Protein AF-0000000085033862 (afdb_homodimer)

Solvent-accessible surface area (backbone atoms only — not comparable to full-atom values): 26608 Å² total; per-residue (Å²): 127,84,42,26,35,31,56,37,31,45,47,48,63,42,45,48,64,59,52,49,49,44,33,48,53,51,48,10,55,75,29,38,87,76,33,98,37,21,19,34,40,38,35,60,26,59,48,43,31,69,65,45,41,30,55,60,65,37,66,71,63,58,65,93,50,69,20,40,32,37,28,69,71,66,75,34,93,55,53,70,70,16,48,46,74,36,74,48,84,52,95,92,44,63,30,41,38,33,33,34,30,14,65,38,81,57,81,69,52,48,69,58,50,50,50,45,53,49,50,42,54,75,71,54,53,33,67,30,36,40,45,41,62,60,48,57,52,97,78,46,55,59,46,68,69,35,44,31,25,30,45,38,23,36,69,36,70,57,38,44,53,51,29,48,69,44,51,72,63,34,42,45,48,76,48,75,26,32,33,24,58,33,51,82,94,62,47,55,30,62,79,70,72,37,44,44,54,58,54,44,18,71,64,68,72,40,66,44,48,67,23,43,60,44,72,64,54,52,51,29,49,46,53,42,40,59,41,65,80,71,53,56,61,91,79,28,66,30,47,42,34,46,54,54,48,37,54,52,48,55,57,63,67,75,100,129,82,42,27,35,31,55,38,31,45,48,46,62,41,46,46,63,59,52,49,50,46,33,46,54,51,49,10,54,74,29,38,85,77,33,97,36,20,20,34,39,38,35,62,24,58,48,43,32,69,64,46,42,31,56,62,65,36,66,70,62,57,65,93,49,69,19,40,32,37,30,68,70,66,75,36,93,52,55,70,68,16,49,46,75,37,74,49,84,49,97,91,45,64,30,42,40,34,33,33,29,14,65,38,81,58,80,70,51,47,71,59,50,51,50,45,52,48,49,42,52,75,72,54,52,37,67,30,36,40,45,40,62,62,49,55,53,96,79,46,55,58,46,69,69,35,44,30,24,30,46,38,24,37,71,37,71,57,37,44,54,51,28,48,71,46,51,75,64,35,43,46,48,76,49,75,25,33,33,24,59,32,52,82,94,62,47,53,30,62,79,70,74,38,44,44,55,55,54,43,19,70,64,69,73,40,65,43,47,66,24,42,58,42,73,66,54,53,53,29,48,46,53,42,41,60,42,65,79,70,54,54,63,90,78,28,66,30,47,42,34,46,53,55,48,36,53,51,48,56,58,62,66,73,100

Secondary structure (DSSP, 8-state):
---EEEEE-SSTTSSHHHHHHHHHHHHHHHTTTT-SS-EEEEE--TTT-HHHHHHHS-GGGGTT---HHHHHTTS-S-GGGGEEEEEEEETTEEEEEEEEE-SS-----HHHHHHHHHHIIIII--SEEEEE-SSP-TT-TTTTT-SEEEEEE-S-HHHHHHHHHHHHHH-SEE---EEEEE-TT--EETTTTEEHHHHHHHHHSSPPEEEE--HHHHHHHHTT--HHHHS-TTT-HHHHHHHHHHHHHHHHHH-/---EEEEE-SSTTSSHHHHHHHHHHHHHHHTTTT-SS-EEEEE--TTT-HHHHHHHS-GGGGTT---HHHHHTTS-S-GGGGEEEEEEEETTEEEEEEEEE-SS-----HHHHHHHHHHIIIII--SEEEEE-SS--TT-TTTTT-SEEEEEE-S-HHHHHHHHHHHHHH-SEE---EEEEE-TT--EETTTTEEHHHHHHHHHSSPPEEEE--HHHHHHHHTT--HHHHS-TTT-HHHHHHHHHHHHHHHHHH-

Sequence (510 aa):
MKRILFLSGTKGGTGKTTVALNTAVLLAYLWRDAAAYPVVFLDLTPNVGTAALVLMGDPLATWGRPSLSDFFAGRLGDPLRGFYMRRWNTEKGAFQVVFAYLGQDTPVARRQLEQVLNAVETRLRPRALFIDTPPLSANTPVAGLVDYVVPVVTPDVSAIETTKSYLGVVGGRRLKPILNMYIPEYPVSTVHSAPWDAVVEKALGERPHLVPFDKLLQAARQALEVEVLKLRLSESPAVKAIIEYARYLAGAIETMKRILFLSGTKGGTGKTTVALNTAVLLAYLWRDAAAYPVVFLDLTPNVGTAALVLMGDPLATWGRPSLSDFFAGRLGDPLRGFYMRRWNTEKGAFQVVFAYLGQDTPVARRQLEQVLNAVETRLRPRALFIDTPPLSANTPVAGLVDYVVPVVTPDVSAIETTKSYLGVVGGRRLKPILNMYIPEYPVSTVHSAPWDAVVEKALGERPHLVPFDKLLQAARQALEVEVLKLRLSESPAVKAIIEYARYLAGAIET

Radius of gyration: 22.7 Å; Cα contacts (8 Å, |Δi|>4): 1051; chains: 2; bounding box: 46×70×59 Å

Structure (mmCIF, N/CA/C/O backbone):
data_AF-0000000085033862-model_v1
#
loop_
_entity.id
_entity.type
_entity.pdbx_description
1 polymer 'CobQ/CobB/MinD/ParA nucleotide binding domain-containing protein'
#
loop_
_atom_site.group_PDB
_atom_site.id
_atom_site.type_symbol
_atom_site.label_atom_id
_atom_site.label_alt_id
_atom_site.label_comp_id
_atom_site.label_asym_id
_atom_site.label_entity_id
_atom_site.label_seq_id
_atom_site.pdbx_PDB_ins_code
_atom_site.Cartn_x
_atom_site.Cartn_y
_atom_site.Cartn_z
_atom_site.occupancy
_atom_site.B_iso_or_equiv
_atom_site.auth_seq_id
_atom_site.auth_comp_id
_atom_site.auth_asym_id
_atom_site.auth_atom_id
_atom_site.pdbx_PDB_model_num
ATOM 1 N N . MET A 1 1 ? -8.703 -24.734 -21.281 1 47.75 1 MET A N 1
ATOM 2 C CA . MET A 1 1 ? -9.469 -24.266 -20.125 1 47.75 1 MET A CA 1
ATOM 3 C C . MET A 1 1 ? -8.719 -23.156 -19.391 1 47.75 1 MET A C 1
ATOM 5 O O . MET A 1 1 ? -7.543 -23.312 -19.062 1 47.75 1 MET A O 1
ATOM 9 N N . LYS A 1 2 ? -9.078 -21.688 -19.594 1 65 2 LYS A N 1
ATOM 10 C CA . LYS A 1 2 ? -8.383 -20.484 -19.156 1 65 2 LYS A CA 1
ATOM 11 C C . LYS A 1 2 ? -8.711 -20.172 -17.688 1 65 2 LYS A C 1
ATOM 13 O O . LYS A 1 2 ? -9.883 -20.094 -17.312 1 65 2 LYS A O 1
ATOM 18 N N . ARG A 1 3 ? -7.902 -20.484 -16.625 1 90.81 3 ARG A N 1
ATOM 19 C CA . ARG A 1 3 ? -8.047 -20.156 -15.219 1 90.81 3 ARG A CA 1
ATOM 20 C C . ARG A 1 3 ? -7.141 -19 -14.828 1 90.81 3 ARG A C 1
ATOM 22 O O . ARG A 1 3 ? -6.227 -19.156 -14.016 1 90.81 3 ARG A O 1
ATOM 29 N N . ILE A 1 4 ? -7.488 -17.953 -15.492 1 95.81 4 ILE A N 1
ATOM 30 C CA . ILE A 1 4 ? -6.754 -16.719 -15.195 1 95.81 4 ILE A CA 1
ATOM 31 C C . ILE A 1 4 ? -7.344 -16.062 -13.953 1 95.81 4 ILE A C 1
ATOM 33 O O . ILE A 1 4 ? -8.5 -15.625 -13.969 1 95.81 4 ILE A O 1
ATOM 37 N N . LEU A 1 5 ? -6.512 -16.031 -12.93 1 96.44 5 LEU A N 1
ATOM 38 C CA . LEU A 1 5 ? -6.898 -15.477 -11.641 1 96.44 5 LEU A CA 1
ATOM 39 C C . LEU A 1 5 ? -6.289 -14.094 -11.445 1 96.44 5 LEU A C 1
ATOM 41 O O . LEU A 1 5 ? -5.102 -13.891 -11.711 1 96.44 5 LEU A O 1
ATOM 45 N N . PHE A 1 6 ? -7.074 -13.203 -10.984 1 93.31 6 PHE A N 1
ATOM 46 C CA . PHE A 1 6 ? -6.645 -11.844 -10.695 1 93.31 6 PHE A CA 1
ATOM 47 C C . PHE A 1 6 ? -7.062 -11.422 -9.297 1 93.31 6 PHE A C 1
ATOM 49 O O . PHE A 1 6 ? -8.258 -11.336 -8.992 1 93.31 6 PHE A O 1
ATOM 56 N N . LEU A 1 7 ? -6.078 -11.281 -8.398 1 91.69 7 LEU A N 1
ATOM 57 C CA . LEU A 1 7 ? -6.363 -10.703 -7.09 1 91.69 7 LEU A CA 1
ATOM 58 C C . LEU A 1 7 ? -6.383 -9.18 -7.16 1 91.69 7 LEU A C 1
ATOM 60 O O . LEU A 1 7 ? -5.348 -8.555 -7.406 1 91.69 7 LEU A O 1
ATOM 64 N N . SER A 1 8 ? -7.539 -8.641 -6.875 1 86.94 8 SER A N 1
ATOM 65 C CA . SER A 1 8 ? -7.824 -7.254 -7.242 1 86.94 8 SER A CA 1
ATOM 66 C C . SER A 1 8 ? -7.988 -6.379 -6.008 1 86.94 8 SER A C 1
ATOM 68 O O . SER A 1 8 ? -8.492 -6.832 -4.977 1 86.94 8 SER A O 1
ATOM 70 N N . GLY A 1 9 ? -7.566 -5.18 -6.121 1 87.5 9 GLY A N 1
ATOM 71 C CA . GLY A 1 9 ? -7.727 -4.121 -5.137 1 87.5 9 GLY A CA 1
ATOM 72 C C . GLY A 1 9 ? -7.281 -2.764 -5.645 1 87.5 9 GLY A C 1
ATOM 73 O O . GLY A 1 9 ? -6.434 -2.674 -6.535 1 87.5 9 GLY A O 1
ATOM 74 N N . THR A 1 10 ? -7.84 -1.745 -5.105 1 79.81 10 THR A N 1
ATOM 75 C CA . THR A 1 10 ? -7.605 -0.409 -5.641 1 79.81 10 THR A CA 1
ATOM 76 C C . THR A 1 10 ? -6.551 0.327 -4.816 1 79.81 10 THR A C 1
ATOM 78 O O . THR A 1 10 ? -6.051 1.375 -5.23 1 79.81 10 THR A O 1
ATOM 81 N N . LYS A 1 11 ? -6.238 -0.195 -3.701 1 79.94 11 LYS A N 1
ATOM 82 C CA . LYS A 1 11 ? -5.266 0.46 -2.834 1 79.94 11 LYS A CA 1
ATOM 83 C C . LYS A 1 11 ? -3.975 -0.349 -2.748 1 79.94 11 LYS A C 1
ATOM 85 O O . LYS A 1 11 ? -4.004 -1.58 -2.795 1 79.94 11 LYS A O 1
ATOM 90 N N . GLY A 1 12 ? -2.852 0.395 -2.662 1 79.25 12 GLY A N 1
ATOM 91 C CA . GLY A 1 12 ? -1.569 -0.247 -2.416 1 79.25 12 GLY A CA 1
ATOM 92 C C . GLY A 1 12 ? -1.384 -0.678 -0.974 1 79.25 12 GLY A C 1
ATOM 93 O O . GLY A 1 12 ? -1.966 -0.084 -0.063 1 79.25 12 GLY A O 1
ATOM 94 N N . GLY A 1 13 ? -0.652 -1.738 -0.802 1 80.44 13 GLY A N 1
ATOM 95 C CA . GLY A 1 13 ? -0.3 -2.135 0.552 1 80.44 13 GLY A CA 1
ATOM 96 C C . GLY A 1 13 ? -1.354 -3.006 1.211 1 80.44 13 GLY A C 1
ATOM 97 O O . GLY A 1 13 ? -1.249 -3.324 2.398 1 80.44 13 GLY A O 1
ATOM 98 N N . THR A 1 14 ? -2.328 -3.438 0.448 1 86.94 14 THR A N 1
ATOM 99 C CA . THR A 1 14 ? -3.408 -4.242 1.004 1 86.94 14 THR A CA 1
ATOM 100 C C . THR A 1 14 ? -2.996 -5.711 1.098 1 86.94 14 THR A C 1
ATOM 102 O O . THR A 1 14 ? -3.719 -6.527 1.67 1 86.94 14 THR A O 1
ATOM 105 N N . GLY A 1 15 ? -1.887 -6.086 0.49 1 90.19 15 GLY A N 1
ATOM 106 C CA . GLY A 1 15 ? -1.391 -7.449 0.585 1 90.19 15 GLY A CA 1
ATOM 107 C C . GLY A 1 15 ? -1.764 -8.305 -0.611 1 90.19 15 GLY A C 1
ATOM 108 O O . GLY A 1 15 ? -1.643 -9.531 -0.566 1 90.19 15 GLY A O 1
ATOM 109 N N . LYS A 1 16 ? -2.219 -7.742 -1.666 1 93.19 16 LYS A N 1
ATOM 110 C CA . LYS A 1 16 ? -2.598 -8.461 -2.879 1 93.19 16 LYS A CA 1
ATOM 111 C C . LYS A 1 16 ? -1.463 -9.359 -3.361 1 93.19 16 LYS A C 1
ATOM 113 O O . LYS A 1 16 ? -1.671 -10.547 -3.623 1 93.19 16 LYS A O 1
ATOM 118 N N . THR A 1 17 ? -0.244 -8.758 -3.443 1 93.38 17 THR A N 1
ATOM 119 C CA . THR A 1 17 ? 0.92 -9.492 -3.928 1 93.38 17 THR A CA 1
ATOM 120 C C . THR A 1 17 ? 1.237 -10.672 -3.012 1 93.38 17 THR A C 1
ATOM 122 O O . THR A 1 17 ? 1.486 -11.781 -3.486 1 93.38 17 THR A O 1
ATOM 125 N N . THR A 1 18 ? 1.181 -10.43 -1.715 1 93.62 18 THR A N 1
ATOM 126 C CA . THR A 1 18 ? 1.499 -11.461 -0.737 1 93.62 18 THR A CA 1
ATOM 127 C C . THR A 1 18 ? 0.515 -12.625 -0.84 1 93.62 18 THR A C 1
ATOM 129 O O . THR A 1 18 ? 0.923 -13.789 -0.903 1 93.62 18 THR A O 1
ATOM 132 N N . VAL A 1 19 ? -0.753 -12.305 -0.868 1 96.69 19 VAL A N 1
ATOM 133 C CA . VAL A 1 19 ? -1.775 -13.344 -0.919 1 96.69 19 VAL A CA 1
ATOM 134 C C . VAL A 1 19 ? -1.7 -14.078 -2.256 1 96.69 19 VAL A C 1
ATOM 136 O O . VAL A 1 19 ? -1.788 -15.305 -2.303 1 96.69 19 VAL A O 1
ATOM 139 N N . ALA A 1 20 ? -1.538 -13.352 -3.299 1 97.25 20 ALA A N 1
ATOM 140 C CA . ALA A 1 20 ? -1.461 -13.945 -4.629 1 97.25 20 ALA A CA 1
ATOM 141 C C . ALA A 1 20 ? -0.281 -14.906 -4.73 1 97.25 20 ALA A C 1
ATOM 143 O O . ALA A 1 20 ? -0.431 -16.031 -5.207 1 97.25 20 ALA A O 1
ATOM 144 N N . LEU A 1 21 ? 0.862 -14.484 -4.301 1 97.44 21 LEU A N 1
ATOM 145 C CA . LEU A 1 21 ? 2.078 -15.281 -4.402 1 97.44 21 LEU A CA 1
ATOM 146 C C . LEU A 1 21 ? 1.975 -16.547 -3.557 1 97.44 21 LEU A C 1
ATOM 148 O O . LEU A 1 21 ? 2.297 -17.641 -4.023 1 97.44 21 LEU A O 1
ATOM 152 N N . ASN A 1 22 ? 1.544 -16.406 -2.34 1 98 22 ASN A N 1
ATOM 153 C CA . ASN A 1 22 ? 1.466 -17.562 -1.441 1 98 22 ASN A CA 1
ATOM 154 C C . ASN A 1 22 ? 0.427 -18.562 -1.915 1 98 22 ASN A C 1
ATOM 156 O O . ASN A 1 22 ? 0.656 -19.781 -1.845 1 98 22 ASN A O 1
ATOM 160 N N . THR A 1 23 ? -0.692 -18.062 -2.387 1 97.94 23 THR A N 1
ATOM 161 C CA . THR A 1 23 ? -1.714 -18.953 -2.924 1 97.94 23 THR A CA 1
ATOM 162 C C . THR A 1 23 ? -1.211 -19.672 -4.18 1 97.94 23 THR A C 1
ATOM 164 O O . THR A 1 23 ? -1.437 -20.859 -4.355 1 97.94 23 THR A O 1
ATOM 167 N N . ALA A 1 24 ? -0.522 -18.969 -5.039 1 97.94 24 ALA A N 1
ATOM 168 C CA . ALA A 1 24 ? 0.044 -19.547 -6.254 1 97.94 24 ALA A CA 1
ATOM 169 C C . ALA A 1 24 ? 1.024 -20.656 -5.922 1 97.94 24 ALA A C 1
ATOM 171 O O . ALA A 1 24 ? 0.982 -21.734 -6.531 1 97.94 24 ALA A O 1
ATOM 172 N N . VAL A 1 25 ? 1.862 -20.453 -4.977 1 97.88 25 VAL A N 1
ATOM 173 C CA . VAL A 1 25 ? 2.865 -21.422 -4.574 1 97.88 25 VAL A CA 1
ATOM 174 C C . VAL A 1 25 ? 2.18 -22.656 -3.992 1 97.88 25 VAL A C 1
ATOM 176 O O . VAL A 1 25 ? 2.559 -23.797 -4.301 1 97.88 25 VAL A O 1
ATOM 179 N N . LEU A 1 26 ? 1.183 -22.438 -3.189 1 97.38 26 LEU A N 1
ATOM 180 C CA . LEU A 1 26 ? 0.449 -23.547 -2.58 1 97.38 26 LEU A CA 1
ATOM 181 C C . LEU A 1 26 ? -0.264 -24.375 -3.641 1 97.38 26 LEU A C 1
ATOM 183 O O . LEU A 1 26 ? -0.248 -25.609 -3.582 1 97.38 26 LEU A O 1
ATOM 187 N N . LEU A 1 27 ? -0.863 -23.719 -4.574 1 97.19 27 LEU A N 1
ATOM 188 C CA . LEU A 1 27 ? -1.566 -24.438 -5.633 1 97.19 27 LEU A CA 1
ATOM 189 C C . LEU A 1 27 ? -0.585 -25.188 -6.527 1 97.19 27 LEU A C 1
ATOM 191 O O . LEU A 1 27 ? -0.883 -26.297 -6.992 1 97.19 27 LEU A O 1
ATOM 195 N N . ALA A 1 28 ? 0.585 -24.547 -6.773 1 97.5 28 ALA A N 1
ATOM 196 C CA . ALA A 1 28 ? 1.625 -25.234 -7.531 1 97.5 28 ALA A CA 1
ATOM 197 C C . ALA A 1 28 ? 2.027 -26.531 -6.852 1 97.5 28 ALA A C 1
ATOM 199 O O . ALA A 1 28 ? 2.234 -27.562 -7.52 1 97.5 28 ALA A O 1
ATOM 200 N N . TYR A 1 29 ? 2.104 -26.5 -5.574 1 96.38 29 TYR A N 1
ATOM 201 C CA . TYR A 1 29 ? 2.426 -27.688 -4.809 1 96.38 29 TYR A CA 1
ATOM 202 C C . TYR A 1 29 ? 1.306 -28.719 -4.902 1 96.38 29 TYR A C 1
ATOM 204 O O . TYR A 1 29 ? 1.559 -29.906 -5.148 1 96.38 29 TYR A O 1
ATOM 212 N N . LEU A 1 30 ? 0.113 -28.266 -4.77 1 94.25 30 LEU A N 1
ATOM 213 C CA . LEU A 1 30 ? -1.054 -29.141 -4.773 1 94.25 30 LEU A CA 1
ATOM 214 C C . LEU A 1 30 ? -1.217 -29.828 -6.125 1 94.25 30 LEU A C 1
ATOM 216 O O . LEU A 1 30 ? -1.646 -30.969 -6.199 1 94.25 30 LEU A O 1
ATOM 220 N N . TRP A 1 31 ? -0.822 -29.078 -7.121 1 95.19 31 TRP A N 1
ATOM 221 C CA . TRP A 1 31 ? -1.079 -29.578 -8.469 1 95.19 31 TRP A CA 1
ATOM 222 C C . TRP A 1 31 ? 0.211 -30.047 -9.133 1 95.19 31 TRP A C 1
ATOM 224 O O . TRP A 1 31 ? 0.283 -30.156 -10.359 1 95.19 31 TRP A O 1
ATOM 234 N N . ARG A 1 32 ? 1.217 -30.359 -8.375 1 94.5 32 ARG A N 1
ATOM 235 C CA . ARG A 1 32 ? 2.559 -30.625 -8.875 1 94.5 32 ARG A CA 1
ATOM 236 C C . ARG A 1 32 ? 2.557 -31.844 -9.805 1 94.5 32 ARG A C 1
ATOM 238 O O . ARG A 1 32 ? 3.355 -31.906 -10.742 1 94.5 32 ARG A O 1
ATOM 245 N N . ASP A 1 33 ? 1.59 -32.719 -9.641 1 93.88 33 ASP A N 1
ATOM 246 C CA . ASP A 1 33 ? 1.55 -33.938 -10.43 1 93.88 33 ASP A CA 1
ATOM 247 C C . ASP A 1 33 ? 0.519 -33.844 -11.555 1 93.88 33 ASP A C 1
ATOM 249 O O . ASP A 1 33 ? 0.396 -34.75 -12.383 1 93.88 33 ASP A O 1
ATOM 253 N N . ALA A 1 34 ? -0.177 -32.719 -11.547 1 92.38 34 ALA A N 1
ATOM 254 C CA . ALA A 1 34 ? -1.302 -32.594 -12.477 1 92.38 34 ALA A CA 1
ATOM 255 C C . ALA A 1 34 ? -0.867 -31.969 -13.789 1 92.38 34 ALA A C 1
ATOM 257 O O . ALA A 1 34 ? -1.554 -32.094 -14.805 1 92.38 34 ALA A O 1
ATOM 258 N N . ALA A 1 35 ? 0.227 -31.281 -13.836 1 92.38 35 ALA A N 1
ATOM 259 C CA . ALA A 1 35 ? 0.751 -30.609 -15.023 1 92.38 35 ALA A CA 1
ATOM 260 C C . ALA A 1 35 ? 2.24 -30.312 -14.867 1 92.38 35 ALA A C 1
ATOM 262 O O . ALA A 1 35 ? 2.742 -30.172 -13.75 1 92.38 35 ALA A O 1
ATOM 263 N N . ALA A 1 36 ? 2.928 -30.188 -15.945 1 93.62 36 ALA A N 1
ATOM 264 C CA . ALA A 1 36 ? 4.352 -29.859 -15.922 1 93.62 36 ALA A CA 1
ATOM 265 C C . ALA A 1 36 ? 4.582 -28.469 -15.336 1 93.62 36 ALA A C 1
ATOM 267 O O . ALA A 1 36 ? 5.547 -28.234 -14.602 1 93.62 36 ALA A O 1
ATOM 268 N N . TYR A 1 37 ? 3.709 -27.578 -15.664 1 96.06 37 TYR A N 1
ATOM 269 C CA . TYR A 1 37 ? 3.73 -26.203 -15.18 1 96.06 37 TYR A CA 1
ATOM 270 C C . TYR A 1 37 ? 2.367 -25.781 -14.633 1 96.06 37 TYR A C 1
ATOM 272 O O . TYR A 1 37 ? 1.653 -25 -15.258 1 96.06 37 TYR A O 1
ATOM 280 N N . PRO A 1 38 ? 2.084 -26.266 -13.5 1 96.44 38 PRO A N 1
ATOM 281 C CA . PRO A 1 38 ? 0.704 -26.156 -13.023 1 96.44 38 PRO A CA 1
ATOM 282 C C . PRO A 1 38 ? 0.29 -24.703 -12.781 1 96.44 38 PRO A C 1
ATOM 284 O O . PRO A 1 38 ? -0.892 -24.359 -12.891 1 96.44 38 PRO A O 1
ATOM 287 N N . VAL A 1 39 ? 1.237 -23.859 -12.352 1 97.88 39 VAL A N 1
ATOM 288 C CA . VAL A 1 39 ? 0.883 -22.484 -12.039 1 97.88 39 VAL A CA 1
ATOM 289 C C . VAL A 1 39 ? 1.872 -21.531 -12.703 1 97.88 39 VAL A C 1
ATOM 291 O O . VAL A 1 39 ? 3.084 -21.75 -12.656 1 97.88 39 VAL A O 1
ATOM 294 N N . VAL A 1 40 ? 1.345 -20.547 -13.422 1 98.19 40 VAL A N 1
ATOM 295 C CA . VAL A 1 40 ? 2.121 -19.438 -13.961 1 98.19 40 VAL A CA 1
ATOM 296 C C . VAL A 1 40 ? 1.755 -18.141 -13.227 1 98.19 40 VAL A C 1
ATOM 298 O O . VAL A 1 40 ? 0.583 -17.906 -12.922 1 98.19 40 VAL A O 1
ATOM 301 N N . PHE A 1 41 ? 2.781 -17.375 -12.836 1 98.25 41 PHE A N 1
ATOM 302 C CA . PHE A 1 41 ? 2.588 -16.141 -12.094 1 98.25 41 PHE A CA 1
ATOM 303 C C . PHE A 1 41 ? 3.137 -14.945 -12.883 1 98.25 41 PHE A C 1
ATOM 305 O O . PHE A 1 41 ? 4.348 -14.844 -13.094 1 98.25 41 PHE A O 1
ATOM 312 N N . LEU A 1 42 ? 2.254 -14.023 -13.273 1 97.44 42 LEU A N 1
ATOM 313 C CA . LEU A 1 42 ? 2.664 -12.805 -13.961 1 97.44 42 LEU A CA 1
ATOM 314 C C . LEU A 1 42 ? 2.684 -11.617 -13.008 1 97.44 42 LEU A C 1
ATOM 316 O O . LEU A 1 42 ? 1.628 -11.133 -12.586 1 97.44 42 LEU A O 1
ATOM 320 N N . ASP A 1 43 ? 3.846 -11.172 -12.695 1 94.94 43 ASP A N 1
ATOM 321 C CA . ASP A 1 43 ? 4.02 -9.953 -11.914 1 94.94 43 ASP A CA 1
ATOM 322 C C . ASP A 1 43 ? 4.18 -8.734 -12.82 1 94.94 43 ASP A C 1
ATOM 324 O O . ASP A 1 43 ? 5.262 -8.492 -13.359 1 94.94 43 ASP A O 1
ATOM 328 N N . LEU A 1 44 ? 3.145 -7.902 -12.852 1 93.38 44 LEU A N 1
ATOM 329 C CA . LEU A 1 44 ? 3.162 -6.762 -13.758 1 93.38 44 LEU A CA 1
ATOM 330 C C . LEU A 1 44 ? 3.447 -5.469 -13 1 93.38 44 LEU A C 1
ATOM 332 O O . LEU A 1 44 ? 3.064 -4.387 -13.453 1 93.38 44 LEU A O 1
ATOM 336 N N . T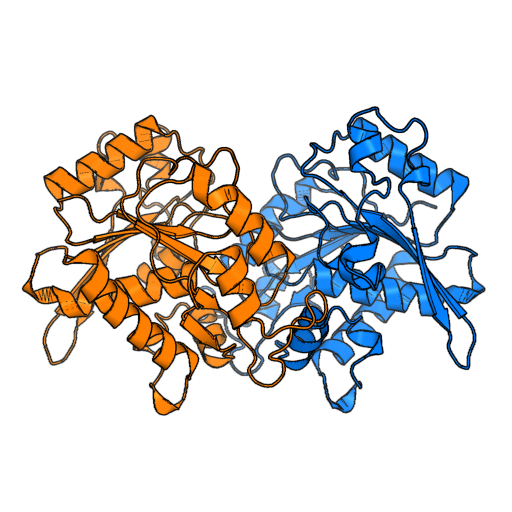HR A 1 45 ? 4.02 -5.574 -11.82 1 87 45 THR A N 1
ATOM 337 C CA . THR A 1 45 ? 4.516 -4.398 -11.109 1 87 45 THR A CA 1
ATOM 338 C C . THR A 1 45 ? 5.766 -3.844 -11.781 1 87 45 THR A C 1
ATOM 340 O O . THR A 1 45 ? 6.68 -4.598 -12.125 1 87 45 THR A O 1
ATOM 343 N N . PRO A 1 46 ? 5.809 -2.529 -11.898 1 82.56 46 PRO A N 1
ATOM 344 C CA . PRO A 1 46 ? 6.973 -1.94 -12.57 1 82.56 46 PRO A CA 1
ATOM 345 C C . PRO A 1 46 ? 8.258 -2.111 -11.766 1 82.56 46 PRO A C 1
ATOM 347 O O . PRO A 1 46 ? 8.242 -2.053 -10.531 1 82.56 46 PRO A O 1
ATOM 350 N N . ASN A 1 47 ? 9.422 -2.201 -12.5 1 80.38 47 ASN A N 1
ATOM 351 C CA . ASN A 1 47 ? 10.773 -2.201 -11.945 1 80.38 47 ASN A CA 1
ATOM 352 C C . ASN A 1 47 ? 10.984 -3.369 -10.984 1 80.38 47 ASN A C 1
ATOM 354 O O . ASN A 1 47 ? 11.469 -3.18 -9.867 1 80.38 47 ASN A O 1
ATOM 358 N N . VAL A 1 48 ? 10.562 -4.504 -11.344 1 83.69 48 VAL A N 1
ATOM 359 C CA . VAL A 1 48 ? 10.734 -5.75 -10.602 1 83.69 48 VAL A CA 1
ATOM 360 C C . VAL A 1 48 ? 9.945 -5.695 -9.297 1 83.69 48 VAL A C 1
ATOM 362 O O . VAL A 1 48 ? 10.445 -5.199 -8.281 1 83.69 48 VAL A O 1
ATOM 365 N N . GLY A 1 49 ? 8.883 -6.312 -9.281 1 85.06 49 GLY A N 1
ATOM 366 C CA . GLY A 1 49 ? 8.023 -6.355 -8.109 1 85.06 49 GLY A CA 1
ATOM 367 C C . GLY A 1 49 ? 8.508 -7.332 -7.051 1 85.06 49 GLY A C 1
ATOM 368 O O . GLY A 1 49 ? 9.422 -8.125 -7.301 1 85.06 49 GLY A O 1
ATOM 369 N N . THR A 1 50 ? 7.957 -7.266 -5.926 1 84.69 50 THR A N 1
ATOM 370 C CA . THR A 1 50 ? 8.352 -8.07 -4.777 1 84.69 50 THR A CA 1
ATOM 371 C C . THR A 1 50 ? 8.156 -9.555 -5.066 1 84.69 50 THR A C 1
ATOM 373 O O . THR A 1 50 ? 8.969 -10.391 -4.652 1 84.69 50 THR A O 1
ATOM 376 N N . ALA A 1 51 ? 7.09 -9.883 -5.758 1 91.94 51 ALA A N 1
ATOM 377 C CA . ALA A 1 51 ? 6.84 -11.289 -6.055 1 91.94 51 ALA A CA 1
ATOM 378 C C . ALA A 1 51 ? 7.965 -11.875 -6.91 1 91.94 51 ALA A C 1
ATOM 380 O O . ALA A 1 51 ? 8.406 -13 -6.672 1 91.94 51 ALA A O 1
ATOM 381 N N . ALA A 1 52 ? 8.383 -11.094 -7.879 1 90.94 52 ALA A N 1
ATOM 382 C CA . ALA A 1 52 ? 9.477 -11.539 -8.734 1 90.94 52 ALA A CA 1
ATOM 383 C C . ALA A 1 52 ? 10.766 -11.719 -7.926 1 90.94 52 ALA A C 1
ATOM 385 O O . ALA A 1 52 ? 11.492 -12.695 -8.117 1 90.94 52 ALA A O 1
ATOM 386 N N . LEU A 1 53 ? 11.055 -10.836 -7.07 1 87.25 53 LEU A N 1
ATOM 387 C CA . LEU A 1 53 ? 12.25 -10.922 -6.238 1 87.25 53 LEU A CA 1
ATOM 388 C C . LEU A 1 53 ? 12.211 -12.156 -5.352 1 87.25 53 LEU A C 1
ATOM 390 O O . LEU A 1 53 ? 13.227 -12.836 -5.184 1 87.25 53 LEU A O 1
ATOM 394 N N . VAL A 1 54 ? 11.055 -12.414 -4.797 1 90 54 VAL A N 1
ATOM 395 C CA . VAL A 1 54 ? 10.883 -13.57 -3.924 1 90 54 VAL A CA 1
ATOM 396 C C . VAL A 1 54 ? 11.078 -14.852 -4.723 1 90 54 VAL A C 1
ATOM 398 O O . VAL A 1 54 ? 11.773 -15.773 -4.273 1 90 54 VAL A O 1
ATOM 401 N N . LEU A 1 55 ? 10.508 -14.867 -5.887 1 93.44 55 LEU A N 1
ATOM 402 C CA . LEU A 1 55 ? 10.562 -16.078 -6.699 1 93.44 55 LEU A CA 1
ATOM 403 C C . LEU A 1 55 ? 11.961 -16.281 -7.281 1 93.44 55 LEU A C 1
ATOM 405 O O . LEU A 1 55 ? 12.414 -17.406 -7.445 1 93.44 55 LEU A O 1
ATOM 409 N N . MET A 1 56 ? 12.562 -15.203 -7.598 1 88.5 56 MET A N 1
ATOM 410 C CA . MET A 1 56 ? 13.922 -15.297 -8.133 1 88.5 56 MET A CA 1
ATOM 411 C C . MET A 1 56 ? 14.891 -15.773 -7.059 1 88.5 56 MET A C 1
ATOM 413 O O . MET A 1 56 ? 15.859 -16.484 -7.363 1 88.5 56 MET A O 1
ATOM 417 N N . GLY A 1 57 ? 14.609 -15.484 -5.852 1 76.31 57 GLY A N 1
ATOM 418 C CA . GLY A 1 57 ? 15.438 -15.906 -4.734 1 76.31 57 GLY A CA 1
ATOM 419 C C . GLY A 1 57 ? 16.703 -15.102 -4.586 1 76.31 57 GLY A C 1
ATOM 420 O O . GLY A 1 57 ? 17.359 -15.141 -3.541 1 76.31 57 GLY A O 1
ATOM 421 N N . ASP A 1 58 ? 17.188 -14.523 -5.699 1 68.31 58 ASP A N 1
ATOM 422 C CA . ASP A 1 58 ? 18.391 -13.719 -5.691 1 68.31 58 ASP A CA 1
ATOM 423 C C . ASP A 1 58 ? 18.156 -12.359 -6.348 1 68.31 58 ASP A C 1
ATOM 425 O O . ASP A 1 58 ? 17.859 -12.289 -7.543 1 68.31 58 ASP A O 1
ATOM 429 N N . PRO A 1 59 ? 18.25 -11.344 -5.574 1 61.72 59 PRO A N 1
ATOM 430 C CA . PRO A 1 59 ? 17.984 -10.008 -6.121 1 61.72 59 PRO A CA 1
ATOM 431 C C . PRO A 1 59 ? 18.859 -9.672 -7.324 1 61.72 59 PRO A C 1
ATOM 433 O O . PRO A 1 59 ? 18.438 -8.922 -8.203 1 61.72 59 PRO A O 1
ATOM 436 N N . LEU A 1 60 ? 19.953 -10.227 -7.277 1 63.88 60 LEU A N 1
ATOM 437 C CA . LEU A 1 60 ? 20.891 -9.945 -8.367 1 63.88 60 LEU A CA 1
ATOM 438 C C . LEU A 1 60 ? 20.547 -10.766 -9.602 1 63.88 60 LEU A C 1
ATOM 440 O O . LEU A 1 60 ? 21.016 -10.469 -10.703 1 63.88 60 LEU A O 1
ATOM 444 N N . ALA A 1 61 ? 19.562 -11.586 -9.352 1 67.25 61 ALA A N 1
ATOM 445 C CA . ALA A 1 61 ? 19.281 -12.531 -10.438 1 67.25 61 ALA A CA 1
ATOM 446 C C . ALA A 1 61 ? 18.5 -11.852 -11.562 1 67.25 61 ALA A C 1
ATOM 448 O O . ALA A 1 61 ? 18.453 -12.367 -12.688 1 67.25 61 ALA A O 1
ATOM 449 N N . THR A 1 62 ? 18.047 -10.688 -11.273 1 69.31 62 THR A N 1
ATOM 450 C CA . THR A 1 62 ? 17.25 -10.039 -12.312 1 69.31 62 THR A CA 1
ATOM 451 C C . THR A 1 62 ? 18.125 -9.172 -13.203 1 69.31 62 THR A C 1
ATOM 453 O O . THR A 1 62 ? 17.703 -8.766 -14.289 1 69.31 62 THR A O 1
ATOM 456 N N . TRP A 1 63 ? 19.297 -8.984 -12.797 1 70.75 63 TRP A N 1
ATOM 457 C CA . TRP A 1 63 ? 20.156 -8.055 -13.523 1 70.75 63 TRP A CA 1
ATOM 458 C C . TRP A 1 63 ? 20.547 -8.633 -14.883 1 70.75 63 TRP A C 1
ATOM 460 O O . TRP A 1 63 ? 21.078 -9.75 -14.961 1 70.75 63 TRP A O 1
ATOM 470 N N . GLY A 1 64 ? 20.203 -7.91 -15.898 1 77.62 64 GLY A N 1
ATOM 471 C CA . GLY A 1 64 ? 20.625 -8.266 -17.25 1 77.62 64 GLY A CA 1
ATOM 472 C C . GLY A 1 64 ? 19.781 -9.367 -17.859 1 77.62 64 GLY A C 1
ATOM 473 O O . GLY A 1 64 ? 20.094 -9.852 -18.953 1 77.62 64 GLY A O 1
ATOM 474 N N . ARG A 1 65 ? 18.797 -9.797 -17.219 1 87.62 65 ARG A N 1
ATOM 475 C CA . ARG A 1 65 ? 17.938 -10.867 -17.734 1 87.62 65 ARG A CA 1
ATOM 476 C C . ARG A 1 65 ? 16.734 -10.297 -18.469 1 87.62 65 ARG A C 1
ATOM 478 O O . ARG A 1 65 ? 16.203 -9.25 -18.094 1 87.62 65 ARG A O 1
ATOM 485 N N . PRO A 1 66 ? 16.359 -10.992 -19.531 1 94 66 PRO A N 1
ATOM 486 C CA . PRO A 1 66 ? 15.156 -10.547 -20.234 1 94 66 PRO A CA 1
ATOM 487 C C . PRO A 1 66 ? 13.914 -10.57 -19.344 1 94 66 PRO A C 1
ATOM 489 O O . PRO A 1 66 ? 13.836 -11.375 -18.406 1 94 66 PRO A O 1
ATOM 492 N N . SER A 1 67 ? 13.055 -9.68 -19.562 1 95.75 67 SER A N 1
ATOM 493 C CA . SER A 1 67 ? 11.781 -9.609 -18.844 1 95.75 67 SER A CA 1
ATOM 494 C C . SER A 1 67 ? 10.633 -9.297 -19.797 1 95.75 67 SER A C 1
ATOM 496 O O . SER A 1 67 ? 10.844 -9.109 -21 1 95.75 67 SER A O 1
ATOM 498 N N . LEU A 1 68 ? 9.484 -9.258 -19.328 1 96.31 68 LEU A N 1
ATOM 499 C CA . LEU A 1 68 ? 8.328 -8.922 -20.156 1 96.31 68 LEU A CA 1
ATOM 500 C C . LEU A 1 68 ? 8.422 -7.492 -20.672 1 96.31 68 LEU A C 1
ATOM 502 O O . LEU A 1 68 ? 7.824 -7.16 -21.703 1 96.31 68 LEU A O 1
ATOM 506 N N . SER A 1 69 ? 9.172 -6.672 -19.938 1 95 69 SER A N 1
ATOM 507 C CA . SER A 1 69 ? 9.391 -5.316 -20.422 1 95 69 SER A CA 1
ATOM 508 C C . SER A 1 69 ? 10.062 -5.324 -21.797 1 95 69 SER A C 1
ATOM 510 O O . SER A 1 69 ? 9.773 -4.465 -22.641 1 95 69 SER A O 1
ATOM 512 N N . ASP A 1 70 ? 10.898 -6.242 -21.953 1 96.06 70 ASP A N 1
ATOM 513 C CA . ASP A 1 70 ? 11.586 -6.359 -23.234 1 96.06 70 ASP A CA 1
ATOM 514 C C . ASP A 1 70 ? 10.625 -6.766 -24.344 1 96.06 70 ASP A C 1
ATOM 516 O O . ASP A 1 70 ? 10.734 -6.297 -25.469 1 96.06 70 ASP A O 1
ATOM 520 N N . PHE A 1 71 ? 9.711 -7.602 -24.062 1 97.06 71 PHE A N 1
ATOM 521 C CA . PHE A 1 71 ? 8.688 -7.996 -25.031 1 97.06 71 PHE A CA 1
ATOM 522 C C . PHE A 1 71 ? 7.766 -6.828 -25.344 1 97.06 71 PHE A C 1
ATOM 524 O O . PHE A 1 71 ? 7.5 -6.539 -26.516 1 97.06 71 PHE A O 1
ATOM 531 N N . PHE A 1 72 ? 7.312 -6.164 -24.266 1 96.06 72 PHE A N 1
ATOM 532 C CA . PHE A 1 72 ? 6.387 -5.055 -24.453 1 96.06 72 PHE A CA 1
ATOM 533 C C . PHE A 1 72 ? 7.051 -3.912 -25.219 1 96.06 72 PHE A C 1
ATOM 535 O O . PHE A 1 72 ? 6.387 -3.168 -25.938 1 96.06 72 PHE A O 1
ATOM 542 N N . ALA A 1 73 ? 8.328 -3.807 -25.125 1 94.56 73 ALA A N 1
ATOM 543 C CA . ALA A 1 73 ? 9.086 -2.752 -25.797 1 94.56 73 ALA A CA 1
ATOM 544 C C . ALA A 1 73 ? 9.469 -3.176 -27.219 1 94.56 73 ALA A C 1
ATOM 546 O O . ALA A 1 73 ? 10.062 -2.396 -27.969 1 94.56 73 ALA A O 1
ATOM 547 N N . GLY A 1 74 ? 9.273 -4.34 -27.578 1 94.19 74 GLY A N 1
ATOM 548 C CA . GLY A 1 74 ? 9.547 -4.82 -28.922 1 94.19 74 GLY A CA 1
ATOM 549 C C . GLY A 1 74 ? 10.953 -5.375 -29.078 1 94.19 74 GLY A C 1
ATOM 550 O O . GLY A 1 74 ? 11.391 -5.648 -30.203 1 94.19 74 GLY A O 1
ATOM 551 N N . ARG A 1 75 ? 11.586 -5.633 -27.969 1 94.88 75 ARG A N 1
ATOM 552 C CA . ARG A 1 75 ? 12.969 -6.098 -28.016 1 94.88 75 ARG A CA 1
ATOM 553 C C . ARG A 1 75 ? 13.031 -7.621 -27.969 1 94.88 75 ARG A C 1
ATOM 555 O O . ARG A 1 75 ? 14.094 -8.211 -28.172 1 94.88 75 ARG A O 1
ATOM 562 N N . LEU A 1 76 ? 11.922 -8.289 -27.594 1 94.31 76 LEU A N 1
ATOM 563 C CA . LEU A 1 76 ? 11.797 -9.742 -27.594 1 94.31 76 LEU A CA 1
ATOM 564 C C . LEU A 1 76 ? 10.656 -10.195 -28.5 1 94.31 76 LEU A C 1
ATOM 566 O O . LEU A 1 76 ? 9.531 -9.688 -28.391 1 94.31 76 LEU A O 1
ATOM 570 N N . GLY A 1 77 ? 10.891 -11.07 -29.406 1 93.94 77 GLY A N 1
ATOM 571 C CA . GLY A 1 77 ? 9.859 -11.602 -30.281 1 93.94 77 GLY A CA 1
ATOM 572 C C . GLY A 1 77 ? 8.938 -12.586 -29.594 1 93.94 77 GLY A C 1
ATOM 573 O O . GLY A 1 77 ? 7.742 -12.641 -29.891 1 93.94 77 GLY A O 1
ATOM 574 N N . ASP A 1 78 ? 9.516 -13.383 -28.75 1 97.12 78 ASP A N 1
ATOM 575 C CA . ASP A 1 78 ? 8.789 -14.398 -28 1 97.12 78 ASP A CA 1
ATOM 576 C C . ASP A 1 78 ? 8.688 -14.023 -26.516 1 97.12 78 ASP A C 1
ATOM 578 O O . ASP A 1 78 ? 9.688 -13.984 -25.812 1 97.12 78 ASP A O 1
ATOM 582 N N . PRO A 1 79 ? 7.406 -13.828 -26.016 1 97.56 79 PRO A N 1
ATOM 583 C CA . PRO A 1 79 ? 7.277 -13.391 -24.625 1 97.56 79 PRO A CA 1
ATOM 584 C C . PRO A 1 79 ? 7.789 -14.438 -23.625 1 97.56 79 PRO A C 1
ATOM 586 O O . PRO A 1 79 ? 8.219 -14.086 -22.531 1 97.56 79 PRO A O 1
ATOM 589 N N . LEU A 1 80 ? 7.758 -15.695 -24 1 97.69 80 LEU A N 1
ATOM 590 C CA . LEU A 1 80 ? 8.133 -16.75 -23.062 1 97.69 80 LEU A CA 1
ATOM 591 C C . LEU A 1 80 ? 9.625 -16.688 -22.734 1 97.69 80 LEU A C 1
ATOM 593 O O . LEU A 1 80 ? 10.078 -17.281 -21.766 1 97.69 80 LEU A O 1
ATOM 597 N N . ARG A 1 81 ? 10.406 -15.922 -23.547 1 96.81 81 ARG A N 1
ATOM 598 C CA . ARG A 1 81 ? 11.828 -15.727 -23.266 1 96.81 81 ARG A CA 1
ATOM 599 C C . ARG A 1 81 ? 12.023 -14.867 -22.031 1 96.81 81 ARG A C 1
ATOM 601 O O . ARG A 1 81 ? 13.133 -14.789 -21.484 1 96.81 81 ARG A O 1
ATOM 608 N N . GLY A 1 82 ? 10.977 -14.211 -21.609 1 96.56 82 GLY A N 1
ATOM 609 C CA . GLY A 1 82 ? 11.023 -13.414 -20.391 1 96.56 82 GLY A CA 1
ATOM 610 C C . GLY A 1 82 ? 10.461 -14.133 -19.188 1 96.56 82 GLY A C 1
ATOM 611 O O . GLY A 1 82 ? 10.156 -13.5 -18.172 1 96.56 82 GLY A O 1
ATOM 612 N N . PHE A 1 83 ? 10.234 -15.445 -19.328 1 97.25 83 PHE A N 1
ATOM 613 C CA . PHE A 1 83 ? 9.688 -16.234 -18.234 1 97.25 83 PHE A CA 1
ATOM 614 C C . PHE A 1 83 ? 10.789 -17.031 -17.531 1 97.25 83 PHE A C 1
ATOM 616 O O . PHE A 1 83 ? 11.797 -17.391 -18.156 1 97.25 83 PHE A O 1
ATOM 623 N N . TYR A 1 84 ? 10.562 -17.281 -16.281 1 96.44 84 TYR A N 1
ATOM 624 C CA . TYR A 1 84 ? 11.492 -18.016 -15.422 1 96.44 84 TYR A CA 1
ATOM 625 C C . TYR A 1 84 ? 10.766 -19.062 -14.594 1 96.44 84 TYR A C 1
ATOM 627 O O . TYR A 1 84 ? 9.531 -19.156 -14.641 1 96.44 84 TYR A O 1
ATOM 635 N N . MET A 1 85 ? 11.578 -19.922 -13.969 1 96.06 85 MET A N 1
ATOM 636 C CA . MET A 1 85 ? 11 -21 -13.164 1 96.06 85 MET A CA 1
ATOM 637 C C . MET A 1 85 ? 11.68 -21.094 -11.805 1 96.06 85 MET A C 1
ATOM 639 O O . MET A 1 85 ? 12.906 -21 -11.719 1 96.06 85 MET A O 1
ATOM 643 N N . ARG A 1 86 ? 10.891 -21.078 -10.773 1 96.06 86 ARG A N 1
ATOM 644 C CA . ARG A 1 86 ? 11.375 -21.391 -9.43 1 96.06 86 ARG A CA 1
ATOM 645 C C . ARG A 1 86 ? 10.945 -22.781 -9 1 96.06 86 ARG A C 1
ATOM 647 O O . ARG A 1 86 ? 9.75 -23.109 -9.016 1 96.06 86 ARG A O 1
ATOM 654 N N . ARG A 1 87 ? 11.922 -23.547 -8.633 1 95.38 87 ARG A N 1
ATOM 655 C CA . ARG A 1 87 ? 11.664 -24.938 -8.242 1 95.38 87 ARG A CA 1
ATOM 656 C C . ARG A 1 87 ? 12.016 -25.172 -6.781 1 95.38 87 ARG A C 1
ATOM 658 O O . ARG A 1 87 ? 13.016 -24.641 -6.285 1 95.38 87 ARG A O 1
ATOM 665 N N . TRP A 1 88 ? 11.164 -25.828 -6.074 1 94.62 88 TRP A N 1
ATOM 666 C CA . TRP A 1 88 ? 11.406 -26.266 -4.703 1 94.62 88 TRP A CA 1
ATOM 667 C C . TRP A 1 88 ? 11.406 -27.797 -4.609 1 94.62 88 TRP A C 1
ATOM 669 O O . TRP A 1 88 ? 10.625 -28.469 -5.281 1 94.62 88 TRP A O 1
ATOM 679 N N . ASN A 1 89 ? 12.352 -28.281 -3.781 1 93.56 89 ASN A N 1
ATOM 680 C CA . ASN A 1 89 ? 12.406 -29.719 -3.516 1 93.56 89 ASN A CA 1
ATOM 681 C C . ASN A 1 89 ? 11.852 -30.062 -2.137 1 93.56 89 ASN A C 1
ATOM 683 O O . ASN A 1 89 ? 12.18 -29.391 -1.149 1 93.56 89 ASN A O 1
ATOM 687 N N . THR A 1 90 ? 10.875 -31.031 -2.178 1 89.06 90 THR A N 1
ATOM 688 C CA . THR A 1 90 ? 10.305 -31.5 -0.919 1 89.06 90 THR A CA 1
ATOM 689 C C . THR A 1 90 ? 10.43 -33 -0.801 1 89.06 90 THR A C 1
ATOM 691 O O . THR A 1 90 ? 10.852 -33.688 -1.747 1 89.06 90 THR A O 1
ATOM 694 N N . GLU A 1 91 ? 10.164 -33.5 0.369 1 88.12 91 GLU A N 1
ATOM 695 C CA . GLU A 1 91 ? 10.172 -34.938 0.575 1 88.12 91 GLU A CA 1
ATOM 696 C C . GLU A 1 91 ? 9.148 -35.625 -0.326 1 88.12 91 GLU A C 1
ATOM 698 O O . GLU A 1 91 ? 9.336 -36.781 -0.711 1 88.12 91 GLU A O 1
ATOM 703 N N . LYS A 1 92 ? 8.102 -35 -0.655 1 89.12 92 LYS A N 1
ATOM 704 C CA . LYS A 1 92 ? 7.016 -35.562 -1.442 1 89.12 92 LYS A CA 1
ATOM 705 C C . LYS A 1 92 ? 7.223 -35.312 -2.932 1 89.12 92 LYS A C 1
ATOM 707 O O . LYS A 1 92 ? 6.352 -35.625 -3.748 1 89.12 92 LYS A O 1
ATOM 712 N N . GLY A 1 93 ? 8.398 -34.719 -3.242 1 90.5 93 GLY A N 1
ATOM 713 C CA . GLY A 1 93 ? 8.68 -34.406 -4.637 1 90.5 93 GLY A CA 1
ATOM 714 C C . GLY A 1 93 ? 8.938 -32.938 -4.883 1 90.5 93 GLY A C 1
ATOM 715 O O . GLY A 1 93 ? 8.789 -32.125 -3.98 1 90.5 93 GLY A O 1
ATOM 716 N N . ALA A 1 94 ? 9.297 -32.656 -6.121 1 95.31 94 ALA A N 1
ATOM 717 C CA . ALA A 1 94 ? 9.609 -31.297 -6.492 1 95.31 94 ALA A CA 1
ATOM 718 C C . ALA A 1 94 ? 8.391 -30.578 -7.082 1 95.31 94 ALA A C 1
ATOM 720 O O . ALA A 1 94 ? 7.477 -31.234 -7.586 1 95.31 94 ALA A O 1
ATOM 721 N N . PHE A 1 95 ? 8.273 -29.344 -6.883 1 96.75 95 PHE A N 1
ATOM 722 C CA . PHE A 1 95 ? 7.254 -28.531 -7.527 1 96.75 95 PHE A CA 1
ATOM 723 C C . PHE A 1 95 ? 7.832 -27.188 -7.953 1 96.75 95 PHE A C 1
ATOM 725 O O . PHE A 1 95 ? 8.977 -26.859 -7.617 1 96.75 95 PHE A O 1
ATOM 732 N N . GLN A 1 96 ? 7.062 -26.484 -8.891 1 97.06 96 GLN A N 1
ATOM 733 C CA . GLN A 1 96 ? 7.641 -25.281 -9.477 1 97.06 96 GLN A CA 1
ATOM 734 C C . GLN A 1 96 ? 6.551 -24.266 -9.836 1 97.06 96 GLN A C 1
ATOM 736 O O . GLN A 1 96 ? 5.383 -24.641 -9.984 1 97.06 96 GLN A O 1
ATOM 741 N N . VAL A 1 97 ? 6.914 -23.078 -9.867 1 97.94 97 VAL A N 1
ATOM 742 C CA . VAL A 1 97 ? 6.117 -21.969 -10.391 1 97.94 97 VAL A CA 1
ATOM 743 C C . VAL A 1 97 ? 6.859 -21.297 -11.539 1 97.94 97 VAL A C 1
ATOM 745 O O . VAL A 1 97 ? 8.039 -20.984 -11.422 1 97.94 97 VAL A O 1
ATOM 748 N N . VAL A 1 98 ? 6.191 -21.234 -12.656 1 98.06 98 VAL A N 1
ATOM 749 C CA . VAL A 1 98 ? 6.715 -20.422 -13.75 1 98.06 98 VAL A CA 1
ATOM 750 C C . VAL A 1 98 ? 6.254 -18.969 -13.586 1 98.06 98 VAL A C 1
ATOM 752 O O . VAL A 1 98 ? 5.102 -18.719 -13.227 1 98.06 98 VAL A O 1
ATOM 755 N N . PHE A 1 99 ? 7.195 -18.031 -13.789 1 97.62 99 PHE A N 1
ATOM 756 C CA . PHE A 1 99 ? 6.793 -16.656 -13.531 1 97.62 99 PHE A CA 1
ATOM 757 C C . PHE A 1 99 ? 7.484 -15.703 -14.5 1 97.62 99 PHE A C 1
ATOM 759 O O . PHE A 1 99 ? 8.477 -16.062 -15.141 1 97.62 99 PHE A O 1
ATOM 766 N N . ALA A 1 100 ? 6.922 -14.547 -14.672 1 97.31 100 ALA A N 1
ATOM 767 C CA . ALA A 1 100 ? 7.48 -13.438 -15.43 1 97.31 100 ALA A CA 1
ATOM 768 C C . ALA A 1 100 ? 7.223 -12.109 -14.727 1 97.31 100 ALA A C 1
ATOM 770 O O . ALA A 1 100 ? 6.406 -12.031 -13.805 1 97.31 100 ALA A O 1
ATOM 771 N N . TYR A 1 101 ? 7.992 -11.125 -15.07 1 94.5 101 TYR A N 1
ATOM 772 C CA . TYR A 1 101 ? 7.941 -9.844 -14.375 1 94.5 101 TYR A CA 1
ATOM 773 C C . TYR A 1 101 ? 8.336 -8.703 -15.312 1 94.5 101 TYR A C 1
ATOM 775 O O . TYR A 1 101 ? 8.773 -8.945 -16.438 1 94.5 101 TYR A O 1
ATOM 783 N N . LEU A 1 102 ? 8.07 -7.492 -14.883 1 91.88 102 LEU A N 1
ATOM 784 C CA . LEU A 1 102 ? 8.555 -6.305 -15.57 1 91.88 102 LEU A CA 1
ATOM 785 C C . LEU A 1 102 ? 9.867 -5.824 -14.961 1 91.88 102 LEU A C 1
ATOM 787 O O . LEU A 1 102 ? 9.914 -5.43 -13.797 1 91.88 102 LEU A O 1
ATOM 791 N N . GLY A 1 103 ? 10.875 -5.852 -15.781 1 88.56 103 GLY A N 1
ATOM 792 C CA . GLY A 1 103 ? 12.172 -5.391 -15.305 1 88.56 103 GLY A CA 1
ATOM 793 C C . GLY A 1 103 ? 12.281 -3.881 -15.25 1 88.56 103 GLY A C 1
ATOM 794 O O . GLY A 1 103 ? 13.148 -3.344 -14.547 1 88.56 103 GLY A O 1
ATOM 795 N N . GLN A 1 104 ? 11.422 -3.219 -15.992 1 85.5 104 GLN A N 1
ATOM 796 C CA . GLN A 1 104 ? 11.352 -1.764 -16.078 1 85.5 104 GLN A CA 1
ATOM 797 C C . GLN A 1 104 ? 9.898 -1.281 -16.078 1 85.5 104 GLN A C 1
ATOM 799 O O . GLN A 1 104 ? 8.977 -2.074 -16.281 1 85.5 104 GLN A O 1
ATOM 804 N N . ASP A 1 105 ? 9.773 -0.013 -15.734 1 81.88 105 ASP A N 1
ATOM 805 C CA . ASP A 1 105 ? 8.453 0.593 -15.867 1 81.88 105 ASP A CA 1
ATOM 806 C C . ASP A 1 105 ? 8.07 0.765 -17.328 1 81.88 105 ASP A C 1
ATOM 808 O O . ASP A 1 105 ? 8.508 1.714 -17.984 1 81.88 105 ASP A O 1
ATOM 812 N N . THR A 1 106 ? 7.355 -0.19 -17.859 1 86.69 106 THR A N 1
ATOM 813 C CA . THR A 1 106 ? 6.91 -0.206 -19.25 1 86.69 106 THR A CA 1
ATOM 814 C C . THR A 1 106 ? 5.391 -0.292 -19.328 1 86.69 106 THR A C 1
ATOM 816 O O . THR A 1 106 ? 4.766 -1.073 -18.609 1 86.69 106 THR A O 1
ATOM 819 N N . PRO A 1 107 ? 4.824 0.553 -20.203 1 86.81 107 PRO A N 1
ATOM 820 C CA . PRO A 1 107 ? 3.379 0.42 -20.375 1 86.81 107 PRO A CA 1
ATOM 821 C C . PRO A 1 107 ? 2.969 -0.967 -20.875 1 86.81 107 PRO A C 1
ATOM 823 O O . PRO A 1 107 ? 3.65 -1.554 -21.719 1 86.81 107 PRO A O 1
ATOM 826 N N . VAL A 1 108 ? 1.963 -1.48 -20.281 1 90.69 108 VAL A N 1
ATOM 827 C CA . VAL A 1 108 ? 1.418 -2.777 -20.656 1 90.69 108 VAL A CA 1
ATOM 828 C C . VAL A 1 108 ? 0.178 -2.58 -21.531 1 90.69 108 VAL A C 1
ATOM 830 O O . VAL A 1 108 ? -0.917 -2.34 -21.016 1 90.69 108 VAL A O 1
ATOM 833 N N . ALA A 1 109 ? 0.358 -2.746 -22.812 1 89.06 109 ALA A N 1
ATOM 834 C CA . ALA A 1 109 ? -0.786 -2.656 -23.719 1 89.06 109 ALA A CA 1
ATOM 835 C C . ALA A 1 109 ? -1.632 -3.924 -23.672 1 89.06 109 ALA A C 1
ATOM 837 O O . ALA A 1 109 ? -1.098 -5.031 -23.562 1 89.06 109 ALA A O 1
ATOM 838 N N . ARG A 1 110 ? -2.898 -3.754 -23.812 1 91.62 110 ARG A N 1
ATOM 839 C CA . ARG A 1 110 ? -3.834 -4.871 -23.719 1 91.62 110 ARG A CA 1
ATOM 840 C C . ARG A 1 110 ? -3.51 -5.938 -24.766 1 91.62 110 ARG A C 1
ATOM 842 O O . ARG A 1 110 ? -3.504 -7.129 -24.453 1 91.62 110 ARG A O 1
ATOM 849 N N . ARG A 1 111 ? -3.23 -5.488 -25.969 1 93.31 111 ARG A N 1
ATOM 850 C CA . ARG A 1 111 ? -2.965 -6.414 -27.062 1 93.31 111 ARG A CA 1
ATOM 851 C C . ARG A 1 111 ? -1.739 -7.273 -26.766 1 93.31 111 ARG A C 1
ATOM 853 O O . ARG A 1 111 ? -1.739 -8.477 -27.047 1 93.31 111 ARG A O 1
ATOM 860 N N . GLN A 1 112 ? -0.783 -6.633 -26.266 1 95.38 112 GLN A N 1
ATOM 861 C CA . GLN A 1 112 ? 0.441 -7.363 -25.953 1 95.38 112 GLN A CA 1
ATOM 862 C C . GLN A 1 112 ? 0.227 -8.328 -24.797 1 95.38 112 GLN A C 1
ATOM 864 O O . GLN A 1 112 ? 0.781 -9.422 -24.781 1 95.38 112 GLN A O 1
ATOM 869 N N . LEU A 1 113 ? -0.543 -7.938 -23.844 1 96.31 113 LEU A N 1
ATOM 870 C CA . LEU A 1 113 ? -0.87 -8.82 -22.734 1 96.31 113 LEU A CA 1
ATOM 871 C C . LEU A 1 113 ? -1.636 -10.047 -23.219 1 96.31 113 LEU A C 1
ATOM 873 O O . LEU A 1 113 ? -1.377 -11.164 -22.766 1 96.31 113 LEU A O 1
ATOM 877 N N . GLU A 1 114 ? -2.51 -9.828 -24.172 1 96.31 114 GLU A N 1
ATOM 878 C CA . GLU A 1 114 ? -3.24 -10.938 -24.766 1 96.31 114 GLU A CA 1
ATOM 879 C C . GLU A 1 114 ? -2.293 -11.922 -25.438 1 96.31 114 GLU A C 1
ATOM 881 O O . GLU A 1 114 ? -2.5 -13.133 -25.391 1 96.31 114 GLU A O 1
ATOM 886 N N . GLN A 1 115 ? -1.311 -11.344 -26.062 1 96.94 115 GLN A N 1
ATOM 887 C CA . GLN A 1 115 ? -0.314 -12.195 -26.703 1 96.94 115 GLN A CA 1
ATOM 888 C C . GLN A 1 115 ? 0.435 -13.031 -25.672 1 96.94 115 GLN A C 1
ATOM 890 O O . GLN A 1 115 ? 0.699 -14.219 -25.906 1 96.94 115 GLN A O 1
ATOM 895 N N . VAL A 1 116 ? 0.793 -12.453 -24.578 1 97.81 116 VAL A N 1
ATOM 896 C CA . VAL A 1 116 ? 1.477 -13.156 -23.484 1 97.81 116 VAL A CA 1
ATOM 897 C C . VAL A 1 116 ? 0.591 -14.281 -22.969 1 97.81 116 VAL A C 1
ATOM 899 O O . VAL A 1 116 ? 1.044 -15.422 -22.828 1 97.81 116 VAL A O 1
ATOM 902 N N . LEU A 1 117 ? -0.698 -13.969 -22.75 1 97.31 117 LEU A N 1
ATOM 903 C CA . LEU A 1 117 ? -1.638 -14.938 -22.188 1 97.31 117 LEU A CA 1
ATOM 904 C C . LEU A 1 117 ? -1.855 -16.094 -23.156 1 97.31 117 LEU A C 1
ATOM 906 O O . LEU A 1 117 ? -1.948 -17.25 -22.75 1 97.31 117 LEU A O 1
ATOM 910 N N . ASN A 1 118 ? -1.91 -15.758 -24.406 1 96.62 118 ASN A N 1
ATOM 911 C CA . ASN A 1 118 ? -2.062 -16.797 -25.422 1 96.62 118 ASN A CA 1
ATOM 912 C C . ASN A 1 118 ? -0.85 -17.719 -25.469 1 96.62 118 ASN A C 1
ATOM 914 O O . ASN A 1 118 ? -0.997 -18.938 -25.594 1 96.62 118 ASN A O 1
ATOM 918 N N . ALA A 1 119 ? 0.296 -17.109 -25.406 1 97.38 119 ALA A N 1
ATOM 919 C CA . ALA A 1 119 ? 1.521 -17.906 -25.406 1 97.38 119 ALA A CA 1
ATOM 920 C C . ALA A 1 119 ? 1.561 -18.844 -24.203 1 97.38 119 ALA A C 1
ATOM 922 O O . ALA A 1 119 ? 1.948 -20.016 -24.328 1 97.38 119 ALA A O 1
ATOM 923 N N . VAL A 1 120 ? 1.175 -18.391 -23.047 1 97.56 120 VAL A N 1
ATOM 924 C CA . VAL A 1 120 ? 1.149 -19.188 -21.828 1 97.56 120 VAL A CA 1
ATOM 925 C C . VAL A 1 120 ? 0.15 -20.344 -21.984 1 97.56 120 VAL A C 1
ATOM 927 O O . VAL A 1 120 ? 0.46 -21.484 -21.672 1 97.56 120 VAL A O 1
ATOM 930 N N . GLU A 1 121 ? -1.008 -20.016 -22.484 1 95.62 121 GLU A N 1
ATOM 931 C CA . GLU A 1 121 ? -2.074 -21 -22.625 1 95.62 121 GLU A CA 1
ATOM 932 C C . GLU A 1 121 ? -1.68 -22.109 -23.609 1 95.62 121 GLU A C 1
ATOM 934 O O . GLU A 1 121 ? -1.92 -23.281 -23.359 1 95.62 121 GLU A O 1
ATOM 939 N N . THR A 1 122 ? -1.084 -21.719 -24.703 1 95.88 122 THR A N 1
ATOM 940 C CA . THR A 1 122 ? -0.855 -22.672 -25.781 1 95.88 122 THR A CA 1
ATOM 941 C C . THR A 1 122 ? 0.428 -23.453 -25.547 1 95.88 122 THR A C 1
ATOM 943 O O . THR A 1 122 ? 0.531 -24.625 -25.953 1 95.88 122 THR A O 1
ATOM 946 N N . ARG A 1 123 ? 1.342 -22.844 -24.844 1 96.75 123 ARG A N 1
ATOM 947 C CA . ARG A 1 123 ? 2.652 -23.484 -24.797 1 96.75 123 ARG A CA 1
ATOM 948 C C . ARG A 1 123 ? 2.936 -24.062 -23.422 1 96.75 123 ARG A C 1
ATOM 950 O O . ARG A 1 123 ? 3.594 -25.094 -23.281 1 96.75 123 ARG A O 1
ATOM 957 N N . LEU A 1 124 ? 2.494 -23.438 -22.375 1 96.12 124 LEU A N 1
ATOM 958 C CA . LEU A 1 124 ? 2.764 -23.906 -21.016 1 96.12 124 LEU A CA 1
ATOM 959 C C . LEU A 1 124 ? 1.575 -24.688 -20.469 1 96.12 124 LEU A C 1
ATOM 961 O O . LEU A 1 124 ? 1.745 -25.594 -19.641 1 96.12 124 LEU A O 1
ATOM 965 N N . ARG A 1 125 ? 0.35 -24.297 -20.828 1 95.12 125 ARG A N 1
ATOM 966 C CA . ARG A 1 125 ? -0.896 -24.984 -20.5 1 95.12 125 ARG A CA 1
ATOM 967 C C . ARG A 1 125 ? -1.017 -25.203 -19 1 95.12 125 ARG A C 1
ATOM 969 O O . ARG A 1 125 ? -1.233 -26.328 -18.547 1 95.12 125 ARG A O 1
ATOM 976 N N . PRO A 1 126 ? -0.953 -24.109 -18.203 1 96.44 126 PRO A N 1
ATOM 977 C CA . PRO A 1 126 ? -1.06 -24.266 -16.75 1 96.44 126 PRO A CA 1
ATOM 978 C C . PRO A 1 126 ? -2.486 -24.547 -16.297 1 96.44 126 PRO A C 1
ATOM 980 O O . PRO A 1 126 ? -3.438 -24.359 -17.062 1 96.44 126 PRO A O 1
ATOM 983 N N . ARG A 1 127 ? -2.594 -25.047 -15.109 1 95.56 127 ARG A N 1
ATOM 984 C CA . ARG A 1 127 ? -3.902 -25.172 -14.477 1 95.56 127 ARG A CA 1
ATOM 985 C C . ARG A 1 127 ? -4.438 -23.812 -14.055 1 95.56 127 ARG A C 1
ATOM 987 O O . ARG A 1 127 ? -5.648 -23.578 -14.055 1 95.56 127 ARG A O 1
ATOM 994 N N . ALA A 1 128 ? -3.545 -22.922 -13.68 1 96.75 128 ALA A N 1
ATOM 995 C CA . ALA A 1 128 ? -3.945 -21.578 -13.305 1 96.75 128 ALA A CA 1
ATOM 996 C C . ALA A 1 128 ? -2.854 -20.562 -13.648 1 96.75 128 ALA A C 1
ATOM 998 O O . ALA A 1 128 ? -1.663 -20.875 -13.539 1 96.75 128 ALA A O 1
ATOM 999 N N . LEU A 1 129 ? -3.256 -19.406 -14.062 1 97.75 129 LEU A N 1
ATOM 1000 C CA . LEU A 1 129 ? -2.389 -18.266 -14.297 1 97.75 129 LEU A CA 1
ATOM 1001 C C . LEU A 1 129 ? -2.795 -17.094 -13.414 1 97.75 129 LEU A C 1
ATOM 1003 O O . LEU A 1 129 ? -3.947 -16.641 -13.445 1 97.75 129 LEU A O 1
ATOM 1007 N N . PHE A 1 130 ? -1.836 -16.656 -12.555 1 97.81 130 PHE A N 1
ATOM 1008 C CA . PHE A 1 130 ? -2.062 -15.5 -11.695 1 97.81 130 PHE A CA 1
ATOM 1009 C C . PHE A 1 130 ? -1.524 -14.227 -12.344 1 97.81 130 PHE A C 1
ATOM 1011 O O . PHE A 1 130 ? -0.417 -14.219 -12.883 1 97.81 130 PHE A O 1
ATOM 1018 N N . ILE A 1 131 ? -2.293 -13.164 -12.297 1 96.56 131 ILE A N 1
ATOM 1019 C CA . ILE A 1 131 ? -1.828 -11.844 -12.719 1 96.56 131 ILE A CA 1
ATOM 1020 C C . ILE A 1 131 ? -1.814 -10.898 -11.516 1 96.56 131 ILE A C 1
ATOM 1022 O O . ILE A 1 131 ? -2.844 -10.695 -10.867 1 96.56 131 ILE A O 1
ATOM 1026 N N . ASP A 1 132 ? -0.665 -10.406 -11.172 1 94.5 132 ASP A N 1
ATOM 1027 C CA . ASP A 1 132 ? -0.509 -9.406 -10.125 1 94.5 132 ASP A CA 1
ATOM 1028 C C . ASP A 1 132 ? -0.148 -8.039 -10.711 1 94.5 132 ASP A C 1
ATOM 1030 O O . ASP A 1 132 ? 0.783 -7.934 -11.516 1 94.5 132 ASP A O 1
ATOM 1034 N N . THR A 1 133 ? -0.93 -7.027 -10.359 1 90.88 133 THR A N 1
ATOM 1035 C CA . THR A 1 133 ? -0.743 -5.672 -10.859 1 90.88 133 THR A CA 1
ATOM 1036 C C . THR A 1 133 ? -0.695 -4.668 -9.711 1 90.88 133 THR A C 1
ATOM 1038 O O . THR A 1 133 ? -1.11 -4.98 -8.594 1 90.88 133 THR A O 1
ATOM 1041 N N . PRO A 1 134 ? -0.163 -3.504 -9.992 1 83.88 134 PRO A N 1
ATOM 1042 C CA . PRO A 1 134 ? -0.426 -2.404 -9.062 1 83.88 134 PRO A CA 1
ATOM 1043 C C . PRO A 1 134 ? -1.917 -2.146 -8.859 1 83.88 134 PRO A C 1
ATOM 1045 O O . PRO A 1 134 ? -2.752 -2.809 -9.484 1 83.88 134 PRO A O 1
ATOM 1048 N N . PRO A 1 135 ? -2.217 -1.255 -7.941 1 80.94 135 PRO A N 1
ATOM 1049 C CA . PRO A 1 135 ? -3.631 -0.979 -7.672 1 80.94 135 PRO A CA 1
ATOM 1050 C C . PRO A 1 135 ? -4.438 -0.744 -8.945 1 80.94 135 PRO A C 1
ATOM 1052 O O . PRO A 1 135 ? -3.939 -0.13 -9.891 1 80.94 135 PRO A O 1
ATOM 1055 N N . LEU A 1 136 ? -5.562 -1.243 -8.898 1 74.38 136 LEU A N 1
ATOM 1056 C CA . LEU A 1 136 ? -6.492 -1.18 -10.016 1 74.38 136 LEU A CA 1
ATOM 1057 C C . LEU A 1 136 ? -6.84 0.266 -10.352 1 74.38 136 LEU A C 1
ATOM 1059 O O . LEU A 1 136 ? -7 1.096 -9.453 1 74.38 136 LEU A O 1
ATOM 1063 N N . SER A 1 137 ? -6.863 0.507 -11.609 1 71.69 137 SER A N 1
ATOM 1064 C CA . SER A 1 137 ? -7.324 1.791 -12.125 1 71.69 137 SER A CA 1
ATOM 1065 C C . SER A 1 137 ? -8.344 1.603 -13.242 1 71.69 137 SER A C 1
ATOM 1067 O O . SER A 1 137 ? -8.562 0.482 -13.711 1 71.69 137 SER A O 1
ATOM 1069 N N . ALA A 1 138 ? -8.961 2.637 -13.609 1 68.81 138 ALA A N 1
ATOM 1070 C CA . ALA A 1 138 ? -9.984 2.592 -14.656 1 68.81 138 ALA A CA 1
ATOM 1071 C C . ALA A 1 138 ? -9.398 2.076 -15.969 1 68.81 138 ALA A C 1
ATOM 1073 O O . ALA A 1 138 ? -10.109 1.475 -16.781 1 68.81 138 ALA A O 1
ATOM 1074 N N . ASN A 1 139 ? -8.133 2.221 -16.156 1 75.56 139 ASN A N 1
ATOM 1075 C CA . ASN A 1 139 ? -7.5 1.84 -17.406 1 75.56 139 ASN A CA 1
ATOM 1076 C C . ASN A 1 139 ? -6.648 0.585 -17.25 1 75.56 139 ASN A C 1
ATOM 1078 O O . ASN A 1 139 ? -5.688 0.382 -18 1 75.56 139 ASN A O 1
ATOM 1082 N N . THR A 1 140 ? -7.086 -0.266 -16.406 1 83.5 140 THR A N 1
ATOM 1083 C CA . THR A 1 140 ? -6.297 -1.47 -16.156 1 83.5 140 THR A CA 1
ATOM 1084 C C . THR A 1 140 ? -6.25 -2.344 -17.406 1 83.5 140 THR A C 1
ATOM 1086 O O . THR A 1 140 ? -7.277 -2.572 -18.047 1 83.5 140 THR A O 1
ATOM 1089 N N . PRO A 1 141 ? -5.07 -2.869 -17.797 1 88.25 141 PRO A N 1
ATOM 1090 C CA . PRO A 1 141 ? -4.938 -3.686 -19.016 1 88.25 141 PRO A CA 1
ATOM 1091 C C . PRO A 1 141 ? -5.531 -5.082 -18.844 1 88.25 141 PRO A C 1
ATOM 1093 O O . PRO A 1 141 ? -5.688 -5.809 -19.828 1 88.25 141 PRO A O 1
ATOM 1096 N N . VAL A 1 142 ? -5.91 -5.477 -17.641 1 92.25 142 VAL A N 1
ATOM 1097 C CA . VAL A 1 142 ? -6.363 -6.844 -17.406 1 92.25 142 VAL A CA 1
ATOM 1098 C C . VAL A 1 142 ? -7.875 -6.93 -17.578 1 92.25 142 VAL A C 1
ATOM 1100 O O . VAL A 1 142 ? -8.453 -8.016 -17.516 1 92.25 142 VAL A O 1
ATOM 1103 N N . ALA A 1 143 ? -8.516 -5.793 -17.828 1 89.75 143 ALA A N 1
ATOM 1104 C CA . ALA A 1 143 ? -9.969 -5.746 -17.969 1 89.75 143 ALA A CA 1
ATOM 1105 C C . ALA A 1 143 ? -10.453 -6.688 -19.062 1 89.75 143 ALA A C 1
ATOM 1107 O O . ALA A 1 143 ? -10 -6.605 -20.203 1 89.75 143 ALA A O 1
ATOM 1108 N N . GLY A 1 144 ? -11.297 -7.602 -18.672 1 91.31 144 GLY A N 1
ATOM 1109 C CA . GLY A 1 144 ? -11.914 -8.508 -19.641 1 91.31 144 GLY A CA 1
ATOM 1110 C C . GLY A 1 144 ? -11.039 -9.703 -19.969 1 91.31 144 GLY A C 1
ATOM 1111 O O . GLY A 1 144 ? -11.422 -10.555 -20.766 1 91.31 144 GLY A O 1
ATOM 1112 N N . LEU A 1 145 ? -9.898 -9.82 -19.359 1 93.56 145 LEU A N 1
ATOM 1113 C CA . LEU A 1 145 ? -8.969 -10.875 -19.75 1 93.56 145 LEU A CA 1
ATOM 1114 C C . LEU A 1 145 ? -8.922 -11.977 -18.688 1 93.56 145 LEU A C 1
ATOM 1116 O O . LEU A 1 145 ? -8.305 -13.023 -18.906 1 93.56 145 LEU A O 1
ATOM 1120 N N . VAL A 1 146 ? -9.617 -11.82 -17.594 1 94.25 146 VAL A N 1
ATOM 1121 C CA . VAL A 1 146 ? -9.469 -12.742 -16.469 1 94.25 146 VAL A CA 1
ATOM 1122 C C . VAL A 1 146 ? -10.711 -13.625 -16.375 1 94.25 146 VAL A C 1
ATOM 1124 O O . VAL A 1 146 ? -11.805 -13.219 -16.75 1 94.25 146 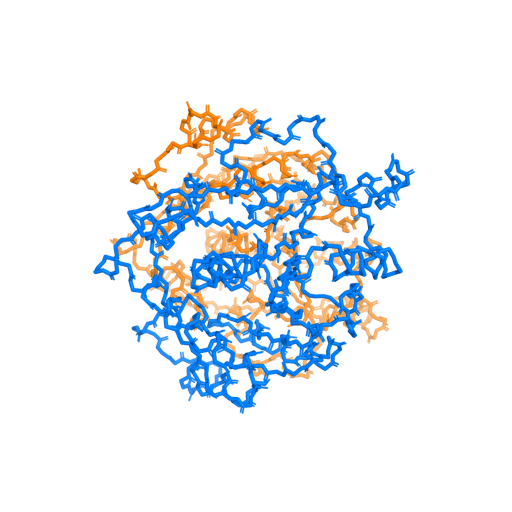VAL A O 1
ATOM 1127 N N . ASP A 1 147 ? -10.531 -14.773 -15.875 1 95.5 147 ASP A N 1
ATOM 1128 C CA . ASP A 1 147 ? -11.641 -15.695 -15.656 1 95.5 147 ASP A CA 1
ATOM 1129 C C . ASP A 1 147 ? -12.203 -15.562 -14.25 1 95.5 147 ASP A C 1
ATOM 1131 O O . ASP A 1 147 ? -13.406 -15.719 -14.039 1 95.5 147 ASP A O 1
ATOM 1135 N N . TYR A 1 148 ? -11.344 -15.32 -13.328 1 95.94 148 TYR A N 1
ATOM 1136 C CA . TYR A 1 148 ? -11.727 -15.211 -11.922 1 95.94 148 TYR A CA 1
ATOM 1137 C C . TYR A 1 148 ? -11.125 -13.961 -11.289 1 95.94 148 TYR A C 1
ATOM 1139 O O . TYR A 1 148 ? -9.977 -13.602 -11.578 1 95.94 148 TYR A O 1
ATOM 1147 N N . VAL A 1 149 ? -11.906 -13.367 -10.461 1 95.5 149 VAL A N 1
ATOM 1148 C CA . VAL A 1 149 ? -11.438 -12.195 -9.727 1 95.5 149 VAL A CA 1
ATOM 1149 C C . VAL A 1 149 ? -11.641 -12.406 -8.227 1 95.5 149 VAL A C 1
ATOM 1151 O O . VAL A 1 149 ? -12.719 -12.812 -7.793 1 95.5 149 VAL A O 1
ATOM 1154 N N . VAL A 1 150 ? -10.57 -12.18 -7.469 1 96.5 150 VAL A N 1
ATOM 1155 C CA . VAL A 1 150 ? -10.625 -12.227 -6.012 1 96.5 150 VAL A CA 1
ATOM 1156 C C . VAL A 1 150 ? -10.414 -10.82 -5.445 1 96.5 150 VAL A C 1
ATOM 1158 O O . VAL A 1 150 ? -9.289 -10.32 -5.418 1 96.5 150 VAL A O 1
ATOM 1161 N N . PRO A 1 151 ? -11.445 -10.188 -4.957 1 96.38 151 PRO A N 1
ATOM 1162 C CA . PRO A 1 151 ? -11.234 -8.891 -4.309 1 96.38 151 PRO A CA 1
ATOM 1163 C C . PRO A 1 151 ? -10.43 -9.008 -3.014 1 96.38 151 PRO A C 1
ATOM 1165 O O . PRO A 1 151 ? -10.758 -9.836 -2.156 1 96.38 151 PRO A O 1
ATOM 1168 N N . VAL A 1 152 ? -9.383 -8.242 -2.924 1 96.56 152 VAL A N 1
ATOM 1169 C CA . VAL A 1 152 ? -8.57 -8.18 -1.714 1 96.56 152 VAL A CA 1
ATOM 1170 C C . VAL A 1 152 ? -8.641 -6.77 -1.125 1 96.56 152 VAL A C 1
ATOM 1172 O O . VAL A 1 152 ? -8.188 -5.805 -1.751 1 96.56 152 VAL A O 1
ATOM 1175 N N . VAL A 1 153 ? -9.195 -6.668 0.063 1 95.31 153 VAL A N 1
ATOM 1176 C CA . VAL A 1 153 ? -9.336 -5.383 0.738 1 95.31 153 VAL A CA 1
ATOM 1177 C C . VAL A 1 153 ? -8.805 -5.484 2.166 1 95.31 153 VAL A C 1
ATOM 1179 O O . VAL A 1 153 ? -8.43 -6.57 2.619 1 95.31 153 VAL A O 1
ATOM 1182 N N . THR A 1 154 ? -8.664 -4.383 2.82 1 93.62 154 THR A N 1
ATOM 1183 C CA . THR A 1 154 ? -8.32 -4.277 4.234 1 93.62 154 THR A CA 1
ATOM 1184 C C . THR A 1 154 ? -9.422 -3.566 5.008 1 93.62 154 THR A C 1
ATOM 1186 O O . THR A 1 154 ? -10.391 -3.082 4.418 1 93.62 154 THR A O 1
ATOM 1189 N N . PRO A 1 155 ? -9.375 -3.613 6.371 1 92.38 155 PRO A N 1
ATOM 1190 C CA . PRO A 1 155 ? -10.359 -2.85 7.141 1 92.38 155 PRO A CA 1
ATOM 1191 C C . PRO A 1 155 ? -10.203 -1.342 6.965 1 92.38 155 PRO A C 1
ATOM 1193 O O . PRO A 1 155 ? -9.781 -0.65 7.898 1 92.38 155 PRO A O 1
ATOM 1196 N N . ASP A 1 156 ? -10.547 -0.955 5.805 1 85.31 156 ASP A N 1
ATOM 1197 C CA . ASP A 1 156 ? -10.508 0.421 5.32 1 85.31 156 ASP A CA 1
ATOM 1198 C C . ASP A 1 156 ? -11.664 0.701 4.359 1 85.31 156 ASP A C 1
ATOM 1200 O O . ASP A 1 156 ? -11.758 0.077 3.303 1 85.31 156 ASP A O 1
ATOM 1204 N N . VAL A 1 157 ? -12.445 1.627 4.832 1 84.12 157 VAL A N 1
ATOM 1205 C CA . VAL A 1 157 ? -13.68 1.896 4.109 1 84.12 157 VAL A CA 1
ATOM 1206 C C . VAL A 1 157 ? -13.359 2.32 2.676 1 84.12 157 VAL A C 1
ATOM 1208 O O . VAL A 1 157 ? -14.039 1.906 1.733 1 84.12 157 VAL A O 1
ATOM 1211 N N . SER A 1 158 ? -12.391 3.184 2.535 1 79.25 158 SER A N 1
ATOM 1212 C CA . SER A 1 158 ? -12.008 3.643 1.204 1 79.25 158 SER A CA 1
ATOM 1213 C C . SER A 1 158 ? -11.555 2.482 0.327 1 79.25 158 SER A C 1
ATOM 1215 O O . SER A 1 158 ? -11.883 2.426 -0.859 1 79.25 158 SER A O 1
ATOM 1217 N N . ALA A 1 159 ? -10.734 1.567 0.889 1 85.81 159 ALA A N 1
ATOM 1218 C CA . ALA A 1 159 ? -10.266 0.396 0.154 1 85.81 159 ALA A CA 1
ATOM 1219 C C . ALA A 1 159 ? -11.438 -0.466 -0.31 1 85.81 159 ALA A C 1
ATOM 1221 O O . ALA A 1 159 ? -11.453 -0.942 -1.447 1 85.81 159 ALA A O 1
ATOM 1222 N N . ILE A 1 160 ? -12.438 -0.644 0.542 1 90.69 160 ILE A N 1
ATOM 1223 C CA . ILE A 1 160 ? -13.594 -1.495 0.266 1 90.69 160 ILE A CA 1
ATOM 1224 C C . ILE A 1 160 ? -14.469 -0.847 -0.803 1 90.69 160 ILE A C 1
ATOM 1226 O O . ILE A 1 160 ? -14.812 -1.481 -1.805 1 90.69 160 ILE A O 1
ATOM 1230 N N . GLU A 1 161 ? -14.727 0.406 -0.682 1 84.06 161 GLU A N 1
ATOM 1231 C CA . GLU A 1 161 ? -15.648 1.098 -1.58 1 84.06 161 GLU A CA 1
ATOM 1232 C C . GLU A 1 161 ? -15.031 1.282 -2.965 1 84.06 161 GLU A C 1
ATOM 1234 O O . GLU A 1 161 ? -15.719 1.148 -3.979 1 84.06 161 GLU A O 1
ATOM 1239 N N . THR A 1 162 ? -13.828 1.645 -2.961 1 82.94 162 THR A N 1
ATOM 1240 C CA . THR A 1 162 ? -13.188 1.848 -4.254 1 82.94 162 THR A CA 1
ATOM 1241 C C . THR A 1 162 ? -13.047 0.523 -5 1 82.94 162 THR A C 1
ATOM 1243 O O . THR A 1 162 ? -13.172 0.477 -6.223 1 82.94 162 THR A O 1
ATOM 1246 N N . THR A 1 163 ? -12.734 -0.541 -4.293 1 88.56 163 THR A N 1
ATOM 1247 C CA . THR A 1 163 ? -12.656 -1.853 -4.926 1 88.56 163 THR A CA 1
ATOM 1248 C C . THR A 1 163 ? -14.008 -2.254 -5.512 1 88.56 163 THR A C 1
ATOM 1250 O O . THR A 1 163 ? -14.078 -2.742 -6.645 1 88.56 163 THR A O 1
ATOM 1253 N N . LYS A 1 164 ? -15.023 -2.027 -4.754 1 87.62 164 LYS A N 1
ATOM 1254 C CA . LYS A 1 164 ? -16.375 -2.309 -5.223 1 87.62 164 LYS A CA 1
ATOM 1255 C C . LYS A 1 164 ? -16.656 -1.617 -6.555 1 87.62 164 LYS A C 1
ATOM 1257 O O . LYS A 1 164 ? -17.188 -2.23 -7.48 1 87.62 164 LYS A O 1
ATOM 1262 N N . SER A 1 165 ? -16.219 -0.441 -6.691 1 80.88 165 SER A N 1
ATOM 1263 C CA . SER A 1 165 ? -16.516 0.379 -7.863 1 80.88 165 SER A CA 1
ATOM 1264 C C . SER A 1 165 ? -15.805 -0.141 -9.102 1 80.88 165 SER A C 1
ATOM 1266 O O . SER A 1 165 ? -16.25 0.086 -10.227 1 80.88 165 SER A O 1
ATOM 1268 N N . TYR A 1 166 ? -14.766 -0.928 -8.914 1 80.69 166 TYR A N 1
ATOM 1269 C CA . TYR A 1 166 ? -13.945 -1.312 -10.062 1 80.69 166 TYR A CA 1
ATOM 1270 C C . TYR A 1 166 ? -14.156 -2.779 -10.422 1 80.69 166 TYR A C 1
ATOM 1272 O O . TYR A 1 166 ? -13.703 -3.244 -11.461 1 80.69 166 TYR A O 1
ATOM 1280 N N . LEU A 1 167 ? -14.836 -3.494 -9.602 1 82.94 167 LEU A N 1
ATOM 1281 C CA . LEU A 1 167 ? -15.023 -4.918 -9.859 1 82.94 167 LEU A CA 1
ATOM 1282 C C . LEU A 1 167 ? -15.805 -5.137 -11.148 1 82.94 167 LEU A C 1
ATOM 1284 O O . LEU A 1 167 ? -15.555 -6.098 -11.875 1 82.94 167 LEU A O 1
ATOM 1288 N N . GLY A 1 168 ? -16.688 -4.238 -11.461 1 82.38 168 GLY A N 1
ATOM 1289 C CA . GLY A 1 168 ? -17.453 -4.352 -12.695 1 82.38 168 GLY A CA 1
ATOM 1290 C C . GLY A 1 168 ? -16.609 -4.152 -13.938 1 82.38 168 GLY A C 1
ATOM 1291 O O . GLY A 1 168 ? -16.875 -4.746 -14.984 1 82.38 168 GLY A O 1
ATOM 1292 N N . VAL A 1 169 ? -15.555 -3.395 -13.82 1 83.12 169 VAL A N 1
ATOM 1293 C CA . VAL A 1 169 ? -14.695 -3.059 -14.945 1 83.12 169 VAL A CA 1
ATOM 1294 C C . VAL A 1 169 ? -13.797 -4.25 -15.289 1 83.12 169 VAL A C 1
ATOM 1296 O O . VAL A 1 169 ? -13.531 -4.52 -16.453 1 83.12 169 VAL A O 1
ATOM 1299 N N . VAL A 1 170 ? -13.344 -4.98 -14.352 1 87.62 170 VAL A N 1
ATOM 1300 C CA . VAL A 1 170 ? -12.391 -6.066 -14.539 1 87.62 170 VAL A CA 1
ATOM 1301 C C . VAL A 1 170 ? -13.086 -7.25 -15.219 1 87.62 170 VAL A C 1
ATOM 1303 O O . VAL A 1 170 ? -12.516 -7.871 -16.109 1 87.62 170 VAL A O 1
ATOM 1306 N N . GLY A 1 171 ? -14.227 -7.523 -14.828 1 88 171 GLY A N 1
ATOM 1307 C CA . GLY A 1 171 ? -14.938 -8.703 -15.305 1 88 171 GLY A CA 1
ATOM 1308 C C . GLY A 1 171 ? -14.5 -9.977 -14.609 1 88 171 GLY A C 1
ATOM 1309 O O . GLY A 1 171 ? -13.961 -9.938 -13.508 1 88 171 GLY A O 1
ATOM 1310 N N . GLY A 1 172 ? -14.922 -11.18 -15.195 1 91.56 172 GLY A N 1
ATOM 1311 C CA . GLY A 1 172 ? -14.609 -12.469 -14.594 1 91.56 172 GLY A CA 1
ATOM 1312 C C . GLY A 1 172 ? -15.562 -12.859 -13.484 1 91.56 172 GLY A C 1
ATOM 1313 O O . GLY A 1 172 ? -16.297 -12.023 -12.961 1 91.56 172 GLY A O 1
ATOM 1314 N N . ARG A 1 173 ? -15.523 -14.055 -13.18 1 94.06 173 ARG A N 1
ATOM 1315 C CA . ARG A 1 173 ? -16.328 -14.555 -12.07 1 94.06 173 ARG A CA 1
ATOM 1316 C C . ARG A 1 173 ? -15.734 -14.141 -10.734 1 94.06 173 ARG A C 1
ATOM 1318 O O . ARG A 1 173 ? -14.555 -14.391 -10.461 1 94.06 173 ARG A O 1
ATOM 1325 N N . ARG A 1 174 ? -16.562 -13.523 -9.961 1 94.94 174 ARG A N 1
ATOM 1326 C CA . ARG A 1 174 ? -16.109 -13.086 -8.641 1 94.94 174 ARG A CA 1
ATOM 1327 C C . ARG A 1 174 ? -16.062 -14.258 -7.664 1 94.94 174 ARG A C 1
ATOM 1329 O O . ARG A 1 174 ? -17.016 -15.031 -7.566 1 94.94 174 ARG A O 1
ATOM 1336 N N . LEU A 1 175 ? -14.938 -14.375 -7.047 1 96.75 175 LEU A N 1
ATOM 1337 C CA . LEU A 1 175 ? -14.766 -15.383 -6.004 1 96.75 175 LEU A CA 1
ATOM 1338 C C . LEU A 1 175 ? -14.82 -14.742 -4.621 1 96.75 175 LEU A C 1
ATOM 1340 O O . LEU A 1 175 ? -14.992 -13.523 -4.496 1 96.75 175 LEU A O 1
ATOM 1344 N N . LYS A 1 176 ? -14.758 -15.617 -3.582 1 98 176 LYS A N 1
ATOM 1345 C CA . LYS A 1 176 ? -14.859 -15.148 -2.203 1 98 176 LYS A CA 1
ATOM 1346 C C . LYS A 1 176 ? -13.836 -14.047 -1.918 1 98 176 LYS A C 1
ATOM 1348 O O . LYS A 1 176 ? -12.641 -14.25 -2.115 1 98 176 LYS A O 1
ATOM 1353 N N . PRO A 1 177 ? -14.297 -12.836 -1.438 1 98.12 177 PRO A N 1
ATOM 1354 C CA . PRO A 1 177 ? -13.352 -11.758 -1.141 1 98.12 177 PRO A CA 1
ATOM 1355 C C . PRO A 1 177 ? -12.461 -12.07 0.055 1 98.12 177 PRO A C 1
ATOM 1357 O O . PRO A 1 177 ? -12.789 -12.93 0.87 1 98.12 177 PRO A O 1
ATOM 1360 N N . ILE A 1 178 ? -11.344 -11.391 0.077 1 98.44 178 ILE A N 1
ATOM 1361 C CA . ILE A 1 178 ? -10.422 -11.508 1.197 1 98.44 178 ILE A CA 1
ATOM 1362 C C . ILE A 1 178 ? -10.375 -10.195 1.974 1 98.44 178 ILE A C 1
ATOM 1364 O O . ILE A 1 178 ? -10.203 -9.125 1.385 1 98.44 178 ILE A O 1
ATOM 1368 N N . LEU A 1 179 ? -10.648 -10.227 3.234 1 98.06 179 LEU A N 1
ATOM 1369 C CA . LEU A 1 179 ? -10.344 -9.141 4.16 1 98.06 179 LEU A CA 1
ATOM 1370 C C . LEU A 1 179 ? -9 -9.367 4.844 1 98.06 179 LEU A C 1
ATOM 1372 O O . LEU A 1 179 ? -8.922 -10.094 5.836 1 98.06 179 LEU A O 1
ATOM 1376 N N . ASN A 1 180 ? -7.992 -8.703 4.238 1 96.81 180 ASN A N 1
ATOM 1377 C CA . ASN A 1 180 ? -6.613 -8.891 4.668 1 96.81 180 ASN A CA 1
ATOM 1378 C C . ASN A 1 180 ? -6.238 -7.922 5.789 1 96.81 180 ASN A C 1
ATOM 1380 O O . ASN A 1 180 ? -6.91 -6.914 5.992 1 96.81 180 ASN A O 1
ATOM 1384 N N . MET A 1 181 ? -5.234 -8.312 6.574 1 93.81 181 MET A N 1
ATOM 1385 C CA . MET A 1 181 ? -4.688 -7.496 7.652 1 93.81 181 MET A CA 1
ATOM 1386 C C . MET A 1 181 ? -5.77 -7.141 8.664 1 93.81 181 MET A C 1
ATOM 1388 O O . MET A 1 181 ? -5.832 -6.008 9.148 1 93.81 181 MET A O 1
ATOM 1392 N N . TYR A 1 182 ? -6.629 -8.086 8.82 1 95.19 182 TYR A N 1
ATOM 1393 C CA . TYR A 1 182 ? -7.727 -7.961 9.773 1 95.19 182 TYR A CA 1
ATOM 1394 C C . TYR A 1 182 ? -7.215 -8.016 11.211 1 95.19 182 TYR A C 1
ATOM 1396 O O . TYR A 1 182 ? -6.332 -8.812 11.531 1 95.19 182 TYR A O 1
ATOM 1404 N N . ILE A 1 183 ? -7.723 -7.141 12.117 1 92.44 183 ILE A N 1
ATOM 1405 C CA . ILE A 1 183 ? -7.387 -7.141 13.531 1 92.44 183 ILE A CA 1
ATOM 1406 C C . ILE A 1 183 ? -8.625 -7.504 14.359 1 92.44 183 ILE A C 1
ATOM 1408 O O . ILE A 1 183 ? -9.469 -6.648 14.625 1 92.44 183 ILE A O 1
ATOM 1412 N N . PRO A 1 184 ? -8.672 -8.719 14.805 1 90.62 184 PRO A N 1
ATOM 1413 C CA . PRO A 1 184 ? -9.875 -9.211 15.461 1 90.62 184 PRO A CA 1
ATOM 1414 C C . PRO A 1 184 ? -10.266 -8.383 16.688 1 90.62 184 PRO A C 1
ATOM 1416 O O . PRO A 1 184 ? -11.445 -8.32 17.047 1 90.62 184 PRO A O 1
ATOM 1419 N N . GLU A 1 185 ? -9.305 -7.762 17.344 1 88.62 185 GLU A N 1
ATOM 1420 C CA . GLU A 1 185 ? -9.562 -6.941 18.531 1 88.62 185 GLU A CA 1
ATOM 1421 C C . GLU A 1 185 ? -10.32 -5.672 18.156 1 88.62 185 GLU A C 1
ATOM 1423 O O . GLU A 1 185 ? -10.914 -5.027 19.031 1 88.62 185 GLU A O 1
ATOM 1428 N N . TYR A 1 186 ? -10.336 -5.348 16.938 1 86.94 186 TYR A N 1
ATOM 1429 C CA . TYR A 1 186 ? -11.039 -4.168 16.422 1 86.94 186 TYR A CA 1
ATOM 1430 C C . TYR A 1 186 ? -11.945 -4.531 15.258 1 86.94 186 TYR A C 1
ATOM 1432 O O . TYR A 1 186 ? -11.703 -4.109 14.125 1 86.94 186 TYR A O 1
ATOM 1440 N N . PRO A 1 187 ? -13.008 -5.145 15.531 1 91.12 187 PRO A N 1
ATOM 1441 C CA . PRO A 1 187 ? -13.805 -5.793 14.484 1 91.12 187 PRO A CA 1
ATOM 1442 C C . PRO A 1 187 ? -14.82 -4.855 13.844 1 91.12 187 PRO A C 1
ATOM 1444 O O . PRO A 1 187 ? -15.422 -5.195 12.82 1 91.12 187 PRO A O 1
ATOM 1447 N N . VAL A 1 188 ? -14.977 -3.611 14.414 1 90.88 188 VAL A N 1
ATOM 1448 C CA . VAL A 1 188 ? -16.109 -2.795 14 1 90.88 188 VAL A CA 1
ATOM 1449 C C . VAL A 1 188 ? -15.617 -1.595 13.195 1 90.88 188 VAL A C 1
ATOM 1451 O O . VAL A 1 188 ? -14.672 -0.917 13.594 1 90.88 188 VAL A O 1
ATOM 1454 N N . SER A 1 189 ? -16.188 -1.419 12.031 1 88.06 189 SER A N 1
ATOM 1455 C CA . SER A 1 189 ? -16 -0.19 11.266 1 88.06 189 SER A CA 1
ATOM 1456 C C . SER A 1 189 ? -16.734 0.98 11.914 1 88.06 189 SER A C 1
ATOM 1458 O O . SER A 1 189 ? -17.953 0.969 12.023 1 88.06 189 SER A O 1
ATOM 1460 N N . THR A 1 190 ? -16.047 1.958 12.242 1 81.94 190 THR A N 1
ATOM 1461 C CA . THR A 1 190 ? -16.609 3.135 12.883 1 81.94 190 THR A CA 1
ATOM 1462 C C . THR A 1 190 ? -17.578 3.852 11.938 1 81.94 190 THR A C 1
ATOM 1464 O O . THR A 1 190 ? -18.609 4.363 12.367 1 81.94 190 THR A O 1
ATOM 1467 N N . VAL A 1 191 ? -17.266 3.822 10.68 1 80.12 191 VAL A N 1
ATOM 1468 C CA . VAL A 1 191 ? -18.062 4.523 9.672 1 80.12 191 VAL A CA 1
ATOM 1469 C C . VAL A 1 191 ? -19.422 3.846 9.516 1 80.12 191 VAL A C 1
ATOM 1471 O O . VAL A 1 191 ? -20.438 4.52 9.422 1 80.12 191 VAL A O 1
ATOM 1474 N N . HIS A 1 192 ? -19.406 2.59 9.594 1 86.88 192 HIS A N 1
ATOM 1475 C CA . HIS A 1 192 ? -20.609 1.835 9.297 1 86.88 192 HIS A CA 1
ATOM 1476 C C . HIS A 1 192 ? -21.312 1.376 10.578 1 86.88 192 HIS A C 1
ATOM 1478 O O . HIS A 1 192 ? -22.438 0.887 10.531 1 86.88 192 HIS A O 1
ATOM 1484 N N . SER A 1 193 ? -20.609 1.556 11.688 1 88.44 193 SER A N 1
ATOM 1485 C CA . SER A 1 193 ? -21.094 1.008 12.953 1 88.44 193 SER A CA 1
ATOM 1486 C C . SER A 1 193 ? -21.5 -0.454 12.797 1 88.44 193 SER A C 1
ATOM 1488 O O . SER A 1 193 ? -22.594 -0.85 13.227 1 88.44 193 SER A O 1
ATOM 1490 N N . ALA A 1 194 ? -20.719 -1.224 12.047 1 93.88 194 ALA A N 1
ATOM 1491 C CA . ALA A 1 194 ? -20.938 -2.639 11.758 1 93.88 194 ALA A CA 1
ATOM 1492 C C . ALA A 1 194 ? -19.609 -3.391 11.656 1 93.88 194 ALA A C 1
ATOM 1494 O O . ALA A 1 194 ? -18.578 -2.791 11.391 1 93.88 194 ALA A O 1
ATOM 1495 N N . PRO A 1 195 ? -19.719 -4.723 11.914 1 96.06 195 PRO A N 1
ATOM 1496 C CA . PRO A 1 195 ? -18.484 -5.508 11.75 1 96.06 195 PRO A CA 1
ATOM 1497 C C . PRO A 1 195 ? -17.906 -5.418 10.344 1 96.06 195 PRO A C 1
ATOM 1499 O O . PRO A 1 195 ? -18.656 -5.395 9.367 1 96.06 195 PRO A O 1
ATOM 1502 N N . TRP A 1 196 ? -16.562 -5.406 10.227 1 96.31 196 TRP A N 1
ATOM 1503 C CA . TRP A 1 196 ? -15.867 -5.246 8.953 1 96.31 196 TRP A CA 1
ATOM 1504 C C . TRP A 1 196 ? -16.297 -6.316 7.953 1 96.31 196 TRP A C 1
ATOM 1506 O O . TRP A 1 196 ? -16.422 -6.043 6.758 1 96.31 196 TRP A O 1
ATOM 1516 N N . ASP A 1 197 ? -16.453 -7.609 8.461 1 97.19 197 ASP A N 1
ATOM 1517 C CA . ASP A 1 197 ? -16.844 -8.672 7.547 1 97.19 197 ASP A CA 1
ATOM 1518 C C . ASP A 1 197 ? -18.234 -8.414 6.969 1 97.19 197 ASP A C 1
ATOM 1520 O O . ASP A 1 197 ? -18.5 -8.695 5.797 1 97.19 197 ASP A O 1
ATOM 1524 N N . ALA A 1 198 ? -19.109 -7.797 7.715 1 97.31 198 ALA A N 1
ATOM 1525 C CA . ALA A 1 198 ? -20.438 -7.426 7.23 1 97.31 198 ALA A CA 1
ATOM 1526 C C . ALA A 1 198 ? -20.344 -6.277 6.227 1 97.31 198 ALA A C 1
ATOM 1528 O O . ALA A 1 198 ? -21.109 -6.238 5.254 1 97.31 198 ALA A O 1
ATOM 1529 N N . VAL A 1 199 ? -19.484 -5.348 6.504 1 95.62 199 VAL A N 1
ATOM 1530 C CA . VAL A 1 199 ? -19.281 -4.215 5.605 1 95.62 199 VAL A CA 1
ATOM 1531 C C . VAL A 1 199 ? -18.812 -4.715 4.242 1 95.62 199 VAL A C 1
ATOM 1533 O O . VAL A 1 199 ? -19.328 -4.281 3.205 1 95.62 199 VAL A O 1
ATOM 1536 N N . VAL A 1 200 ? -17.891 -5.645 4.262 1 97.25 200 VAL A N 1
ATOM 1537 C CA . VAL A 1 200 ? -17.375 -6.219 3.025 1 97.25 200 VAL A CA 1
ATOM 1538 C C . VAL A 1 200 ? -18.469 -7.008 2.32 1 97.25 200 VAL A C 1
ATOM 1540 O O . VAL A 1 200 ? -18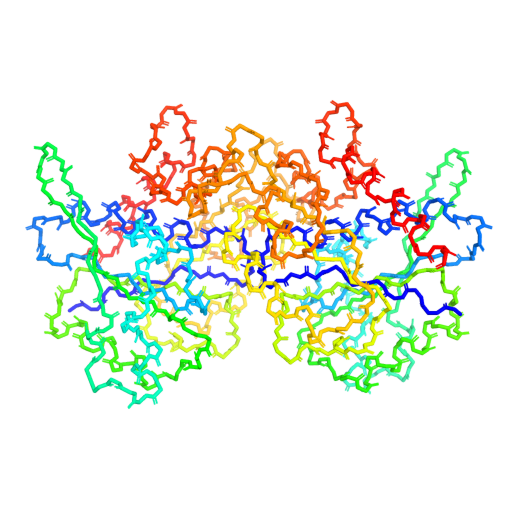.625 -6.918 1.1 1 97.25 200 VAL A O 1
ATOM 1543 N N . GLU A 1 201 ? -19.234 -7.781 3.068 1 97.69 201 GLU A N 1
ATOM 1544 C CA . GLU A 1 201 ? -20.328 -8.555 2.496 1 97.69 201 GLU A CA 1
ATOM 1545 C C . GLU A 1 201 ? -21.344 -7.656 1.793 1 97.69 201 GLU A C 1
ATOM 1547 O O . GLU A 1 201 ? -21.797 -7.969 0.691 1 97.69 201 GLU A O 1
ATOM 1552 N N . LYS A 1 202 ? -21.656 -6.621 2.42 1 96 202 LYS A N 1
ATOM 1553 C CA . LYS A 1 202 ? -22.594 -5.676 1.834 1 96 202 LYS A CA 1
ATOM 1554 C C . LYS A 1 202 ? -22.031 -5.055 0.558 1 96 202 LYS A C 1
ATOM 1556 O O . LYS A 1 202 ? -22.766 -4.879 -0.424 1 96 202 LYS A O 1
ATOM 1561 N N . ALA A 1 203 ? -20.812 -4.762 0.615 1 94 203 ALA A N 1
ATOM 1562 C CA . ALA A 1 203 ? -20.188 -4.066 -0.506 1 94 203 ALA A CA 1
ATOM 1563 C C . ALA A 1 203 ? -19.891 -5.031 -1.653 1 94 203 ALA A C 1
ATOM 1565 O O . ALA A 1 203 ? -20.109 -4.699 -2.82 1 94 203 ALA A O 1
ATOM 1566 N N . LEU A 1 204 ? -19.453 -6.238 -1.27 1 95.31 204 LEU A N 1
ATOM 1567 C CA . LEU A 1 204 ? -18.875 -7.109 -2.297 1 95.31 204 LEU A CA 1
ATOM 1568 C C . LEU A 1 204 ? -19.766 -8.336 -2.52 1 95.31 204 LEU A C 1
ATOM 1570 O O . LEU A 1 204 ? -19.484 -9.156 -3.391 1 95.31 204 LEU A O 1
ATOM 1574 N N . GLY A 1 205 ? -20.797 -8.531 -1.743 1 94.75 205 GLY A N 1
ATOM 1575 C CA . GLY A 1 205 ? -21.828 -9.5 -2.043 1 94.75 205 GLY A CA 1
ATOM 1576 C C . GLY A 1 205 ? -21.609 -10.844 -1.374 1 94.75 205 GLY A C 1
ATOM 1577 O O . GLY A 1 205 ? -22.438 -11.75 -1.5 1 94.75 205 GLY A O 1
ATOM 1578 N N . GLU A 1 206 ? -20.516 -11.031 -0.736 1 96.75 206 GLU A N 1
ATOM 1579 C CA . GLU A 1 206 ? -20.188 -12.281 -0.047 1 96.75 206 GLU A CA 1
ATOM 1580 C C . GLU A 1 206 ? -19.328 -12.016 1.184 1 96.75 206 GLU A C 1
ATOM 1582 O O . GLU A 1 206 ? -18.484 -11.117 1.179 1 96.75 206 GLU A O 1
ATOM 1587 N N . ARG A 1 207 ? -19.547 -12.844 2.236 1 97.69 207 ARG A N 1
ATOM 1588 C CA . ARG A 1 207 ? -18.703 -12.734 3.422 1 97.69 207 ARG A CA 1
ATOM 1589 C C . ARG A 1 207 ? -17.25 -13.023 3.088 1 97.69 207 ARG A C 1
ATOM 1591 O O . ARG A 1 207 ? -16.953 -14.008 2.41 1 97.69 207 ARG A O 1
ATOM 1598 N N . PRO A 1 208 ? -16.391 -12.211 3.584 1 98.5 208 PRO A N 1
ATOM 1599 C CA . PRO A 1 208 ? -14.984 -12.359 3.186 1 98.5 208 PRO A CA 1
ATOM 1600 C C . PRO A 1 208 ? -14.25 -13.438 3.986 1 98.5 208 PRO A C 1
ATOM 1602 O O . PRO A 1 208 ? -14.695 -13.805 5.074 1 98.5 208 PRO A O 1
ATOM 1605 N N . HIS A 1 209 ? -13.234 -14.008 3.344 1 98.62 209 HIS A N 1
ATOM 1606 C CA . HIS A 1 209 ? -12.227 -14.758 4.078 1 98.62 209 HIS A CA 1
ATOM 1607 C C . HIS A 1 209 ? -11.281 -13.828 4.836 1 98.62 209 HIS A C 1
ATOM 1609 O O . HIS A 1 209 ? -10.75 -12.875 4.262 1 98.62 209 HIS A O 1
ATOM 1615 N N . LEU A 1 210 ? -11.094 -14.062 6.113 1 98.25 210 LEU A N 1
ATOM 1616 C CA . LEU A 1 210 ? -10.305 -13.172 6.957 1 98.25 210 LEU A CA 1
ATOM 1617 C C . LEU A 1 210 ? -8.844 -13.625 7.008 1 98.25 210 LEU A C 1
ATOM 1619 O O . LEU A 1 210 ? -8.57 -14.805 7.242 1 98.25 210 LEU A O 1
ATOM 1623 N N . VAL A 1 211 ? -7.926 -12.719 6.723 1 97.94 211 VAL A N 1
ATOM 1624 C CA . VAL A 1 211 ? -6.5 -12.93 6.934 1 97.94 211 VAL A CA 1
ATOM 1625 C C . VAL A 1 211 ? -5.977 -11.93 7.965 1 97.94 211 VAL A C 1
ATOM 1627 O O . VAL A 1 211 ? -5.973 -10.719 7.719 1 97.94 211 VAL A O 1
ATOM 1630 N N . PRO A 1 212 ? -5.547 -12.383 9.07 1 95.56 212 PRO A N 1
ATOM 1631 C CA . PRO A 1 212 ? -5.184 -11.469 10.156 1 95.56 212 PRO A CA 1
ATOM 1632 C C . PRO A 1 212 ? -3.887 -10.703 9.875 1 95.56 212 PRO A C 1
ATOM 1634 O O . PRO A 1 212 ? -3.033 -11.188 9.133 1 95.56 212 PRO A O 1
ATOM 1637 N N . PHE A 1 213 ? -3.84 -9.539 10.492 1 91.75 213 PHE A N 1
ATOM 1638 C CA . PHE A 1 213 ? -2.584 -8.805 10.547 1 91.75 213 PHE A CA 1
ATOM 1639 C C . PHE A 1 213 ? -1.513 -9.609 11.273 1 91.75 213 PHE A C 1
ATOM 1641 O O . PHE A 1 213 ? -1.727 -10.062 12.398 1 91.75 213 PHE A O 1
ATOM 1648 N N . ASP A 1 214 ? -0.358 -9.867 10.617 1 92 214 ASP A N 1
ATOM 1649 C CA . ASP A 1 214 ? 0.638 -10.805 11.133 1 92 214 ASP A CA 1
ATOM 1650 C C . ASP A 1 214 ? 2.055 -10.281 10.891 1 92 214 ASP A C 1
ATOM 1652 O O . ASP A 1 214 ? 2.529 -10.258 9.758 1 92 214 ASP A O 1
ATOM 1656 N N . LYS A 1 215 ? 2.752 -9.953 12 1 87.88 215 LYS A N 1
ATOM 1657 C CA . LYS A 1 215 ? 4.109 -9.414 11.945 1 87.88 215 LYS A CA 1
ATOM 1658 C C . LYS A 1 215 ? 5.07 -10.414 11.312 1 87.88 215 LYS A C 1
ATOM 1660 O O . LYS A 1 215 ? 6.012 -10.031 10.617 1 87.88 215 LYS A O 1
ATOM 1665 N N . LEU A 1 216 ? 4.852 -11.68 11.539 1 91.38 216 LEU A N 1
ATOM 1666 C CA . LEU A 1 216 ? 5.754 -12.703 11.016 1 91.38 216 LEU A CA 1
ATOM 1667 C C . LEU A 1 216 ? 5.617 -12.828 9.508 1 91.38 216 LEU A C 1
ATOM 1669 O O . LEU A 1 216 ? 6.602 -13.078 8.805 1 91.38 216 LEU A O 1
ATOM 1673 N N . LEU A 1 217 ? 4.398 -12.656 9.039 1 92.44 217 LEU A N 1
ATOM 1674 C CA . LEU A 1 217 ? 4.195 -12.672 7.594 1 92.44 217 LEU A CA 1
ATOM 1675 C C . LEU A 1 217 ? 4.957 -11.531 6.93 1 92.44 217 LEU A C 1
ATOM 1677 O O . LEU A 1 217 ? 5.594 -11.719 5.891 1 92.44 217 LEU A O 1
ATOM 1681 N N . GLN A 1 218 ? 4.906 -10.43 7.539 1 88.06 218 GLN A N 1
ATOM 1682 C CA . GLN A 1 218 ? 5.613 -9.25 7.039 1 88.06 218 GLN A CA 1
ATOM 1683 C C . GLN A 1 218 ? 7.125 -9.461 7.078 1 88.06 218 GLN A C 1
ATOM 1685 O O . GLN A 1 218 ? 7.832 -9.102 6.133 1 88.06 218 GLN A O 1
ATOM 1690 N N . ALA A 1 219 ? 7.602 -10.016 8.141 1 87.56 219 ALA A N 1
ATOM 1691 C CA . ALA A 1 219 ? 9.031 -10.266 8.297 1 87.56 219 ALA A CA 1
ATOM 1692 C C . ALA A 1 219 ? 9.539 -11.219 7.215 1 87.56 219 ALA A C 1
ATOM 1694 O O . ALA A 1 219 ? 10.602 -11 6.637 1 87.56 219 ALA A O 1
ATOM 1695 N N . ALA A 1 220 ? 8.789 -12.242 6.961 1 89.44 220 ALA A N 1
ATOM 1696 C CA . ALA A 1 220 ? 9.164 -13.211 5.93 1 89.44 220 ALA A CA 1
ATOM 1697 C C . ALA A 1 220 ? 9.211 -12.555 4.555 1 89.44 220 ALA A C 1
ATOM 1699 O O . ALA A 1 220 ? 10.109 -12.844 3.754 1 89.44 220 ALA A O 1
ATOM 1700 N N . ARG A 1 221 ? 8.242 -11.688 4.316 1 86.75 221 ARG A N 1
ATOM 1701 C CA . ARG A 1 221 ? 8.211 -10.953 3.055 1 86.75 221 ARG A CA 1
ATOM 1702 C C . ARG A 1 221 ? 9.453 -10.086 2.891 1 86.75 221 ARG A C 1
ATOM 1704 O O . ARG A 1 221 ? 10.062 -10.062 1.822 1 86.75 221 ARG A O 1
ATOM 1711 N N . GLN A 1 222 ? 9.828 -9.422 3.926 1 82.06 222 GLN A N 1
ATOM 1712 C CA . GLN A 1 222 ? 10.992 -8.539 3.906 1 82.06 222 GLN A CA 1
ATOM 1713 C C . GLN A 1 222 ? 12.281 -9.32 3.684 1 82.06 222 GLN A C 1
ATOM 1715 O O . GLN A 1 222 ? 13.227 -8.82 3.074 1 82.06 222 GLN A O 1
ATOM 1720 N N . ALA A 1 223 ? 12.25 -10.555 4.117 1 82.81 223 ALA A N 1
ATOM 1721 C CA . ALA A 1 223 ? 13.406 -11.43 3.951 1 82.81 223 ALA A CA 1
ATOM 1722 C C . ALA A 1 223 ? 13.391 -12.109 2.584 1 82.81 223 ALA A C 1
ATOM 1724 O O . ALA A 1 223 ? 14.242 -12.945 2.291 1 82.81 223 ALA A O 1
ATOM 1725 N N . LEU A 1 224 ? 12.398 -11.789 1.774 1 85.44 224 LEU A N 1
ATOM 1726 C CA . LEU A 1 224 ? 12.227 -12.336 0.434 1 85.44 224 LEU A CA 1
ATOM 1727 C C . LEU A 1 224 ? 12.047 -13.852 0.484 1 85.44 224 LEU A C 1
ATOM 1729 O O . LEU A 1 224 ? 12.68 -14.578 -0.287 1 85.44 224 LEU A O 1
ATOM 1733 N N . GLU A 1 225 ? 11.281 -14.273 1.459 1 87.94 225 GLU A N 1
ATOM 1734 C CA . GLU A 1 225 ? 10.898 -15.68 1.586 1 87.94 225 GLU A CA 1
ATOM 1735 C C . GLU A 1 225 ? 9.438 -15.891 1.185 1 87.94 225 GLU A C 1
ATOM 1737 O O . GLU A 1 225 ? 8.617 -14.984 1.301 1 87.94 225 GLU A O 1
ATOM 1742 N N . VAL A 1 226 ? 9.234 -17.016 0.632 1 92.75 226 VAL A N 1
ATOM 1743 C CA . VAL A 1 226 ? 7.836 -17.422 0.48 1 92.75 226 VAL A CA 1
ATOM 1744 C C . VAL A 1 226 ? 7.242 -17.75 1.848 1 92.75 226 VAL A C 1
ATOM 1746 O O . VAL A 1 226 ? 7.59 -18.75 2.459 1 92.75 226 VAL A O 1
ATOM 1749 N N . GLU A 1 227 ? 6.293 -16.969 2.279 1 92.06 227 GLU A N 1
ATOM 1750 C CA . GLU A 1 227 ? 5.82 -16.984 3.66 1 92.06 227 GLU A CA 1
ATOM 1751 C C . GLU A 1 227 ? 5.238 -18.344 4.031 1 92.06 227 GLU A C 1
ATOM 1753 O O . GLU A 1 227 ? 5.551 -18.875 5.094 1 92.06 227 GLU A O 1
ATOM 1758 N N . VAL A 1 228 ? 4.508 -18.953 3.164 1 93 228 VAL A N 1
ATOM 1759 C CA . VAL A 1 228 ? 3.809 -20.203 3.475 1 93 228 VAL A CA 1
ATOM 1760 C C . VAL A 1 228 ? 4.809 -21.359 3.539 1 93 228 VAL A C 1
ATOM 1762 O O . VAL A 1 228 ? 4.504 -22.422 4.086 1 93 228 VAL A O 1
ATOM 1765 N N . LEU A 1 229 ? 5.93 -21.219 2.932 1 92.69 229 LEU A N 1
ATOM 1766 C CA . LEU A 1 229 ? 6.957 -22.25 2.975 1 92.69 229 LEU A CA 1
ATOM 1767 C C . LEU A 1 229 ? 7.887 -22.047 4.164 1 92.69 229 LEU A C 1
ATOM 1769 O O . LEU A 1 229 ? 8.516 -22.984 4.641 1 92.69 229 LEU A O 1
ATOM 1773 N N . LYS A 1 230 ? 7.941 -20.797 4.641 1 91.19 230 LYS A N 1
ATOM 1774 C CA . LYS A 1 230 ? 8.93 -20.438 5.656 1 91.19 230 LYS A CA 1
ATOM 1775 C C . LYS A 1 230 ? 8.336 -20.531 7.059 1 91.19 230 LYS A C 1
ATOM 1777 O O . LYS A 1 230 ? 9.016 -20.953 8 1 91.19 230 LYS A O 1
ATOM 1782 N N . LEU A 1 231 ? 7.066 -20.109 7.176 1 92.25 231 LEU A N 1
ATOM 1783 C CA . LEU A 1 231 ? 6.461 -19.969 8.5 1 92.25 231 LEU A CA 1
ATOM 1784 C C . LEU A 1 231 ? 5.629 -21.203 8.852 1 92.25 231 LEU A C 1
ATOM 1786 O O . LEU A 1 231 ? 4.957 -21.766 7.988 1 92.25 231 LEU A O 1
ATOM 1790 N N . ARG A 1 232 ? 5.664 -21.656 10.156 1 90.56 232 ARG A N 1
ATOM 1791 C CA . ARG A 1 232 ? 4.832 -22.75 10.656 1 90.56 232 ARG A CA 1
ATOM 1792 C C . ARG A 1 232 ? 3.396 -22.281 10.875 1 90.56 232 ARG A C 1
ATOM 1794 O O . ARG A 1 232 ? 3.162 -21.141 11.289 1 90.56 232 ARG A O 1
ATOM 1801 N N . LEU A 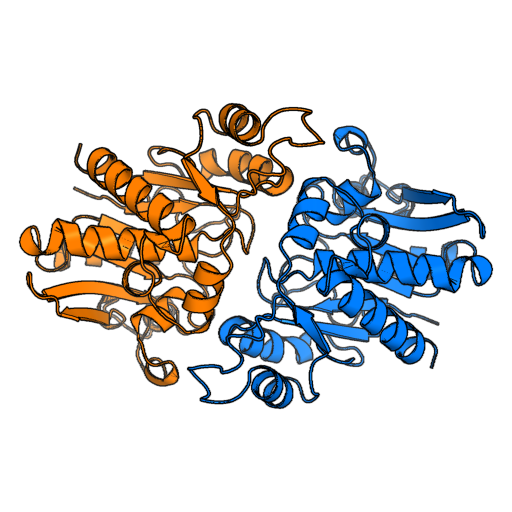1 233 ? 2.479 -23.094 10.641 1 90 233 LEU A N 1
ATOM 1802 C CA . LEU A 1 233 ? 1.061 -22.812 10.828 1 90 233 LEU A CA 1
ATOM 1803 C C . LEU A 1 233 ? 0.78 -22.359 12.258 1 90 233 LEU A C 1
ATOM 1805 O O . LEU A 1 233 ? -0.084 -21.516 12.484 1 90 233 LEU A O 1
ATOM 1809 N N . SER A 1 234 ? 1.49 -22.844 13.211 1 91.19 234 SER A N 1
ATOM 1810 C CA . SER A 1 234 ? 1.273 -22.594 14.633 1 91.19 234 SER A CA 1
ATOM 1811 C C . SER A 1 234 ? 1.746 -21.188 15.016 1 91.19 234 SER A C 1
ATOM 1813 O O . SER A 1 234 ? 1.274 -20.609 16 1 91.19 234 SER A O 1
ATOM 1815 N N . GLU A 1 235 ? 2.586 -20.594 14.227 1 93 235 GLU A N 1
ATOM 1816 C CA . GLU A 1 235 ? 3.18 -19.328 14.641 1 93 235 GLU A CA 1
ATOM 1817 C C . GLU A 1 235 ? 2.604 -18.156 13.844 1 93 235 GLU A C 1
ATOM 1819 O O . GLU A 1 235 ? 2.762 -17 14.234 1 93 235 GLU A O 1
ATOM 1824 N N . SER A 1 236 ? 1.949 -18.484 12.734 1 94.69 236 SER A N 1
ATOM 1825 C CA . SER A 1 236 ? 1.459 -17.438 11.859 1 94.69 236 SER A CA 1
ATOM 1826 C C . SER A 1 236 ? -0.008 -17.641 11.5 1 94.69 236 SER A C 1
ATOM 1828 O O . SER A 1 236 ? -0.325 -18.375 10.562 1 94.69 236 SER A O 1
ATOM 1830 N N . PRO A 1 237 ? -0.866 -16.984 12.188 1 95.56 237 PRO A N 1
ATOM 1831 C CA . PRO A 1 237 ? -2.289 -17.109 11.867 1 95.56 237 PRO A CA 1
ATOM 1832 C C . PRO A 1 237 ? -2.602 -16.688 10.43 1 95.56 237 PRO A C 1
ATOM 1834 O O . PRO A 1 237 ? -3.529 -17.219 9.812 1 95.56 237 PRO A O 1
ATOM 1837 N N . ALA A 1 238 ? -1.846 -15.805 9.875 1 96.69 238 ALA A N 1
ATOM 1838 C CA . ALA A 1 238 ? -2.062 -15.375 8.5 1 96.69 238 ALA A CA 1
ATOM 1839 C C . ALA A 1 238 ? -1.747 -16.5 7.516 1 96.69 238 ALA A C 1
ATOM 1841 O O . ALA A 1 238 ? -2.469 -16.703 6.535 1 96.69 238 ALA A O 1
ATOM 1842 N N . VAL A 1 239 ? -0.67 -17.219 7.793 1 97.06 239 VAL A N 1
ATOM 1843 C CA . VAL A 1 239 ? -0.302 -18.344 6.941 1 97.06 239 VAL A CA 1
ATOM 1844 C C . VAL A 1 239 ? -1.409 -19.391 6.965 1 97.06 239 VAL A C 1
ATOM 1846 O O . VAL A 1 239 ? -1.784 -19.938 5.922 1 97.06 239 VAL A O 1
ATOM 1849 N N . LYS A 1 240 ? -1.917 -19.656 8.156 1 97.5 240 LYS A N 1
ATOM 1850 C CA . LYS A 1 240 ? -3.029 -20.594 8.281 1 97.5 240 LYS A CA 1
ATOM 1851 C C . LYS A 1 240 ? -4.219 -20.156 7.43 1 97.5 240 LYS A C 1
ATOM 1853 O O . LYS A 1 240 ? -4.805 -20.953 6.707 1 97.5 240 LYS A O 1
ATOM 1858 N N . ALA A 1 241 ? -4.555 -18.922 7.516 1 98.06 241 ALA A N 1
ATOM 1859 C CA . ALA A 1 241 ? -5.684 -18.375 6.766 1 98.06 241 ALA A CA 1
ATOM 1860 C C . ALA A 1 241 ? -5.434 -18.453 5.262 1 98.06 241 ALA A C 1
ATOM 1862 O O . ALA A 1 241 ? -6.352 -18.734 4.488 1 98.06 241 ALA A O 1
ATOM 1863 N N . ILE A 1 242 ? -4.207 -18.219 4.828 1 98 242 ILE A N 1
ATOM 1864 C CA . ILE A 1 242 ? -3.871 -18.234 3.41 1 98 242 ILE A CA 1
ATOM 1865 C C . ILE A 1 242 ? -3.963 -19.656 2.875 1 98 242 ILE A C 1
ATOM 1867 O O . ILE A 1 242 ? -4.449 -19.875 1.765 1 98 242 ILE A O 1
ATOM 1871 N N . ILE A 1 243 ? -3.574 -20.641 3.666 1 97.81 243 ILE A N 1
ATOM 1872 C CA . ILE A 1 243 ? -3.674 -22.047 3.283 1 97.81 243 ILE A CA 1
ATOM 1873 C C . ILE A 1 243 ? -5.141 -22.438 3.107 1 97.81 243 ILE A C 1
ATOM 1875 O O . ILE A 1 243 ? -5.504 -23.094 2.129 1 97.81 243 ILE A O 1
ATOM 1879 N N . GLU A 1 244 ? -5.934 -21.984 4.035 1 97.94 244 GLU A N 1
ATOM 1880 C CA . GLU A 1 244 ? -7.367 -22.25 3.947 1 97.94 244 GLU A CA 1
ATOM 1881 C C . GLU A 1 244 ? -7.965 -21.641 2.686 1 97.94 244 GLU A C 1
ATOM 1883 O O . GLU A 1 244 ? -8.789 -22.25 2.018 1 97.94 244 GLU A O 1
ATOM 1888 N N . TYR A 1 245 ? -7.582 -20.484 2.355 1 98.12 245 TYR A N 1
ATOM 1889 C CA . TYR A 1 245 ? -8.109 -19.828 1.17 1 98.12 245 TYR A CA 1
ATOM 1890 C C . TYR A 1 245 ? -7.652 -20.531 -0.1 1 98.12 245 TYR A C 1
ATOM 1892 O O . TYR A 1 245 ? -8.406 -20.625 -1.072 1 98.12 245 TYR A O 1
ATOM 1900 N N . ALA A 1 246 ? -6.367 -20.953 -0.105 1 97.25 246 ALA A N 1
ATOM 1901 C CA . ALA A 1 246 ? -5.855 -21.688 -1.259 1 97.25 246 ALA A CA 1
ATOM 1902 C C . ALA A 1 246 ? -6.672 -22.938 -1.518 1 97.25 246 ALA A C 1
ATOM 1904 O O . ALA A 1 246 ? -6.926 -23.297 -2.672 1 97.25 246 ALA A O 1
ATOM 1905 N N . ARG A 1 247 ? -7.086 -23.609 -0.456 1 96.44 247 ARG A N 1
ATOM 1906 C CA . ARG A 1 247 ? -7.934 -24.797 -0.584 1 96.44 247 ARG A CA 1
ATOM 1907 C C . ARG A 1 247 ? -9.289 -24.438 -1.188 1 96.44 247 ARG A C 1
ATOM 1909 O O . ARG A 1 247 ? -9.789 -25.156 -2.059 1 96.44 247 ARG A O 1
ATOM 1916 N N . TYR A 1 248 ? -9.859 -23.359 -0.711 1 97.44 248 TYR A N 1
ATOM 1917 C CA . TYR A 1 248 ? -11.102 -22.859 -1.288 1 97.44 248 TYR A CA 1
ATOM 1918 C C . TYR A 1 248 ? -10.93 -22.562 -2.775 1 97.44 248 TYR A C 1
ATOM 1920 O O . TYR A 1 248 ? -11.766 -22.984 -3.59 1 97.44 248 TYR A O 1
ATOM 1928 N N . LEU A 1 249 ? -9.836 -21.875 -3.125 1 96.19 249 LEU A N 1
ATOM 1929 C CA . LEU A 1 249 ? -9.602 -21.484 -4.508 1 96.19 249 LEU A CA 1
ATOM 1930 C C . LEU A 1 249 ? -9.445 -22.703 -5.406 1 96.19 249 LEU A C 1
ATOM 1932 O O . LEU A 1 249 ? -9.945 -22.719 -6.531 1 96.19 249 LEU A O 1
ATOM 1936 N N . ALA A 1 250 ? -8.719 -23.719 -4.926 1 95 250 ALA A N 1
ATOM 1937 C CA . ALA A 1 250 ? -8.516 -24.938 -5.684 1 95 250 ALA A CA 1
ATOM 1938 C C . ALA A 1 250 ? -9.852 -25.578 -6.066 1 95 250 ALA A C 1
ATOM 1940 O O . ALA A 1 250 ? -10.023 -26.062 -7.188 1 95 250 ALA A O 1
ATOM 1941 N N . GLY A 1 251 ? -10.789 -25.531 -5.098 1 93.69 251 GLY A N 1
ATOM 1942 C CA . GLY A 1 251 ? -12.109 -26.078 -5.359 1 93.69 251 GLY A CA 1
ATOM 1943 C C . GLY A 1 251 ? -12.945 -25.203 -6.277 1 93.69 251 GLY A C 1
ATOM 1944 O O . GLY A 1 251 ? -13.68 -25.719 -7.125 1 93.69 251 GLY A O 1
ATOM 1945 N N . ALA A 1 252 ? -12.781 -23.953 -6.18 1 94 252 ALA A N 1
ATOM 1946 C CA . ALA A 1 252 ? -13.625 -22.984 -6.895 1 94 252 ALA A CA 1
ATOM 1947 C C . ALA A 1 252 ? -13.234 -22.906 -8.367 1 94 252 ALA A C 1
ATOM 1949 O O . ALA A 1 252 ? -14.086 -22.656 -9.227 1 94 252 ALA A O 1
ATOM 1950 N N . ILE A 1 253 ? -11.961 -23.156 -8.688 1 90.56 253 ILE A N 1
ATOM 1951 C CA . ILE A 1 253 ? -11.531 -22.938 -10.062 1 90.56 253 ILE A CA 1
ATOM 1952 C C . ILE A 1 253 ? -11.453 -24.281 -10.797 1 90.56 253 ILE A C 1
ATOM 1954 O O . ILE A 1 253 ? -11.297 -24.312 -12.016 1 90.56 253 ILE A O 1
ATOM 1958 N N . GLU A 1 254 ? -11.414 -25.453 -10.125 1 77.5 254 GLU A N 1
ATOM 1959 C CA . GLU A 1 254 ? -11.484 -26.766 -10.758 1 77.5 254 GLU A CA 1
ATOM 1960 C C . GLU A 1 254 ? -12.859 -27 -11.383 1 77.5 254 GLU A C 1
ATOM 1962 O O . GLU A 1 254 ? -12.992 -27.781 -12.336 1 77.5 254 GLU A O 1
ATOM 1967 N N . THR A 1 255 ? -13.836 -26.312 -10.859 1 58.25 255 THR A N 1
ATOM 1968 C CA . THR A 1 255 ? -15.188 -26.578 -11.328 1 58.25 255 THR A CA 1
ATOM 1969 C C . THR A 1 255 ? -15.531 -25.703 -12.531 1 58.25 255 THR A C 1
ATOM 1971 O O . THR A 1 255 ? -15.102 -24.547 -12.602 1 58.25 255 THR A O 1
ATOM 1974 N N . MET B 1 1 ? 6.934 33.062 3.65 1 48 1 MET B N 1
ATOM 1975 C CA . MET B 1 1 ? 7.859 31.938 3.854 1 48 1 MET B CA 1
ATOM 1976 C C . MET B 1 1 ? 7.16 30.594 3.664 1 48 1 MET B C 1
ATOM 1978 O O . MET B 1 1 ? 6.105 30.359 4.254 1 48 1 MET B O 1
ATOM 1982 N N . LYS B 1 2 ? 7.262 29.828 2.344 1 65.75 2 LYS B N 1
ATOM 1983 C CA . LYS B 1 2 ? 6.523 28.641 1.904 1 65.75 2 LYS B CA 1
ATOM 1984 C C . LYS B 1 2 ? 7.117 27.375 2.506 1 65.75 2 LYS B C 1
ATOM 1986 O O . LYS B 1 2 ? 8.328 27.141 2.43 1 65.75 2 LYS B O 1
ATOM 1991 N N . ARG B 1 3 ? 6.605 26.703 3.594 1 90.69 3 ARG B N 1
ATOM 1992 C CA . ARG B 1 3 ? 6.996 25.422 4.195 1 90.69 3 ARG B CA 1
ATOM 1993 C C . ARG B 1 3 ? 6.078 24.297 3.74 1 90.69 3 ARG B C 1
ATOM 1995 O O . ARG B 1 3 ? 5.352 23.719 4.547 1 90.69 3 ARG B O 1
ATOM 2002 N N . ILE B 1 4 ? 6.188 24.172 2.467 1 95.81 4 ILE B N 1
ATOM 2003 C CA . ILE B 1 4 ? 5.418 23.078 1.871 1 95.81 4 ILE B CA 1
ATOM 2004 C C . ILE B 1 4 ? 6.176 21.766 2.025 1 95.81 4 ILE B C 1
ATOM 2006 O O . ILE B 1 4 ? 7.258 21.594 1.458 1 95.81 4 ILE B O 1
ATOM 2010 N N . LEU B 1 5 ? 5.57 20.906 2.82 1 96.44 5 LEU B N 1
ATOM 2011 C CA . LEU B 1 5 ? 6.152 19.594 3.125 1 96.44 5 LEU B CA 1
ATOM 2012 C C . LEU B 1 5 ? 5.469 18.5 2.324 1 96.44 5 LEU B C 1
ATOM 2014 O O . LEU B 1 5 ? 4.238 18.453 2.238 1 96.44 5 LEU B O 1
ATOM 2018 N N . PHE B 1 6 ? 6.246 17.641 1.786 1 93.25 6 PHE B N 1
ATOM 2019 C CA . PHE B 1 6 ? 5.758 16.5 1.013 1 93.25 6 PHE B CA 1
ATOM 2020 C C . PHE B 1 6 ? 6.406 15.211 1.485 1 93.25 6 PHE B C 1
ATOM 2022 O O . PHE B 1 6 ? 7.621 15.039 1.369 1 93.25 6 PHE B O 1
ATOM 2029 N N . LEU B 1 7 ? 5.617 14.359 2.131 1 91.81 7 LEU B N 1
ATOM 2030 C CA . LEU B 1 7 ? 6.102 13.016 2.453 1 91.81 7 LEU B CA 1
ATOM 2031 C C . LEU B 1 7 ? 5.965 12.086 1.255 1 91.81 7 LEU B C 1
ATOM 2033 O O . LEU B 1 7 ? 4.852 11.75 0.846 1 91.81 7 LEU B O 1
ATOM 2037 N N . SER B 1 8 ? 7.105 11.641 0.77 1 87.31 8 SER B N 1
ATOM 2038 C CA . SER B 1 8 ? 7.184 11.047 -0.561 1 87.31 8 SER B CA 1
ATOM 2039 C C . SER B 1 8 ? 7.508 9.562 -0.484 1 87.31 8 SER B C 1
ATOM 2041 O O . SER B 1 8 ? 8.25 9.125 0.399 1 87.31 8 SER B O 1
ATOM 2043 N N . GLY B 1 9 ? 6.957 8.828 -1.392 1 87.81 9 GLY B N 1
ATOM 2044 C CA . GLY B 1 9 ? 7.219 7.418 -1.608 1 87.81 9 GLY B CA 1
ATOM 2045 C C . GLY B 1 9 ? 6.555 6.875 -2.859 1 87.81 9 GLY B C 1
ATOM 2046 O O . GLY B 1 9 ? 5.539 7.406 -3.312 1 87.81 9 GLY B O 1
ATOM 2047 N N . THR B 1 10 ? 7.109 5.855 -3.395 1 80.31 10 THR B N 1
ATOM 2048 C CA . THR B 1 10 ? 6.648 5.371 -4.691 1 80.31 10 THR B CA 1
ATOM 2049 C C . THR B 1 10 ? 5.719 4.176 -4.523 1 80.31 10 THR B C 1
ATOM 2051 O O . THR B 1 10 ? 5.062 3.752 -5.48 1 80.31 10 THR B O 1
ATOM 2054 N N . LYS B 1 11 ? 5.672 3.65 -3.363 1 80.44 11 LYS B N 1
ATOM 2055 C CA . LYS B 1 11 ? 4.832 2.48 -3.123 1 80.44 11 LYS B CA 1
ATOM 2056 C C 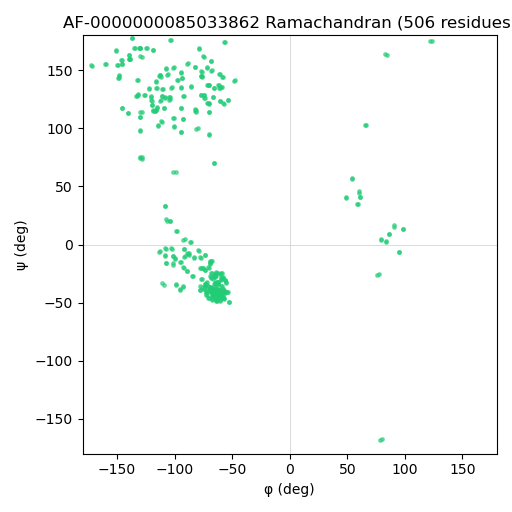. LYS B 1 11 ? 3.668 2.822 -2.197 1 80.44 11 LYS B C 1
ATOM 2058 O O . LYS B 1 11 ? 3.805 3.658 -1.301 1 80.44 11 LYS B O 1
ATOM 2063 N N . GLY B 1 12 ? 2.521 2.15 -2.473 1 79.5 12 GLY B N 1
ATOM 2064 C CA . GLY B 1 12 ? 1.383 2.262 -1.575 1 79.5 12 GLY B CA 1
ATOM 2065 C C . GLY B 1 12 ? 1.536 1.435 -0.312 1 79.5 12 GLY B C 1
ATOM 2066 O O . GLY B 1 12 ? 2.242 0.425 -0.308 1 79.5 12 GLY B O 1
ATOM 2067 N N . GLY B 1 13 ? 0.952 1.921 0.733 1 80.75 13 GLY B N 1
ATOM 2068 C CA . GLY B 1 13 ? 0.918 1.12 1.946 1 80.75 13 GLY B CA 1
ATOM 2069 C C . GLY B 1 13 ? 2.156 1.287 2.807 1 80.75 13 GLY B C 1
ATOM 2070 O O . GLY B 1 13 ? 2.322 0.589 3.809 1 80.75 13 GLY B O 1
ATOM 2071 N N . THR B 1 14 ? 2.988 2.244 2.459 1 87.12 14 THR B N 1
ATOM 2072 C CA . THR B 1 14 ? 4.23 2.447 3.197 1 87.12 14 THR B CA 1
ATOM 2073 C C . THR B 1 14 ? 3.984 3.289 4.449 1 87.12 14 THR B C 1
ATOM 2075 O O . THR B 1 14 ? 4.879 3.453 5.277 1 87.12 14 THR B O 1
ATOM 2078 N N . GLY B 1 15 ? 2.809 3.891 4.574 1 90.38 15 GLY B N 1
ATOM 2079 C CA . GLY B 1 15 ? 2.473 4.66 5.762 1 90.38 15 GLY B CA 1
ATOM 2080 C C . GLY B 1 15 ? 2.674 6.152 5.586 1 90.38 15 GLY B C 1
ATOM 2081 O O . GLY B 1 15 ? 2.682 6.902 6.562 1 90.38 15 GLY B O 1
ATOM 2082 N N . LYS B 1 16 ? 2.855 6.621 4.41 1 93.38 16 LYS B N 1
ATOM 2083 C CA . LYS B 1 16 ? 3.045 8.039 4.121 1 93.38 16 LYS B CA 1
ATOM 2084 C C . LYS B 1 16 ? 1.921 8.883 4.723 1 93.38 16 LYS B C 1
ATOM 2086 O O . LYS B 1 16 ? 2.18 9.867 5.41 1 93.38 16 LYS B O 1
ATOM 2091 N N . THR B 1 17 ? 0.66 8.445 4.461 1 93.5 17 THR B N 1
ATOM 2092 C CA . THR B 1 17 ? -0.509 9.172 4.945 1 93.5 17 THR B CA 1
ATOM 2093 C C . THR B 1 17 ? -0.52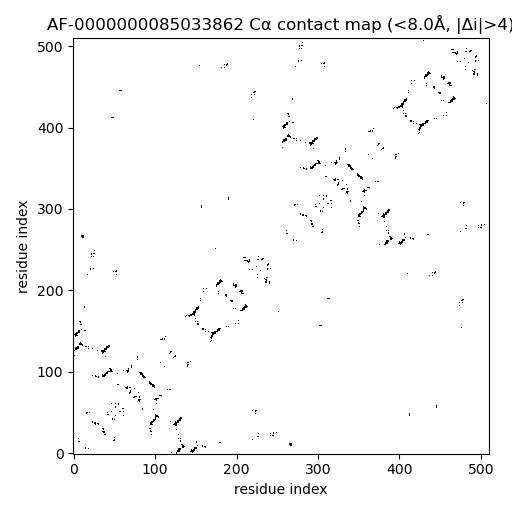9 9.211 6.469 1 93.5 17 THR B C 1
ATOM 2095 O O . THR B 1 17 ? -0.769 10.266 7.066 1 93.5 17 THR B O 1
ATOM 2098 N N . THR B 1 18 ? -0.225 8.078 7.082 1 93.81 18 THR B N 1
ATOM 2099 C CA . THR B 1 18 ? -0.248 7.977 8.539 1 93.81 18 THR B CA 1
ATOM 2100 C C . THR B 1 18 ? 0.798 8.898 9.164 1 93.81 18 THR B C 1
ATOM 2102 O O . THR B 1 18 ? 0.495 9.656 10.086 1 93.81 18 THR B O 1
ATOM 2105 N N . VAL B 1 19 ? 1.997 8.828 8.656 1 96.88 19 VAL B N 1
ATOM 2106 C CA . VAL B 1 19 ? 3.08 9.633 9.211 1 96.88 19 VAL B CA 1
ATOM 2107 C C . VAL B 1 19 ? 2.807 11.117 8.945 1 96.88 19 VAL B C 1
ATOM 2109 O O . VAL B 1 19 ? 3 11.953 9.828 1 96.88 19 VAL B O 1
ATOM 2112 N N . ALA B 1 20 ? 2.371 11.414 7.777 1 97.38 20 ALA B N 1
ATOM 2113 C CA . ALA B 1 20 ? 2.082 12.805 7.414 1 97.38 20 ALA B CA 1
ATOM 2114 C C . ALA B 1 20 ? 1 13.391 8.312 1 97.38 20 ALA B C 1
ATOM 2116 O O . ALA B 1 20 ? 1.153 14.5 8.844 1 97.38 20 ALA B O 1
ATOM 2117 N N . LEU B 1 21 ? -0.06 12.68 8.492 1 97.5 21 LEU B N 1
ATOM 2118 C CA . LEU B 1 21 ? -1.195 13.156 9.266 1 97.5 21 LEU B CA 1
ATOM 2119 C C . LEU B 1 21 ? -0.809 13.344 10.734 1 97.5 21 LEU B C 1
ATOM 2121 O O . LEU B 1 21 ? -1.118 14.375 11.336 1 97.5 21 LEU B O 1
ATOM 2125 N N . ASN B 1 22 ? -0.156 12.383 11.297 1 98.06 22 ASN B N 1
ATOM 2126 C CA . ASN B 1 22 ? 0.204 12.453 12.711 1 98.06 22 ASN B CA 1
ATOM 2127 C C . ASN B 1 22 ? 1.218 13.562 12.977 1 98.06 22 ASN B C 1
ATOM 2129 O O . ASN B 1 22 ? 1.121 14.273 13.984 1 98.06 22 ASN B O 1
ATOM 2133 N N . THR B 1 23 ? 2.174 13.703 12.078 1 97.94 23 THR B N 1
ATOM 2134 C CA . THR B 1 23 ? 3.146 14.781 12.211 1 97.94 23 THR B CA 1
ATOM 2135 C C . THR B 1 23 ? 2.473 16.141 12.07 1 97.94 23 THR B C 1
ATOM 2137 O O . THR B 1 23 ? 2.77 17.078 12.82 1 97.94 23 THR B O 1
ATOM 2140 N N . ALA B 1 24 ? 1.562 16.266 11.141 1 98 24 ALA B N 1
ATOM 2141 C CA . ALA B 1 24 ? 0.82 17.516 10.93 1 98 24 ALA B CA 1
ATOM 2142 C C . ALA B 1 24 ? 0.034 17.891 12.18 1 98 24 ALA B C 1
ATOM 2144 O O . ALA B 1 24 ? 0.052 19.047 12.602 1 98 24 ALA B O 1
ATOM 2145 N N . VAL B 1 25 ? -0.613 16.969 12.781 1 97.94 25 VAL B N 1
ATOM 2146 C CA . VAL B 1 25 ? -1.42 17.203 13.969 1 97.94 25 VAL B CA 1
ATOM 2147 C C . VAL B 1 25 ? -0.52 17.625 15.133 1 97.94 25 VAL B C 1
ATOM 2149 O O . VAL B 1 25 ? -0.845 18.562 15.867 1 97.94 25 VAL B O 1
ATOM 2152 N N . LEU B 1 26 ? 0.589 16.969 15.258 1 97.44 26 LEU B N 1
ATOM 2153 C CA . LEU B 1 26 ? 1.529 17.281 16.328 1 97.44 26 LEU B CA 1
ATOM 2154 C C . LEU B 1 26 ? 2.092 18.688 16.156 1 97.44 26 LEU B C 1
ATOM 2156 O O . LEU B 1 26 ? 2.203 19.453 17.125 1 97.44 26 LEU B O 1
ATOM 2160 N N . LEU B 1 27 ? 2.426 19.031 14.961 1 97.19 27 LEU B N 1
ATOM 2161 C CA . LEU B 1 27 ? 2.971 20.359 14.695 1 97.19 27 LEU B CA 1
ATOM 2162 C C . LEU B 1 27 ? 1.905 21.438 14.898 1 97.19 27 LEU B C 1
ATOM 2164 O O . LEU B 1 27 ? 2.205 22.531 15.383 1 97.19 27 LEU B O 1
ATOM 2168 N N . ALA B 1 28 ? 0.661 21.094 14.5 1 97.56 28 ALA B N 1
ATOM 2169 C CA . ALA B 1 28 ? -0.441 22.016 14.75 1 97.56 28 ALA B CA 1
ATOM 2170 C C . ALA B 1 28 ? -0.579 22.312 16.234 1 97.56 28 ALA B C 1
ATOM 2172 O O . ALA B 1 28 ? -0.823 23.469 16.625 1 97.56 28 ALA B O 1
ATOM 2173 N N . TYR B 1 29 ? -0.4 21.312 17.016 1 96.44 29 TYR B N 1
ATOM 2174 C CA . TYR B 1 29 ? -0.45 21.484 18.469 1 96.44 29 TYR B CA 1
ATOM 2175 C C . TYR B 1 29 ? 0.72 22.328 18.953 1 96.44 29 TYR B C 1
ATOM 2177 O O . TYR B 1 29 ? 0.536 23.25 19.75 1 96.44 29 TYR B O 1
ATOM 2185 N N . LEU B 1 30 ? 1.864 22.047 18.469 1 94.38 30 LEU B N 1
ATOM 2186 C CA . LEU B 1 30 ? 3.084 22.719 18.891 1 94.38 30 LEU B CA 1
ATOM 2187 C C . LEU B 1 30 ? 3.035 24.203 18.531 1 94.38 30 LEU B C 1
ATOM 2189 O O . LEU B 1 30 ? 3.543 25.047 19.281 1 94.38 30 LEU B O 1
ATOM 2193 N N . TRP B 1 31 ? 2.387 24.438 17.422 1 95.25 31 TRP B N 1
ATOM 2194 C CA . TRP B 1 31 ? 2.416 25.797 16.906 1 95.25 31 TRP B CA 1
ATOM 2195 C C . TRP B 1 31 ? 1.069 26.484 17.109 1 95.25 31 TRP B C 1
ATOM 2197 O O . TRP B 1 31 ? 0.766 27.484 16.438 1 95.25 31 TRP B O 1
ATOM 2207 N N . ARG B 1 32 ? 0.261 26.016 18 1 94.5 32 ARG B N 1
ATOM 2208 C CA . ARG B 1 32 ? -1.122 26.453 18.172 1 94.5 32 ARG B CA 1
ATOM 2209 C C . ARG B 1 32 ? -1.191 27.938 18.516 1 94.5 32 ARG B C 1
ATOM 2211 O O . ARG B 1 32 ? -2.152 28.609 18.141 1 94.5 32 ARG B O 1
ATOM 2218 N N . ASP B 1 33 ? -0.128 28.469 19.094 1 93.94 33 ASP B N 1
ATOM 2219 C CA . ASP B 1 33 ? -0.134 29.859 19.516 1 93.94 33 ASP B CA 1
ATOM 2220 C C . ASP B 1 33 ? 0.64 30.734 18.547 1 93.94 33 ASP B C 1
ATOM 2222 O O . ASP B 1 33 ? 0.675 31.953 18.688 1 93.94 33 ASP B O 1
ATOM 2226 N N . ALA B 1 34 ? 1.222 30.078 17.562 1 92.44 34 ALA B N 1
ATOM 2227 C CA . ALA B 1 34 ? 2.127 30.812 16.672 1 92.44 34 ALA B CA 1
ATOM 2228 C C . ALA B 1 34 ? 1.385 31.344 15.461 1 92.44 34 ALA B C 1
ATOM 2230 O O . ALA B 1 34 ? 1.863 32.281 14.789 1 92.44 34 ALA B O 1
ATOM 2231 N N . ALA B 1 35 ? 0.247 30.828 15.125 1 92.5 35 ALA B N 1
ATOM 2232 C CA . ALA B 1 35 ? -0.559 31.25 13.977 1 92.5 35 ALA B CA 1
ATOM 2233 C C . ALA B 1 35 ? -2.01 30.812 14.141 1 92.5 35 ALA B C 1
ATOM 2235 O O . ALA B 1 35 ? -2.293 29.828 14.828 1 92.5 35 ALA B O 1
ATOM 2236 N N . ALA B 1 36 ? -2.912 31.484 13.508 1 93.75 36 ALA B N 1
ATOM 2237 C CA . ALA B 1 36 ? -4.324 31.125 13.555 1 93.75 36 ALA B CA 1
ATOM 2238 C C . ALA B 1 36 ? -4.566 29.75 12.914 1 93.75 36 ALA B C 1
ATOM 2240 O O . ALA B 1 36 ? -5.387 28.969 13.398 1 93.75 36 ALA B O 1
ATOM 2241 N N . TYR B 1 37 ? -3.855 29.5 11.852 1 96.12 37 TYR B N 1
ATOM 2242 C CA . TYR B 1 37 ? -3.912 28.25 11.117 1 96.12 37 TYR B CA 1
ATOM 2243 C C . TYR B 1 37 ? -2.512 27.688 10.875 1 96.12 37 TYR B C 1
ATOM 2245 O O . TYR B 1 37 ? -2.018 27.703 9.75 1 96.12 37 TYR B O 1
ATOM 2253 N N . PRO B 1 38 ? -1.973 27.172 11.906 1 96.44 38 PRO B N 1
ATOM 2254 C CA . PRO B 1 38 ? -0.544 26.859 11.836 1 96.44 38 PRO B CA 1
ATOM 2255 C C . PRO B 1 38 ? -0.228 25.766 10.805 1 96.44 38 PRO B C 1
ATOM 2257 O O . PRO B 1 38 ? 0.871 25.75 10.25 1 96.44 38 PRO B O 1
ATOM 2260 N N . VAL B 1 39 ? -1.147 24.812 10.625 1 97.88 39 VAL B N 1
ATOM 2261 C CA . VAL B 1 39 ? -0.868 23.719 9.703 1 97.88 39 VAL B CA 1
ATOM 2262 C C . VAL B 1 39 ? -2.055 23.516 8.766 1 97.88 39 VAL B C 1
ATOM 2264 O O . VAL B 1 39 ? -3.207 23.516 9.203 1 97.88 39 VAL B O 1
ATOM 2267 N N . VAL B 1 40 ? -1.775 23.469 7.469 1 98.19 40 VAL B N 1
ATOM 2268 C CA . VAL B 1 40 ? -2.742 23.078 6.449 1 98.19 40 VAL B CA 1
ATOM 2269 C C . VAL B 1 40 ? -2.357 21.734 5.855 1 98.19 40 VAL B C 1
ATOM 2271 O O . VAL B 1 40 ? -1.175 21.453 5.637 1 98.19 40 VAL B O 1
ATOM 2274 N N . PHE B 1 41 ? -3.354 20.844 5.727 1 98.31 41 PHE B N 1
ATOM 2275 C CA . PHE B 1 41 ? -3.133 19.5 5.211 1 98.31 41 PHE B CA 1
ATOM 2276 C C . PHE B 1 41 ? -3.936 19.266 3.932 1 98.31 41 PHE B C 1
ATOM 2278 O O . PHE B 1 41 ? -5.168 19.25 3.961 1 98.31 41 PHE B O 1
ATOM 2285 N N . LEU B 1 42 ? -3.232 19.062 2.814 1 97.44 42 LEU B N 1
ATOM 2286 C CA . LEU B 1 42 ? -3.883 18.75 1.546 1 97.44 42 LEU B CA 1
ATOM 2287 C C . LEU B 1 42 ? -3.822 17.266 1.249 1 97.44 42 LEU B C 1
ATOM 2289 O O . LEU B 1 42 ? -2.752 16.719 0.942 1 97.44 42 LEU B O 1
ATOM 2293 N N . ASP B 1 43 ? -4.938 16.625 1.341 1 95.06 43 ASP B N 1
ATOM 2294 C CA . ASP B 1 43 ? -5.066 15.227 0.938 1 95.06 43 ASP B CA 1
ATOM 2295 C C . ASP B 1 43 ? -5.516 15.117 -0.517 1 95.06 43 ASP B C 1
ATOM 2297 O O . ASP B 1 43 ? -6.703 15.266 -0.818 1 95.06 43 ASP B O 1
ATOM 2301 N N . LEU B 1 44 ? -4.59 14.703 -1.375 1 93.56 44 LEU B N 1
ATOM 2302 C CA . LEU B 1 44 ? -4.891 14.656 -2.801 1 93.56 44 LEU B CA 1
ATOM 2303 C C . LEU B 1 44 ? -5.137 13.219 -3.254 1 93.56 44 LEU B C 1
ATOM 2305 O O . LEU B 1 44 ? -4.957 12.898 -4.43 1 93.56 44 LEU B O 1
ATOM 2309 N N . THR B 1 45 ? -5.453 12.344 -2.326 1 87.25 45 THR B N 1
ATOM 2310 C CA . THR B 1 45 ? -5.902 11 -2.676 1 87.25 45 THR B CA 1
ATOM 2311 C C . THR B 1 45 ? -7.305 11.039 -3.273 1 87.25 45 THR B C 1
ATOM 2313 O O . THR B 1 45 ? -8.195 11.711 -2.74 1 87.25 45 THR B O 1
ATOM 2316 N N . PRO B 1 46 ? -7.504 10.266 -4.324 1 82.56 46 PRO B N 1
ATOM 2317 C CA . PRO B 1 46 ? -8.828 10.281 -4.953 1 82.56 46 PRO B CA 1
ATOM 2318 C C . PRO B 1 46 ? -9.906 9.664 -4.07 1 82.56 46 PRO B C 1
ATOM 2320 O O . PRO B 1 46 ? -9.648 8.688 -3.359 1 82.56 46 PRO B O 1
ATOM 2323 N N . ASN B 1 47 ? -11.164 10.164 -4.219 1 80.31 47 ASN B N 1
ATOM 2324 C CA . ASN B 1 47 ? -12.367 9.617 -3.602 1 80.31 47 ASN B CA 1
ATOM 2325 C C . ASN B 1 47 ? -12.266 9.625 -2.078 1 80.31 47 ASN B C 1
ATOM 2327 O O . ASN B 1 47 ? -12.531 8.617 -1.428 1 80.31 47 ASN B O 1
ATOM 2331 N N . VAL B 1 48 ? -11.844 10.664 -1.521 1 84.12 48 VAL B N 1
ATOM 2332 C CA . VAL B 1 48 ? -11.75 10.898 -0.085 1 84.12 48 VAL B CA 1
ATOM 2333 C C . VAL B 1 48 ? -10.727 9.945 0.53 1 84.12 48 VAL B C 1
ATOM 2335 O O . VAL B 1 48 ? -11.062 8.812 0.886 1 84.12 48 VAL B O 1
ATOM 2338 N N . GLY B 1 49 ? -9.633 10.43 0.796 1 85.12 49 GLY B N 1
ATOM 2339 C CA . GLY B 1 49 ? -8.562 9.641 1.389 1 85.12 49 GLY B CA 1
ATOM 2340 C C . GLY B 1 49 ? -8.734 9.43 2.881 1 85.12 49 GLY B C 1
ATOM 2341 O O . GLY B 1 49 ? -9.602 10.039 3.506 1 85.12 49 GLY B O 1
ATOM 2342 N N . THR B 1 50 ? -7.969 8.586 3.42 1 84.81 50 THR B N 1
ATOM 2343 C CA . THR B 1 50 ? -8.047 8.203 4.824 1 84.81 50 THR B CA 1
ATOM 2344 C C . THR B 1 50 ? -7.781 9.406 5.727 1 84.81 50 THR B C 1
ATOM 2346 O O . THR B 1 50 ? -8.414 9.555 6.773 1 84.81 50 THR B O 1
ATOM 2349 N N . ALA B 1 51 ? -6.852 10.234 5.336 1 92 51 ALA B N 1
ATOM 2350 C CA . ALA B 1 51 ? -6.539 11.398 6.16 1 92 51 ALA B CA 1
ATOM 2351 C C . ALA B 1 51 ? -7.75 12.312 6.297 1 92 51 ALA B C 1
ATOM 2353 O O . ALA B 1 51 ? -8.031 12.82 7.383 1 92 51 ALA B O 1
ATOM 2354 N N . ALA B 1 52 ? -8.422 12.508 5.184 1 91.06 52 ALA B N 1
ATOM 2355 C CA . ALA B 1 52 ? -9.617 13.344 5.207 1 91.06 52 ALA B CA 1
ATOM 2356 C C . ALA B 1 52 ? -10.695 12.727 6.098 1 91.06 52 ALA B C 1
ATOM 2358 O O . ALA B 1 52 ? -11.359 13.438 6.859 1 91.06 52 ALA B O 1
ATOM 2359 N N . LEU B 1 53 ? -10.891 11.484 6.02 1 87.44 53 LEU B N 1
ATOM 2360 C CA . LEU B 1 53 ? -11.883 10.797 6.836 1 87.44 53 LEU B CA 1
ATOM 2361 C C . LEU B 1 53 ? -11.562 10.938 8.32 1 87.44 53 LEU B C 1
ATOM 2363 O O . LEU B 1 53 ? -12.453 11.156 9.141 1 87.44 53 LEU B O 1
ATOM 2367 N N . VAL B 1 54 ? -10.305 10.781 8.625 1 90.19 54 VAL B N 1
ATOM 2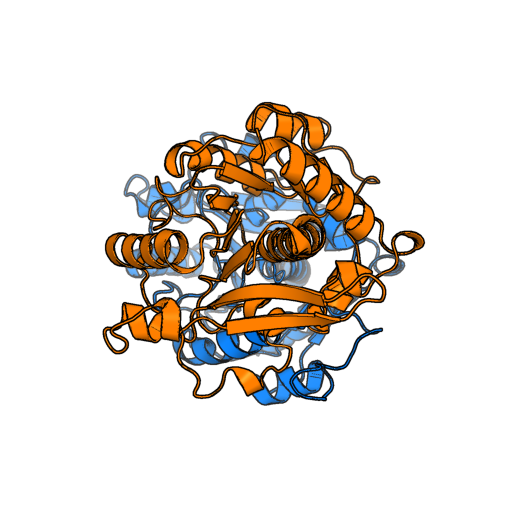368 C CA . VAL B 1 54 ? -9.859 10.891 10.008 1 90.19 54 VAL B CA 1
ATOM 2369 C C . VAL B 1 54 ? -10.086 12.312 10.516 1 90.19 54 VAL B C 1
ATOM 2371 O O . VAL B 1 54 ? -10.594 12.5 11.625 1 90.19 54 VAL B O 1
ATOM 2374 N N . LEU B 1 55 ? -9.758 13.25 9.688 1 93.56 55 LEU B N 1
ATOM 2375 C CA . LEU B 1 55 ? -9.859 14.641 10.102 1 93.56 55 LEU B CA 1
ATOM 2376 C C . LEU B 1 55 ? -11.32 15.086 10.164 1 93.56 55 LEU B C 1
ATOM 2378 O O . LEU B 1 55 ? -11.688 15.906 11.008 1 93.56 55 LEU B O 1
ATOM 2382 N N . MET B 1 56 ? -12.07 14.586 9.266 1 88.62 56 MET B N 1
ATOM 2383 C CA . MET B 1 56 ? -13.492 14.922 9.266 1 88.62 56 MET B CA 1
ATOM 2384 C C . MET B 1 56 ? -14.188 14.336 10.492 1 88.62 56 MET B C 1
ATOM 2386 O O . MET B 1 56 ? -15.133 14.93 11.016 1 88.62 56 MET B O 1
ATOM 2390 N N . GLY B 1 57 ? -13.695 13.25 10.969 1 76.5 57 GLY B N 1
ATOM 2391 C CA . GLY B 1 57 ? -14.25 12.609 12.148 1 76.5 57 GLY B CA 1
ATOM 2392 C C . GLY B 1 57 ? -15.523 11.844 11.875 1 76.5 57 GLY B C 1
ATOM 2393 O O . GLY B 1 57 ? -15.953 11.023 12.688 1 76.5 57 GLY B O 1
ATOM 2394 N N . ASP B 1 58 ? -16.25 12.242 10.828 1 68.88 58 ASP B N 1
ATOM 2395 C CA . ASP B 1 58 ? -17.5 11.594 10.461 1 68.88 58 ASP B CA 1
ATOM 2396 C C . ASP B 1 58 ? -17.516 11.234 8.977 1 68.88 58 ASP B C 1
ATOM 2398 O O . ASP B 1 58 ? -17.469 12.125 8.117 1 68.88 58 ASP B O 1
ATOM 2402 N N . PRO B 1 59 ? -17.531 9.969 8.703 1 62.03 59 PRO B N 1
ATOM 2403 C CA . PRO B 1 59 ? -17.5 9.547 7.301 1 62.03 59 PRO B CA 1
ATOM 2404 C C . PRO B 1 59 ? -18.641 10.156 6.48 1 62.03 59 PRO B C 1
ATOM 2406 O O . PRO B 1 59 ? -18.484 10.375 5.273 1 62.03 59 PRO B O 1
ATOM 2409 N N . LEU B 1 60 ? -19.656 10.359 7.148 1 64.44 60 LEU B N 1
ATOM 2410 C CA . LEU B 1 60 ? -20.812 10.906 6.449 1 64.44 60 LEU B CA 1
ATOM 2411 C C . LEU B 1 60 ? -20.656 12.414 6.238 1 64.44 60 LEU B C 1
ATOM 2413 O O . LEU B 1 60 ? -21.375 13 5.422 1 64.44 60 LEU B O 1
ATOM 2417 N N . ALA B 1 61 ? -19.594 12.852 6.836 1 67.25 61 ALA B N 1
ATOM 2418 C CA . ALA B 1 61 ? -19.469 14.305 6.816 1 67.25 61 ALA B CA 1
ATOM 2419 C C . ALA B 1 61 ? -18.984 14.797 5.453 1 67.25 61 ALA B C 1
ATOM 2421 O O . ALA B 1 61 ? -19.125 15.977 5.125 1 67.25 61 ALA B O 1
ATOM 2422 N N . THR B 1 62 ? -18.547 13.867 4.66 1 70.12 62 THR B N 1
ATOM 2423 C CA . THR B 1 62 ? -18.016 14.312 3.371 1 70.12 62 THR B CA 1
ATOM 2424 C C . THR B 1 62 ? -19.125 14.328 2.316 1 70.12 62 THR B C 1
ATOM 2426 O O . THR B 1 62 ? -18.953 14.93 1.251 1 70.12 62 THR B O 1
ATOM 2429 N N . TRP B 1 63 ? -20.203 13.789 2.652 1 71.19 63 TRP B N 1
ATOM 2430 C CA . TRP B 1 63 ? -21.281 13.656 1.663 1 71.19 63 TRP B CA 1
ATOM 2431 C C . TRP B 1 63 ? -21.891 15.008 1.331 1 71.19 63 TRP B C 1
ATOM 2433 O O . TRP B 1 63 ? -22.312 15.742 2.227 1 71.19 63 TRP B O 1
ATOM 2443 N N . GLY B 1 64 ? -21.828 15.352 0.1 1 78.19 64 GLY B N 1
ATOM 2444 C CA . GLY B 1 64 ? -22.469 16.562 -0.383 1 78.19 64 GLY B CA 1
ATOM 2445 C C . GLY B 1 64 ? -21.688 17.812 -0.09 1 78.19 64 GLY B C 1
ATOM 2446 O O . GLY B 1 64 ? -22.156 18.922 -0.332 1 78.19 64 GLY B O 1
ATOM 2447 N N . ARG B 1 65 ? -20.547 17.703 0.437 1 87.94 65 ARG B N 1
ATOM 2448 C CA . ARG B 1 65 ? -19.719 18.859 0.767 1 87.94 65 ARG B CA 1
ATOM 2449 C C . ARG B 1 65 ? -18.75 19.188 -0.362 1 87.94 65 ARG B C 1
ATOM 2451 O O . ARG B 1 65 ? -18.234 18.281 -1.025 1 87.94 65 ARG B O 1
ATOM 2458 N N . PRO B 1 66 ? -18.531 20.469 -0.558 1 94.06 66 PRO B N 1
ATOM 2459 C CA . PRO B 1 66 ? -17.531 20.828 -1.567 1 94.06 66 PRO B CA 1
ATOM 2460 C C . PRO B 1 66 ? -16.141 20.297 -1.237 1 94.06 66 PRO B C 1
ATOM 2462 O O . PRO B 1 66 ? -15.805 20.109 -0.064 1 94.06 66 PRO B O 1
ATOM 2465 N N . SER B 1 67 ? -15.414 19.969 -2.221 1 95.88 67 SER B N 1
ATOM 2466 C CA . SER B 1 67 ? -14.039 19.516 -2.08 1 95.88 67 SER B CA 1
ATOM 2467 C C . SER B 1 67 ? -13.133 20.141 -3.141 1 95.88 67 SER B C 1
ATOM 2469 O O . SER B 1 67 ? -13.602 20.906 -3.986 1 95.88 67 SER B O 1
ATOM 2471 N N . LEU B 1 68 ? -11.922 19.875 -3.115 1 96.38 68 LEU B N 1
ATOM 2472 C CA . LEU B 1 68 ? -10.992 20.391 -4.109 1 96.38 68 LEU B CA 1
ATOM 2473 C C . LEU B 1 68 ? -11.32 19.844 -5.496 1 96.38 68 LEU B C 1
ATOM 2475 O O . LEU B 1 68 ? -10.977 20.469 -6.508 1 96.38 68 LEU B O 1
ATOM 2479 N N . SER B 1 69 ? -11.992 18.688 -5.512 1 95.12 69 SER B N 1
ATOM 2480 C CA . SER B 1 69 ? -12.43 18.156 -6.801 1 95.12 69 SER B CA 1
ATOM 2481 C C . SER B 1 69 ? -13.359 19.125 -7.516 1 95.12 69 SER B C 1
ATOM 2483 O O . SER B 1 69 ? -13.328 19.234 -8.742 1 95.12 69 SER B O 1
ATOM 2485 N N . ASP B 1 70 ? -14.117 19.766 -6.75 1 96.06 70 ASP B N 1
ATOM 2486 C CA . ASP B 1 70 ? -15.031 20.75 -7.32 1 96.06 70 ASP B CA 1
ATOM 2487 C C . ASP B 1 70 ? -14.273 21.938 -7.898 1 96.06 70 ASP B C 1
ATOM 2489 O O . ASP B 1 70 ? -14.656 22.484 -8.938 1 96.06 70 ASP B O 1
ATOM 2493 N N . PHE B 1 71 ? -13.266 22.344 -7.262 1 97.06 71 PHE B N 1
ATOM 2494 C CA . PHE B 1 71 ? -12.43 23.438 -7.77 1 97.06 71 PHE B CA 1
ATOM 2495 C C . PHE B 1 71 ? -11.695 23 -9.039 1 97.06 71 PHE B C 1
ATOM 2497 O O . PHE B 1 71 ? -11.703 23.734 -10.039 1 97.06 71 PHE B O 1
ATOM 2504 N N . PHE B 1 72 ? -11.102 21.812 -8.961 1 96.19 72 PHE B N 1
ATOM 2505 C CA . PHE B 1 72 ? -10.344 21.328 -10.102 1 96.19 72 PHE B CA 1
ATOM 2506 C C . PHE B 1 72 ? -11.25 21.094 -11.305 1 96.19 72 PHE B C 1
ATOM 2508 O O . PHE B 1 72 ? -10.812 21.219 -12.453 1 96.19 72 PHE B O 1
ATOM 2515 N N . ALA B 1 73 ? -12.492 20.844 -11.078 1 94.62 73 ALA B N 1
ATOM 2516 C CA . ALA B 1 73 ? -13.461 20.594 -12.148 1 94.62 73 ALA B CA 1
ATOM 2517 C C . ALA B 1 73 ? -14.078 21.906 -12.633 1 94.62 73 ALA B C 1
ATOM 2519 O O . ALA B 1 73 ? -14.883 21.906 -13.562 1 94.62 73 ALA B O 1
ATOM 2520 N N . GLY B 1 74 ? -13.844 22.938 -12.016 1 94.25 74 GLY B N 1
ATOM 2521 C CA . GLY B 1 74 ? -14.336 24.25 -12.43 1 94.25 74 GLY B CA 1
ATOM 2522 C C . GLY B 1 74 ? -15.68 24.594 -11.836 1 94.25 74 GLY B C 1
ATOM 2523 O O . GLY B 1 74 ? -16.312 25.578 -12.242 1 94.25 74 GLY B O 1
ATOM 2524 N N . ARG B 1 75 ? -16.047 23.859 -10.805 1 94.94 75 ARG B N 1
ATOM 2525 C CA . ARG B 1 75 ? -17.359 24.078 -10.203 1 94.94 75 ARG B CA 1
ATOM 2526 C C . ARG B 1 75 ? -17.281 25.016 -9.016 1 94.94 75 ARG B C 1
ATOM 2528 O O . ARG B 1 75 ? -18.297 25.469 -8.492 1 94.94 75 ARG B O 1
ATOM 2535 N N . LEU B 1 76 ? -16.062 25.266 -8.492 1 94.44 76 LEU B N 1
ATOM 2536 C CA . LEU B 1 76 ? -15.805 26.219 -7.418 1 94.44 76 LEU B CA 1
ATOM 2537 C C . LEU B 1 76 ? -14.836 27.297 -7.879 1 94.44 76 LEU B C 1
ATOM 2539 O O . LEU B 1 76 ? -13.773 27 -8.422 1 94.44 76 LEU B O 1
ATOM 2543 N N . GLY B 1 77 ? -15.156 28.531 -7.73 1 94 77 GLY B N 1
ATOM 2544 C CA . GLY B 1 77 ? -14.281 29.641 -8.078 1 94 77 GLY B CA 1
ATOM 2545 C C . GLY B 1 77 ? -13.148 29.844 -7.09 1 94 77 GLY B C 1
ATOM 2546 O O . GLY B 1 77 ? -12.039 30.219 -7.473 1 94 77 GLY B O 1
ATOM 2547 N N . ASP B 1 78 ? -13.461 29.656 -5.852 1 97.19 78 ASP B N 1
ATOM 2548 C CA . ASP B 1 78 ? -12.508 29.812 -4.758 1 97.19 78 ASP B CA 1
ATOM 2549 C C . ASP B 1 78 ? -12.141 28.469 -4.148 1 97.19 78 ASP B C 1
ATOM 2551 O O . ASP B 1 78 ? -12.984 27.812 -3.533 1 97.19 78 ASP B O 1
ATOM 2555 N N . PRO B 1 79 ? -10.812 28.078 -4.234 1 97.62 79 PRO B N 1
ATOM 2556 C CA . PRO B 1 79 ? -10.453 26.75 -3.721 1 97.62 79 PRO B CA 1
ATOM 2557 C C . PRO B 1 79 ? -10.656 26.625 -2.213 1 97.62 79 PRO B C 1
ATOM 2559 O O . PRO B 1 79 ? -10.891 25.531 -1.706 1 97.62 79 PRO B O 1
ATOM 2562 N N . LEU B 1 80 ? -10.586 27.734 -1.497 1 97.81 80 LEU B N 1
ATOM 2563 C CA . LEU B 1 80 ? -10.672 27.672 -0.042 1 97.81 80 LEU B CA 1
ATOM 2564 C C . LEU B 1 80 ? -12.07 27.25 0.402 1 97.81 80 LEU B C 1
ATOM 2566 O O . LEU B 1 80 ? -12.266 26.859 1.555 1 97.81 80 LEU B O 1
ATOM 2570 N N . ARG B 1 81 ? -13.062 27.297 -0.53 1 96.94 81 ARG B N 1
ATOM 2571 C CA . ARG B 1 81 ? -14.406 26.812 -0.226 1 96.94 81 ARG B CA 1
ATOM 2572 C C . ARG B 1 81 ? -14.43 25.297 -0.063 1 96.94 81 ARG B C 1
ATOM 2574 O O . ARG B 1 81 ? -15.406 24.734 0.427 1 96.94 81 ARG B O 1
ATOM 2581 N N . GLY B 1 82 ? -13.383 24.656 -0.49 1 96.69 82 GLY B N 1
ATOM 2582 C CA . GLY B 1 82 ? -13.258 23.219 -0.327 1 96.69 82 GLY B CA 1
ATOM 2583 C C . GLY B 1 82 ? -12.398 22.812 0.858 1 96.69 82 GLY B C 1
ATOM 2584 O O . GLY B 1 82 ? -11.961 21.672 0.959 1 96.69 82 GLY B O 1
ATOM 2585 N N . PHE B 1 83 ? -12.094 23.797 1.713 1 97.31 83 PHE B N 1
ATOM 2586 C CA . PHE B 1 83 ? -11.273 23.531 2.891 1 97.31 83 PHE B CA 1
ATOM 2587 C C . PHE B 1 83 ? -12.141 23.406 4.137 1 97.31 83 PHE B C 1
ATOM 2589 O O . PHE B 1 83 ? -13.219 24 4.219 1 97.31 83 PHE B O 1
ATOM 2596 N N . TYR B 1 84 ? -11.641 22.656 5.066 1 96.5 84 TYR B N 1
ATOM 2597 C CA . TYR B 1 84 ? -12.312 22.391 6.336 1 96.5 84 TYR B CA 1
ATOM 2598 C C . TYR B 1 84 ? -11.336 22.516 7.504 1 96.5 84 TYR B C 1
ATOM 2600 O O . TYR B 1 84 ? -10.141 22.719 7.301 1 96.5 84 TYR B O 1
ATOM 2608 N N . MET B 1 85 ? -11.922 22.516 8.695 1 96.12 85 MET B N 1
ATOM 2609 C CA . MET B 1 85 ? -11.102 22.672 9.891 1 96.12 85 MET B CA 1
ATOM 2610 C C . MET B 1 85 ? -11.484 21.641 10.945 1 96.12 85 MET B C 1
ATOM 2612 O O . MET B 1 85 ? -12.672 21.406 11.18 1 96.12 85 MET B O 1
ATOM 2616 N N . ARG B 1 86 ? -10.508 20.922 11.43 1 96.06 86 ARG B N 1
ATOM 2617 C CA . ARG B 1 86 ? -10.688 20.062 12.602 1 96.06 86 ARG B CA 1
ATOM 2618 C C . ARG B 1 86 ? -10.055 20.672 13.836 1 96.06 86 ARG B C 1
ATOM 2620 O O . ARG B 1 86 ? -8.859 21 13.836 1 96.06 86 ARG B O 1
ATOM 2627 N N . ARG B 1 87 ? -10.859 20.812 14.836 1 95.44 87 ARG B N 1
ATOM 2628 C CA . ARG B 1 87 ? -10.406 21.438 16.078 1 95.44 87 ARG B CA 1
ATOM 2629 C C . ARG B 1 87 ? -10.438 20.453 17.234 1 95.44 87 ARG B C 1
ATOM 2631 O O . ARG B 1 87 ? -11.359 19.641 17.344 1 95.44 87 ARG B O 1
ATOM 2638 N N . TRP B 1 88 ? -9.406 20.422 18.016 1 94.62 88 TRP B N 1
ATOM 2639 C CA . TRP B 1 88 ? -9.32 19.656 19.25 1 94.62 88 TRP B CA 1
ATOM 2640 C C . TRP B 1 88 ? -9.164 20.562 20.453 1 94.62 88 TRP B C 1
ATOM 2642 O O . TRP B 1 88 ? -8.469 21.578 20.391 1 94.62 88 TRP B O 1
ATOM 2652 N N . ASN B 1 89 ? -9.875 20.172 21.531 1 93.5 89 ASN B N 1
ATOM 2653 C CA . ASN B 1 89 ? -9.742 20.906 22.781 1 93.5 89 ASN B CA 1
ATOM 2654 C C . ASN B 1 89 ? -8.891 20.125 23.797 1 93.5 89 ASN B C 1
ATOM 2656 O O . ASN B 1 89 ? -9.078 18.922 23.969 1 93.5 89 ASN B O 1
ATOM 2660 N N . THR B 1 90 ? -7.859 20.859 24.297 1 88.94 90 THR B N 1
ATOM 2661 C CA . THR B 1 90 ? -7.008 20.266 25.328 1 88.94 90 THR B CA 1
ATOM 2662 C C . THR B 1 90 ? -6.965 21.141 26.578 1 88.94 90 THR B C 1
ATOM 2664 O O . THR B 1 90 ? -7.5 22.266 26.578 1 88.94 90 THR B O 1
ATOM 2667 N N . GLU B 1 91 ? -6.426 20.594 27.609 1 88 91 GLU B N 1
ATOM 2668 C CA . GLU B 1 91 ? -6.262 21.375 28.844 1 88 91 GLU B CA 1
ATOM 2669 C C . GLU B 1 91 ? -5.387 22.609 28.594 1 88 91 GLU B C 1
ATOM 2671 O O . GLU B 1 91 ? -5.539 23.625 29.281 1 88 91 GLU B O 1
ATOM 2676 N N . LYS B 1 92 ? -4.496 22.547 27.703 1 89.12 92 LYS B N 1
ATOM 2677 C CA . LYS B 1 92 ? -3.541 23.625 27.438 1 89.12 92 LYS B CA 1
ATOM 2678 C C . LYS B 1 92 ? -4.059 24.562 26.359 1 89.12 92 LYS B C 1
ATOM 2680 O O . LYS B 1 92 ? -3.342 25.453 25.906 1 89.12 92 LYS B O 1
ATOM 2685 N N . GLY B 1 93 ? -5.324 24.281 25.922 1 90.5 93 GLY B N 1
ATOM 2686 C CA . GLY B 1 93 ? -5.902 25.109 24.875 1 90.5 93 GLY B CA 1
ATOM 2687 C C . GLY B 1 93 ? -6.344 24.328 23.672 1 90.5 93 GLY B C 1
ATOM 2688 O O . GLY B 1 93 ? -6.102 23.109 23.578 1 90.5 93 GLY B O 1
ATOM 2689 N N . ALA B 1 94 ? -6.953 25.062 22.766 1 95.31 94 ALA B N 1
ATOM 2690 C CA . ALA B 1 94 ? -7.465 24.422 21.562 1 95.31 94 ALA B CA 1
ATOM 2691 C C . ALA B 1 94 ? -6.461 24.516 20.422 1 95.31 94 ALA B C 1
ATOM 2693 O O . ALA B 1 94 ? -5.605 25.406 20.406 1 95.31 94 ALA B O 1
ATOM 2694 N N . PHE B 1 95 ? -6.422 23.578 19.578 1 96.81 95 PHE B N 1
ATOM 2695 C CA . PHE B 1 95 ? -5.629 23.625 18.359 1 96.81 95 PHE B CA 1
ATOM 2696 C C . PHE B 1 95 ? -6.402 23.016 17.188 1 96.81 95 PHE B C 1
ATOM 2698 O O . PHE B 1 95 ? -7.484 22.453 17.375 1 96.81 95 PHE B O 1
ATOM 2705 N N . GLN B 1 96 ? -5.898 23.344 15.922 1 97.12 96 GLN B N 1
ATOM 2706 C CA . GLN B 1 96 ? -6.691 22.953 14.758 1 97.12 96 GLN B CA 1
ATOM 2707 C C . GLN B 1 96 ? -5.797 22.672 13.555 1 97.12 96 GLN B C 1
ATOM 2709 O O . GLN B 1 96 ? -4.648 23.125 13.508 1 97.12 96 GLN B O 1
ATOM 2714 N N . VAL B 1 97 ? -6.266 21.891 12.703 1 98 97 VAL B N 1
ATOM 2715 C CA . VAL B 1 97 ? -5.695 21.641 11.383 1 98 97 VAL B CA 1
ATOM 2716 C C . VAL B 1 97 ? -6.711 22.016 10.305 1 98 97 VAL B C 1
ATOM 2718 O O . VAL B 1 97 ? -7.871 21.609 10.375 1 98 97 VAL B O 1
ATOM 2721 N N . VAL B 1 98 ? -6.285 22.891 9.43 1 98.12 98 VAL B N 1
ATOM 2722 C CA . VAL B 1 98 ? -7.09 23.141 8.234 1 98.12 98 VAL B CA 1
ATOM 2723 C C . VAL B 1 98 ? -6.738 22.125 7.152 1 98.12 98 VAL B C 1
ATOM 2725 O O . VAL B 1 98 ? -5.566 21.797 6.957 1 98.12 98 VAL B O 1
ATOM 2728 N N . PHE B 1 99 ? -7.793 21.594 6.496 1 97.69 99 PHE B N 1
ATOM 2729 C CA . PHE B 1 99 ? -7.477 20.547 5.531 1 97.69 99 PHE B CA 1
ATOM 2730 C C . PHE B 1 99 ? -8.43 20.594 4.348 1 97.69 99 PHE B C 1
ATOM 2732 O O . PHE B 1 99 ? -9.484 21.219 4.418 1 97.69 99 PHE B O 1
ATOM 2739 N N . ALA B 1 100 ? -8.016 20.031 3.264 1 97.38 100 ALA B N 1
ATOM 2740 C CA . ALA B 1 100 ? -8.82 19.828 2.061 1 97.38 100 ALA B CA 1
ATOM 2741 C C . ALA B 1 100 ? -8.547 18.453 1.447 1 97.38 100 ALA B C 1
ATOM 2743 O O . ALA B 1 100 ? -7.578 17.781 1.807 1 97.38 100 ALA B O 1
ATOM 2744 N N . TYR B 1 101 ? -9.461 18 0.65 1 94.56 101 TYR B N 1
ATOM 2745 C CA . TYR B 1 101 ? -9.391 16.641 0.099 1 94.56 101 TYR B CA 1
ATOM 2746 C C . TYR B 1 101 ? -10.07 16.578 -1.264 1 94.56 101 TYR B C 1
ATOM 2748 O O . TYR B 1 101 ? -10.703 17.547 -1.699 1 94.56 101 TYR B O 1
ATOM 2756 N N . LEU B 1 102 ? -9.844 15.5 -1.963 1 92.12 102 LEU B N 1
ATOM 2757 C CA . LEU B 1 102 ? -10.562 15.211 -3.195 1 92.12 102 LEU B CA 1
ATOM 2758 C C . LEU B 1 102 ? -11.773 14.32 -2.92 1 92.12 102 LEU B C 1
ATOM 2760 O O . LEU B 1 102 ? -11.617 13.172 -2.49 1 92.12 102 LEU B O 1
ATOM 2764 N N . GLY B 1 103 ? -12.922 14.867 -3.213 1 88.81 103 GLY B N 1
ATOM 2765 C CA . GLY B 1 103 ? -14.133 14.094 -3.006 1 88.81 103 GLY B CA 1
ATOM 2766 C C . GLY B 1 103 ? -14.375 13.062 -4.094 1 88.81 103 GLY B C 1
ATOM 2767 O O . GLY B 1 103 ? -15.117 12.102 -3.889 1 88.81 103 GLY B O 1
ATOM 2768 N N . GLN B 1 104 ? -13.742 13.281 -5.23 1 85.81 104 GLN B N 1
ATOM 2769 C CA . GLN B 1 104 ? -13.828 12.406 -6.395 1 85.81 104 GLN B CA 1
ATOM 2770 C C . GLN B 1 104 ? -12.461 12.227 -7.051 1 85.81 104 GLN B C 1
ATOM 2772 O O . GLN B 1 104 ? -11.523 12.984 -6.762 1 85.81 104 GLN B O 1
ATOM 2777 N N . ASP B 1 105 ? -12.391 11.148 -7.82 1 82 105 ASP B N 1
ATOM 2778 C CA . ASP B 1 105 ? -11.18 10.977 -8.625 1 82 105 ASP B CA 1
ATOM 2779 C C . ASP B 1 105 ? -11.117 12.008 -9.742 1 82 105 ASP B C 1
ATOM 2781 O O . ASP B 1 105 ? -11.773 11.859 -10.773 1 82 105 ASP B O 1
ATOM 2785 N N . THR B 1 106 ? -10.422 13.094 -9.5 1 86.81 106 THR B N 1
ATOM 2786 C CA . THR B 1 106 ? -10.266 14.195 -10.438 1 86.81 106 THR B CA 1
ATOM 2787 C C . THR B 1 106 ? -8.789 14.453 -10.734 1 86.81 106 THR B C 1
ATOM 2789 O O . THR B 1 106 ? -7.965 14.469 -9.812 1 86.81 106 THR B O 1
ATOM 2792 N N . PRO B 1 107 ? -8.484 14.617 -12.016 1 86.94 107 PRO B N 1
ATOM 2793 C CA . PRO B 1 107 ? -7.098 14.977 -12.312 1 86.94 107 PRO B CA 1
ATOM 2794 C C . PRO B 1 107 ? -6.668 16.281 -11.648 1 86.94 107 PRO B C 1
ATOM 2796 O O . PRO B 1 107 ? -7.449 17.234 -11.586 1 86.94 107 PRO B O 1
ATOM 2799 N N . VAL B 1 108 ? -5.523 16.266 -11.086 1 90.81 108 VAL B N 1
ATOM 2800 C CA . VAL B 1 108 ? -4.953 17.453 -10.445 1 90.81 108 VAL B CA 1
ATOM 2801 C C . VAL B 1 108 ? -3.932 18.094 -11.383 1 90.81 108 VAL B C 1
ATOM 2803 O O . VAL B 1 108 ? -2.787 17.641 -11.469 1 90.81 108 VAL B O 1
ATOM 2806 N N . ALA B 1 109 ? -4.344 19.156 -12.023 1 89.19 109 ALA B N 1
ATOM 2807 C CA . ALA B 1 109 ? -3.42 19.891 -12.883 1 89.19 109 ALA B CA 1
ATOM 2808 C C . ALA B 1 109 ? -2.465 20.75 -12.055 1 89.19 109 ALA B C 1
ATOM 2810 O O . ALA B 1 109 ? -2.865 21.344 -11.055 1 89.19 109 ALA B O 1
ATOM 2811 N N . ARG B 1 110 ? -1.275 20.859 -12.523 1 91.75 110 ARG B N 1
ATOM 2812 C CA . ARG B 1 110 ? -0.244 21.609 -11.812 1 91.75 110 ARG B CA 1
ATOM 2813 C C . ARG B 1 110 ? -0.668 23.062 -11.594 1 91.75 110 ARG B C 1
ATOM 2815 O O . ARG B 1 110 ? -0.503 23.609 -10.5 1 91.75 110 ARG B O 1
ATOM 2822 N N . ARG B 1 111 ? -1.21 23.656 -12.625 1 93.25 111 ARG B N 1
ATOM 2823 C CA . ARG B 1 111 ? -1.605 25.062 -12.562 1 93.25 111 ARG B CA 1
ATOM 2824 C C . ARG B 1 111 ? -2.664 25.281 -11.492 1 93.25 111 ARG B C 1
ATOM 2826 O O . ARG B 1 111 ? -2.605 26.266 -10.75 1 93.25 111 ARG B O 1
ATOM 2833 N N . GLN B 1 112 ? -3.559 24.391 -11.461 1 95.38 112 GLN B N 1
ATOM 2834 C CA . GLN B 1 112 ? -4.625 24.516 -10.469 1 95.38 112 GLN B CA 1
ATOM 2835 C C . GLN B 1 112 ? -4.094 24.281 -9.062 1 95.38 112 GLN B C 1
ATOM 2837 O O . GLN B 1 112 ? -4.527 24.938 -8.109 1 95.38 112 GLN B O 1
ATOM 2842 N N . LEU B 1 113 ? -3.184 23.375 -8.922 1 96.38 113 LEU B N 1
ATOM 2843 C CA . LEU B 1 113 ? -2.561 23.141 -7.621 1 96.38 113 LEU B CA 1
ATOM 2844 C C . LEU B 1 113 ? -1.796 24.375 -7.148 1 96.38 113 LEU B C 1
ATOM 2846 O O . LEU B 1 113 ? -1.853 24.734 -5.969 1 96.38 113 LEU B O 1
ATOM 2850 N N . GLU B 1 114 ? -1.152 25.016 -8.086 1 96.31 114 GLU B N 1
ATOM 2851 C CA . GLU B 1 114 ? -0.454 26.266 -7.762 1 96.31 114 GLU B CA 1
ATOM 2852 C C . GLU B 1 114 ? -1.423 27.328 -7.25 1 96.31 114 GLU B C 1
ATOM 2854 O O . GLU B 1 114 ? -1.094 28.078 -6.336 1 96.31 114 GLU B O 1
ATOM 2859 N N . GLN B 1 115 ? -2.559 27.328 -7.879 1 96.94 115 GLN B N 1
ATOM 2860 C CA . GLN B 1 115 ? -3.578 28.281 -7.434 1 96.94 115 GLN B CA 1
ATOM 2861 C C . GLN B 1 115 ? -4.023 27.969 -6.004 1 96.94 115 GLN B C 1
ATOM 2863 O O . GLN B 1 115 ? -4.215 28.891 -5.199 1 96.94 115 GLN B O 1
ATOM 2868 N N . VAL B 1 116 ? -4.203 26.719 -5.688 1 97.81 116 VAL B N 1
ATOM 2869 C CA . VAL B 1 116 ? -4.59 26.297 -4.348 1 97.81 116 VAL B CA 1
ATOM 2870 C C . VAL B 1 116 ? -3.516 26.703 -3.344 1 97.81 116 VAL B C 1
ATOM 2872 O O . VAL B 1 116 ? -3.822 27.297 -2.303 1 97.81 116 VAL B O 1
ATOM 2875 N N . LEU B 1 117 ? -2.242 26.453 -3.707 1 97.31 117 LEU B N 1
ATOM 2876 C CA . LEU B 1 117 ? -1.125 26.75 -2.818 1 97.31 117 LEU B CA 1
ATOM 2877 C C . LEU B 1 117 ? -0.998 28.25 -2.588 1 97.31 117 LEU B C 1
ATOM 2879 O O . LEU B 1 117 ? -0.715 28.688 -1.47 1 97.31 117 LEU B O 1
ATOM 2883 N N . ASN B 1 118 ? -1.228 28.984 -3.617 1 96.69 118 ASN B N 1
ATOM 2884 C CA . ASN B 1 118 ? -1.187 30.438 -3.5 1 96.69 118 ASN B CA 1
ATOM 2885 C C . ASN B 1 118 ? -2.291 30.969 -2.586 1 96.69 118 ASN B C 1
ATOM 2887 O O . ASN B 1 118 ? -2.061 31.859 -1.775 1 96.69 118 ASN B O 1
ATOM 2891 N N . ALA B 1 119 ? -3.459 30.406 -2.779 1 97.38 119 ALA B N 1
ATOM 2892 C CA . ALA B 1 119 ? -4.578 30.812 -1.932 1 97.38 119 ALA B CA 1
ATOM 2893 C C . ALA B 1 119 ? -4.289 30.516 -0.464 1 97.38 119 ALA B C 1
ATOM 2895 O O . ALA B 1 119 ? -4.586 31.328 0.413 1 97.38 119 ALA B O 1
ATOM 2896 N N . VAL B 1 120 ? -3.721 29.375 -0.166 1 97.56 120 VAL B N 1
ATOM 2897 C CA . VAL B 1 120 ? -3.379 28.969 1.194 1 97.56 120 VAL B CA 1
ATOM 2898 C C . VAL B 1 120 ? -2.328 29.922 1.764 1 97.56 120 VAL B C 1
ATOM 2900 O O . VAL B 1 120 ? -2.461 30.391 2.895 1 97.56 120 VAL B O 1
ATOM 2903 N N . GLU B 1 121 ? -1.329 30.203 0.976 1 95.69 121 GLU B N 1
ATOM 2904 C CA . GLU B 1 121 ? -0.226 31.047 1.418 1 95.69 121 GLU B CA 1
ATOM 2905 C C . GLU B 1 121 ? -0.706 32.469 1.718 1 95.69 121 GLU B C 1
ATOM 2907 O O . GLU B 1 121 ? -0.315 33.062 2.725 1 95.69 121 GLU B O 1
ATOM 2912 N N . THR B 1 122 ? -1.536 33 0.864 1 95.88 122 THR B N 1
ATOM 2913 C CA . THR B 1 122 ? -1.886 34.406 0.952 1 95.88 122 THR B CA 1
ATOM 2914 C C . THR B 1 122 ? -3.018 34.625 1.952 1 95.88 122 THR B C 1
ATOM 2916 O O . THR B 1 122 ? -3.094 35.656 2.596 1 95.88 122 THR B O 1
ATOM 2919 N N . ARG B 1 123 ? -3.824 33.594 2.111 1 96.81 123 ARG B N 1
ATOM 2920 C CA . ARG B 1 123 ? -5.035 33.875 2.885 1 96.81 123 ARG B CA 1
ATOM 2921 C C . ARG B 1 123 ? -4.988 33.156 4.234 1 96.81 123 ARG B C 1
ATOM 2923 O O . ARG B 1 123 ? -5.508 33.656 5.227 1 96.81 123 ARG B O 1
ATOM 2930 N N . LEU B 1 124 ? -4.398 32 4.32 1 96.19 124 LEU B N 1
ATOM 2931 C CA . LEU B 1 124 ? -4.352 31.266 5.578 1 96.19 124 LEU B CA 1
ATOM 2932 C C . LEU B 1 124 ? -3.01 31.469 6.277 1 96.19 124 LEU B C 1
ATOM 2934 O O . LEU B 1 124 ? -2.928 31.406 7.504 1 96.19 124 LEU B O 1
ATOM 2938 N N . ARG B 1 125 ? -1.924 31.609 5.504 1 95.19 125 ARG B N 1
ATOM 2939 C CA . ARG B 1 125 ? -0.58 31.922 5.984 1 95.19 125 ARG B CA 1
ATOM 2940 C C . ARG B 1 125 ? -0.142 30.938 7.059 1 95.19 125 ARG B C 1
ATOM 2942 O O . ARG B 1 125 ? 0.262 31.344 8.156 1 95.19 125 ARG B O 1
ATOM 2949 N N . PRO B 1 126 ? -0.15 29.609 6.738 1 96.44 126 PRO B N 1
ATOM 2950 C CA . PRO B 1 126 ? 0.256 28.625 7.734 1 96.44 126 PRO B CA 1
ATOM 2951 C C . PRO B 1 126 ? 1.767 28.594 7.957 1 96.44 126 PRO B C 1
ATOM 2953 O O . PRO B 1 126 ? 2.523 29.141 7.148 1 96.44 126 PRO B O 1
ATOM 2956 N N . ARG B 1 127 ? 2.156 28.031 9.055 1 95.56 127 ARG B N 1
ATOM 2957 C CA . ARG B 1 127 ? 3.572 27.75 9.273 1 95.56 127 ARG B CA 1
ATOM 2958 C C . ARG B 1 127 ? 4.047 26.594 8.398 1 95.56 127 ARG B C 1
ATOM 2960 O O . ARG B 1 127 ? 5.207 26.562 7.988 1 95.56 127 ARG B O 1
ATOM 2967 N N . ALA B 1 128 ? 3.158 25.656 8.141 1 96.75 128 ALA B N 1
ATOM 2968 C CA . ALA B 1 128 ? 3.498 24.531 7.27 1 96.75 128 ALA B CA 1
ATOM 2969 C C . ALA B 1 128 ? 2.271 24.047 6.508 1 96.75 128 ALA B C 1
ATOM 2971 O O . ALA B 1 128 ? 1.159 24.047 7.043 1 96.75 128 ALA B O 1
ATOM 2972 N N . LEU B 1 129 ? 2.475 23.656 5.305 1 97.75 129 LEU B N 1
ATOM 2973 C CA . LEU B 1 129 ? 1.477 23 4.461 1 97.75 129 LEU B CA 1
ATOM 2974 C C . LEU B 1 129 ? 1.94 21.609 4.047 1 97.75 129 LEU B C 1
ATOM 2976 O O . LEU B 1 129 ? 3.014 21.453 3.459 1 97.75 129 LEU B O 1
ATOM 2980 N N . PHE B 1 130 ? 1.139 20.594 4.445 1 97.88 130 PHE B N 1
ATOM 2981 C CA . PHE B 1 130 ? 1.422 19.219 4.059 1 97.88 130 PHE B CA 1
ATOM 2982 C C . PHE B 1 130 ? 0.651 18.828 2.801 1 97.88 130 PHE B C 1
ATOM 2984 O O . PHE B 1 130 ? -0.538 19.141 2.68 1 97.88 130 PHE B O 1
ATOM 2991 N N . ILE B 1 131 ? 1.315 18.188 1.871 1 96.62 131 ILE B N 1
ATOM 2992 C CA . ILE B 1 131 ? 0.657 17.609 0.705 1 96.62 131 ILE B CA 1
ATOM 2993 C C . ILE B 1 131 ? 0.796 16.078 0.734 1 96.62 131 ILE B C 1
ATOM 2995 O O . ILE B 1 131 ? 1.911 15.555 0.763 1 96.62 131 ILE B O 1
ATOM 2999 N N . ASP B 1 132 ? -0.302 15.398 0.815 1 94.75 132 ASP B N 1
ATOM 3000 C CA . ASP B 1 132 ? -0.339 13.945 0.744 1 94.75 132 ASP B CA 1
ATOM 3001 C C . ASP B 1 132 ? -0.938 13.477 -0.58 1 94.75 132 ASP B C 1
ATOM 3003 O O . ASP B 1 132 ? -2.016 13.93 -0.975 1 94.75 132 ASP B O 1
ATOM 3007 N N . THR B 1 133 ? -0.2 12.617 -1.273 1 91.12 133 THR B N 1
ATOM 3008 C CA . THR B 1 133 ? -0.61 12.109 -2.576 1 91.12 133 THR B CA 1
ATOM 3009 C C . THR B 1 133 ? -0.515 10.586 -2.611 1 91.12 133 THR B C 1
ATOM 3011 O O . THR B 1 133 ? 0.142 9.977 -1.762 1 91.12 133 THR B O 1
ATOM 3014 N N . PRO B 1 134 ? -1.196 9.992 -3.574 1 84.12 134 PRO B N 1
ATOM 3015 C CA . PRO B 1 134 ? -0.857 8.594 -3.875 1 84.12 134 PRO B CA 1
ATOM 3016 C C . PRO B 1 134 ? 0.614 8.414 -4.238 1 84.12 134 PRO B C 1
ATOM 3018 O O . PRO B 1 134 ? 1.367 9.391 -4.293 1 84.12 134 PRO B O 1
ATOM 3021 N N . PRO B 1 135 ? 1.008 7.176 -4.398 1 81.75 135 PRO B N 1
ATOM 3022 C CA . PRO B 1 135 ? 2.414 6.922 -4.723 1 81.75 135 PRO B CA 1
ATOM 3023 C C . PRO B 1 135 ? 2.928 7.809 -5.859 1 81.75 135 PRO B C 1
ATOM 3025 O O . PRO B 1 135 ? 2.197 8.078 -6.816 1 81.75 135 PRO B O 1
ATOM 3028 N N . LEU B 1 136 ? 4.086 8.195 -5.672 1 75.19 136 LEU B N 1
ATOM 3029 C CA . LEU B 1 136 ? 4.766 9.086 -6.605 1 75.19 136 LEU B CA 1
ATOM 3030 C C . LEU B 1 136 ? 4.906 8.43 -7.977 1 75.19 136 LEU B C 1
ATOM 3032 O O . LEU B 1 136 ? 5.176 7.234 -8.07 1 75.19 136 LEU B O 1
ATOM 3036 N N . SER B 1 137 ? 4.641 9.227 -8.945 1 72.25 137 SER B N 1
ATOM 3037 C CA . SER B 1 137 ? 4.867 8.828 -10.336 1 72.25 137 SER B CA 1
ATOM 3038 C C . SER B 1 137 ? 5.652 9.891 -11.094 1 72.25 137 SER B C 1
ATOM 3040 O O . SER B 1 137 ? 5.875 10.984 -10.586 1 72.25 137 SER B O 1
ATOM 3042 N N . ALA B 1 138 ? 6.074 9.539 -12.219 1 69.06 138 ALA B N 1
ATOM 3043 C CA . ALA B 1 138 ? 6.859 10.461 -13.047 1 69.06 138 ALA B CA 1
ATOM 3044 C C . ALA B 1 138 ? 6.07 11.727 -13.352 1 69.06 138 ALA B C 1
ATOM 3046 O O . ALA B 1 138 ? 6.652 12.797 -13.539 1 69.06 138 ALA B O 1
ATOM 3047 N N . ASN B 1 139 ? 4.781 11.656 -13.32 1 75.88 139 ASN B N 1
ATOM 3048 C CA . ASN B 1 139 ? 3.943 12.789 -13.688 1 75.88 139 ASN B CA 1
ATOM 3049 C C . ASN B 1 139 ? 3.268 13.406 -12.461 1 75.88 139 ASN B C 1
ATOM 3051 O O . ASN B 1 139 ? 2.199 14.008 -12.578 1 75.88 139 ASN B O 1
ATOM 3055 N N . THR B 1 140 ? 3.953 13.359 -11.383 1 83.81 140 THR B N 1
ATOM 3056 C CA . THR B 1 140 ? 3.352 13.883 -10.164 1 83.81 140 THR B CA 1
ATOM 3057 C C . THR B 1 140 ? 3.137 15.391 -10.273 1 83.81 140 THR B C 1
ATOM 3059 O O . THR B 1 140 ? 4.027 16.125 -10.711 1 83.81 140 THR B O 1
ATOM 3062 N N . PRO B 1 141 ? 1.96 15.914 -9.875 1 88.5 141 PRO B N 1
ATOM 3063 C CA . PRO B 1 141 ? 1.666 17.344 -9.984 1 88.5 141 PRO B CA 1
ATOM 3064 C C . PRO B 1 141 ? 2.408 18.188 -8.945 1 88.5 141 PRO B C 1
ATOM 3066 O O . PRO B 1 141 ? 2.428 19.422 -9.039 1 88.5 141 PRO B O 1
ATOM 3069 N N . VAL B 1 142 ? 3.059 17.578 -7.988 1 92.38 142 VAL B N 1
ATOM 3070 C CA . VAL B 1 142 ? 3.672 18.312 -6.891 1 92.38 142 VAL B CA 1
ATOM 3071 C C . VAL B 1 142 ? 5.121 18.641 -7.238 1 92.38 142 VAL B C 1
ATOM 3073 O O . VAL B 1 142 ? 5.801 19.344 -6.488 1 92.38 142 VAL B O 1
ATOM 3076 N N . ALA B 1 143 ? 5.59 18.156 -8.375 1 89.81 143 ALA B N 1
ATOM 3077 C CA . ALA B 1 143 ? 6.98 18.359 -8.773 1 89.81 143 ALA B CA 1
ATOM 3078 C C . ALA B 1 143 ? 7.32 19.844 -8.844 1 89.81 143 ALA B C 1
ATOM 3080 O O . ALA B 1 143 ? 6.641 20.609 -9.531 1 89.81 143 ALA B O 1
ATOM 3081 N N . GLY B 1 144 ? 8.297 20.234 -8.086 1 91.44 144 GLY B N 1
ATOM 3082 C CA . GLY B 1 144 ? 8.789 21.594 -8.125 1 91.44 144 GLY B CA 1
ATOM 3083 C C . GLY B 1 144 ? 7.98 22.547 -7.258 1 91.44 144 GLY B C 1
ATOM 3084 O O . GLY B 1 144 ? 8.281 23.734 -7.188 1 91.44 144 GLY B O 1
ATOM 3085 N N . LEU B 1 145 ? 7.004 22.062 -6.551 1 93.62 145 LEU B N 1
ATOM 3086 C CA . LEU B 1 145 ? 6.113 22.953 -5.809 1 93.62 145 LEU B CA 1
ATOM 3087 C C . LEU B 1 145 ? 6.375 22.859 -4.309 1 93.62 145 LEU B C 1
ATOM 3089 O O . LEU B 1 145 ? 5.816 23.625 -3.527 1 93.62 145 LEU B O 1
ATOM 3093 N N . VAL B 1 146 ? 7.27 21.984 -3.889 1 94.31 146 VAL B N 1
ATOM 3094 C CA . VAL B 1 146 ? 7.438 21.719 -2.465 1 94.31 146 VAL B CA 1
ATOM 3095 C C . VAL B 1 146 ? 8.75 22.328 -1.976 1 94.31 146 VAL B C 1
ATOM 3097 O O . VAL B 1 146 ? 9.703 22.453 -2.746 1 94.31 146 VAL B O 1
ATOM 3100 N N . ASP B 1 147 ? 8.789 22.688 -0.77 1 95.56 147 ASP B N 1
ATOM 3101 C CA . ASP B 1 147 ? 9.992 23.234 -0.155 1 95.56 147 ASP B CA 1
ATOM 3102 C C . ASP B 1 147 ? 10.812 22.125 0.509 1 95.56 147 ASP B C 1
ATOM 3104 O O . ASP B 1 147 ? 12.047 22.188 0.517 1 95.56 147 ASP B O 1
ATOM 3108 N N . TYR B 1 148 ? 10.141 21.188 1.067 1 95.94 148 TYR B N 1
ATOM 3109 C CA . TYR B 1 148 ? 10.781 20.094 1.784 1 95.94 148 TYR B CA 1
ATOM 3110 C C . TYR B 1 148 ? 10.203 18.75 1.357 1 95.94 148 TYR B C 1
ATOM 3112 O O . TYR B 1 148 ? 8.992 18.625 1.131 1 95.94 148 TYR B O 1
ATOM 3120 N N . VAL B 1 149 ? 11.078 17.797 1.27 1 95.56 149 VAL B N 1
ATOM 3121 C CA . VAL B 1 149 ? 10.656 16.438 0.932 1 95.56 149 VAL B CA 1
ATOM 3122 C C . VAL B 1 149 ? 11.172 15.461 1.985 1 95.56 149 VAL B C 1
ATOM 3124 O O . VAL B 1 149 ? 12.352 15.5 2.35 1 95.56 149 VAL B O 1
ATOM 3127 N N . VAL B 1 150 ? 10.266 14.648 2.5 1 96.56 150 VAL B N 1
ATOM 3128 C CA . VAL B 1 150 ? 10.609 13.57 3.424 1 96.56 150 VAL B CA 1
ATOM 3129 C C . VAL B 1 150 ? 10.391 12.219 2.754 1 96.56 150 VAL B C 1
ATOM 3131 O O . VAL B 1 150 ? 9.25 11.766 2.617 1 96.56 150 VAL B O 1
ATOM 3134 N N . PRO B 1 151 ? 11.43 11.539 2.369 1 96.5 151 PRO B N 1
ATOM 3135 C CA . PRO B 1 151 ? 11.234 10.195 1.839 1 96.5 151 PRO B CA 1
ATOM 3136 C C . PRO B 1 151 ? 10.719 9.211 2.895 1 96.5 151 PRO B C 1
ATOM 3138 O O . PRO B 1 151 ? 11.281 9.133 3.988 1 96.5 151 PRO B O 1
ATOM 3141 N N . VAL B 1 152 ? 9.641 8.547 2.582 1 96.69 152 VAL B N 1
ATOM 3142 C CA . VAL B 1 152 ? 9.086 7.516 3.445 1 96.69 152 VAL B CA 1
ATOM 3143 C C . VAL B 1 152 ? 9.133 6.164 2.734 1 96.69 152 VAL B C 1
ATOM 3145 O O . VAL B 1 152 ? 8.484 5.977 1.704 1 96.69 152 VAL B O 1
ATOM 3148 N N . VAL B 1 153 ? 9.906 5.258 3.289 1 95.38 153 VAL B N 1
ATOM 3149 C CA . VAL B 1 153 ? 10.062 3.928 2.707 1 95.38 153 VAL B CA 1
ATOM 3150 C C . VAL B 1 153 ? 9.836 2.863 3.779 1 95.38 153 VAL B C 1
ATOM 3152 O O . VAL B 1 153 ? 9.672 3.188 4.957 1 95.38 153 VAL B O 1
ATOM 3155 N N . THR B 1 154 ? 9.719 1.637 3.373 1 93.62 154 THR B N 1
ATOM 3156 C CA . THR B 1 154 ? 9.648 0.468 4.242 1 93.62 154 THR B CA 1
ATOM 3157 C C . THR B 1 154 ? 10.82 -0.476 3.971 1 93.62 154 THR B C 1
ATOM 3159 O O . THR B 1 154 ? 11.602 -0.248 3.051 1 93.62 154 THR B O 1
ATOM 3162 N N . PRO B 1 155 ? 11.039 -1.481 4.871 1 92.38 155 PRO B N 1
ATOM 3163 C CA . PRO B 1 155 ? 12.086 -2.465 4.578 1 92.38 155 PRO B CA 1
ATOM 3164 C C . PRO B 1 155 ? 11.766 -3.326 3.359 1 92.38 155 PRO B C 1
ATOM 3166 O O . PRO B 1 155 ? 11.477 -4.516 3.5 1 92.38 155 PRO B O 1
ATOM 3169 N N . ASP B 1 156 ? 11.836 -2.662 2.271 1 85.25 156 ASP B N 1
ATOM 3170 C CA . ASP B 1 156 ? 11.57 -3.189 0.937 1 85.25 156 ASP B CA 1
ATOM 3171 C C . ASP B 1 156 ? 12.484 -2.539 -0.101 1 85.25 156 ASP B C 1
ATOM 3173 O O . ASP B 1 156 ? 12.43 -1.325 -0.306 1 85.25 156 ASP B O 1
ATOM 3177 N N . VAL B 1 157 ? 13.25 -3.432 -0.664 1 84.12 157 VAL B N 1
ATOM 3178 C CA . VAL B 1 157 ? 14.289 -2.947 -1.562 1 84.12 157 VAL B CA 1
ATOM 3179 C C . VAL B 1 157 ? 13.656 -2.17 -2.715 1 84.12 157 VAL B C 1
ATOM 3181 O O . VAL B 1 157 ? 14.172 -1.125 -3.123 1 84.12 157 VAL B O 1
ATOM 3184 N N . SER B 1 158 ? 12.602 -2.707 -3.264 1 79.12 158 SER B N 1
ATOM 3185 C CA . SER B 1 158 ? 11.93 -2.033 -4.367 1 79.12 158 SER B CA 1
ATOM 3186 C C . SER B 1 158 ? 11.414 -0.66 -3.947 1 79.12 158 SER B C 1
ATOM 3188 O O . SER B 1 158 ? 11.5 0.303 -4.711 1 79.12 158 SER B O 1
ATOM 3190 N N . ALA B 1 159 ? 10.805 -0.557 -2.742 1 85.69 159 ALA B N 1
ATOM 3191 C CA . ALA B 1 159 ? 10.305 0.716 -2.221 1 85.69 159 ALA B CA 1
ATOM 3192 C C . ALA B 1 159 ? 11.438 1.729 -2.088 1 85.69 159 ALA B C 1
ATOM 3194 O O . ALA B 1 159 ? 11.281 2.9 -2.441 1 85.69 159 ALA B O 1
ATOM 3195 N N . ILE B 1 160 ? 12.602 1.287 -1.627 1 90.75 160 ILE B N 1
ATOM 3196 C CA . ILE B 1 160 ? 13.758 2.15 -1.381 1 90.75 160 ILE B CA 1
ATOM 3197 C C . ILE B 1 160 ? 14.344 2.617 -2.711 1 90.75 160 ILE B C 1
ATOM 3199 O O . ILE B 1 160 ? 14.539 3.816 -2.922 1 90.75 160 ILE B O 1
ATOM 3203 N N . GLU B 1 161 ? 14.5 1.734 -3.629 1 84.12 161 GLU B N 1
ATOM 3204 C CA . GLU B 1 161 ? 15.156 2.047 -4.895 1 84.12 161 GLU B CA 1
ATOM 3205 C C . GLU B 1 161 ? 14.273 2.92 -5.777 1 84.12 161 GLU B C 1
ATOM 3207 O O . GLU B 1 161 ? 14.758 3.832 -6.445 1 84.12 161 GLU B O 1
ATOM 3212 N N . THR B 1 162 ? 13.07 2.582 -5.816 1 82.88 162 THR B N 1
ATOM 3213 C CA . THR B 1 162 ? 12.172 3.375 -6.648 1 82.88 162 THR B CA 1
ATOM 3214 C C . THR B 1 162 ? 12.008 4.781 -6.082 1 82.88 162 THR B C 1
ATOM 3216 O O . THR B 1 162 ? 11.906 5.754 -6.836 1 82.88 162 THR B O 1
ATOM 3219 N N . THR B 1 163 ? 11.945 4.902 -4.773 1 88.56 163 THR B N 1
ATOM 3220 C CA . THR B 1 163 ? 11.867 6.223 -4.16 1 88.56 163 THR B CA 1
ATOM 3221 C C . THR B 1 163 ? 13.109 7.047 -4.484 1 88.56 163 THR B C 1
ATOM 3223 O O . THR B 1 163 ? 13 8.227 -4.828 1 88.56 163 THR B O 1
ATOM 3226 N N . LYS B 1 164 ? 14.227 6.418 -4.387 1 87.75 164 LYS B N 1
ATOM 3227 C CA . LYS B 1 164 ? 15.484 7.074 -4.73 1 87.75 164 LYS B CA 1
ATOM 3228 C C . LYS B 1 164 ? 15.43 7.656 -6.141 1 87.75 164 LYS B C 1
ATOM 3230 O O . LYS B 1 164 ? 15.836 8.805 -6.359 1 87.75 164 LYS B O 1
ATOM 3235 N N . SER B 1 165 ? 14.875 6.965 -7.031 1 81 165 SER B N 1
ATOM 3236 C CA . SER B 1 165 ? 14.867 7.344 -8.445 1 81 165 SER B CA 1
ATOM 3237 C C . SER B 1 165 ? 13.969 8.547 -8.68 1 81 165 SER B C 1
ATOM 3239 O O . SER B 1 165 ? 14.164 9.297 -9.641 1 81 165 SER B O 1
ATOM 3241 N N . TYR B 1 166 ? 13.055 8.828 -7.77 1 80.88 166 TYR B N 1
ATOM 3242 C CA . TYR B 1 166 ? 12.07 9.867 -8.031 1 80.88 166 TYR B CA 1
ATOM 3243 C C . TYR B 1 166 ? 12.344 11.109 -7.191 1 80.88 166 TYR B C 1
ATOM 3245 O O . TYR B 1 166 ? 11.734 12.164 -7.406 1 80.88 166 TYR B O 1
ATOM 3253 N N . LEU B 1 167 ? 13.227 11.023 -6.277 1 82.38 167 LEU B N 1
ATOM 3254 C CA . LEU B 1 167 ? 13.5 12.156 -5.402 1 82.38 167 LEU B CA 1
ATOM 3255 C C . LEU B 1 167 ? 14.023 13.352 -6.199 1 82.38 167 LEU B C 1
ATOM 3257 O O . LEU B 1 167 ? 13.727 14.5 -5.879 1 82.38 167 LEU B O 1
ATOM 3261 N N . GLY B 1 168 ? 14.727 13.086 -7.246 1 82.06 168 GLY B N 1
ATOM 3262 C CA . GLY B 1 168 ? 15.234 14.164 -8.078 1 82.06 168 GLY B CA 1
ATOM 3263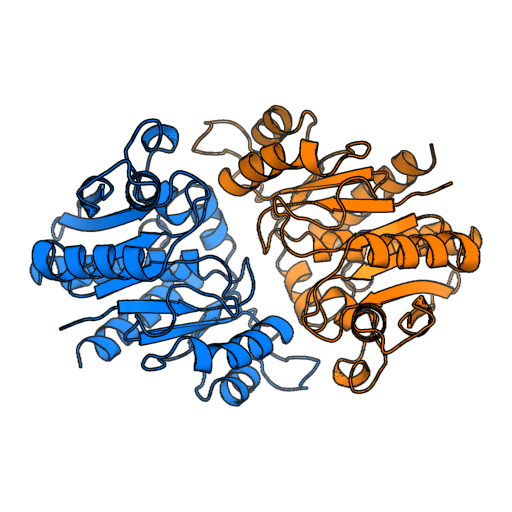 C C . GLY B 1 168 ? 14.141 14.898 -8.844 1 82.06 168 GLY B C 1
ATOM 3264 O O . GLY B 1 168 ? 14.258 16.094 -9.109 1 82.06 168 GLY B O 1
ATOM 3265 N N . VAL B 1 169 ? 13.07 14.219 -9.109 1 83.06 169 VAL B N 1
ATOM 3266 C CA . VAL B 1 169 ? 11.969 14.773 -9.898 1 83.06 169 VAL B CA 1
ATOM 3267 C C . VAL B 1 169 ? 11.133 15.711 -9.031 1 83.06 169 VAL B C 1
ATOM 3269 O O . VAL B 1 169 ? 10.656 16.75 -9.508 1 83.06 169 VAL B O 1
ATOM 3272 N N . VAL B 1 170 ? 10.953 15.438 -7.801 1 87.56 170 VAL B N 1
ATOM 3273 C CA . VAL B 1 170 ? 10.078 16.188 -6.906 1 87.56 170 VAL B CA 1
ATOM 3274 C C . VAL B 1 170 ? 10.711 17.531 -6.574 1 87.56 170 VAL B C 1
ATOM 3276 O O . VAL B 1 170 ? 10.031 18.562 -6.555 1 87.56 170 VAL B O 1
ATOM 3279 N N . GLY B 1 171 ? 11.938 17.547 -6.352 1 88.12 171 GLY B N 1
ATOM 3280 C CA . GLY B 1 171 ? 12.633 18.734 -5.891 1 88.12 171 GLY B CA 1
ATOM 3281 C C . GLY B 1 171 ? 12.461 19 -4.406 1 88.12 171 GLY B C 1
ATOM 3282 O O . GLY B 1 171 ? 12.164 18.078 -3.643 1 88.12 171 GLY B O 1
ATOM 3283 N N . GLY B 1 172 ? 12.875 20.234 -3.928 1 91.56 172 GLY B N 1
ATOM 3284 C CA . GLY B 1 172 ? 12.805 20.578 -2.52 1 91.56 172 GLY B CA 1
ATOM 3285 C C . GLY B 1 172 ? 13.992 20.094 -1.718 1 91.56 172 GLY B C 1
ATOM 3286 O O . GLY B 1 172 ? 14.734 19.219 -2.174 1 91.56 172 GLY B O 1
ATOM 3287 N N . ARG B 1 173 ? 14.125 20.641 -0.621 1 94.06 173 ARG B N 1
ATOM 3288 C CA . ARG B 1 173 ? 15.172 20.203 0.292 1 94.06 173 ARG B CA 1
ATOM 3289 C C . ARG B 1 173 ? 14.82 18.859 0.931 1 94.06 173 ARG B C 1
ATOM 3291 O O . ARG B 1 173 ? 13.75 18.719 1.525 1 94.06 173 ARG B O 1
ATOM 3298 N N . ARG B 1 174 ? 15.734 17.953 0.778 1 94.94 174 ARG B N 1
ATOM 3299 C CA . ARG B 1 174 ? 15.516 16.641 1.358 1 94.94 174 ARG B CA 1
ATOM 3300 C C . ARG B 1 174 ? 15.766 16.656 2.863 1 94.94 174 ARG B C 1
ATOM 3302 O O . ARG B 1 174 ? 16.797 17.172 3.32 1 94.94 174 ARG B O 1
ATOM 3309 N N . LEU B 1 175 ? 14.805 16.156 3.555 1 96.75 175 LEU B N 1
ATOM 3310 C CA . LEU B 1 175 ? 14.945 16 5 1 96.75 175 LEU B CA 1
ATOM 3311 C C . LEU B 1 175 ? 15.211 14.547 5.367 1 96.75 175 LEU B C 1
ATOM 3313 O O . LEU B 1 175 ? 15.281 13.68 4.492 1 96.75 175 LEU B O 1
ATOM 3317 N N . LYS B 1 176 ? 15.438 14.312 6.68 1 98 176 LYS B N 1
ATOM 3318 C CA . LYS B 1 176 ? 15.773 12.977 7.164 1 98 176 LYS B CA 1
ATOM 3319 C C . LYS B 1 176 ? 14.727 11.961 6.715 1 98 176 LYS B C 1
ATOM 3321 O O . LYS B 1 176 ? 13.531 12.125 6.984 1 98 176 LYS B O 1
ATOM 3326 N N . PRO B 1 177 ? 15.156 10.844 6.004 1 98.12 177 PRO B N 1
ATOM 3327 C CA . PRO B 1 177 ? 14.195 9.836 5.562 1 98.12 177 PRO B CA 1
ATOM 3328 C C . PRO B 1 177 ? 13.586 9.047 6.723 1 98.12 177 PRO B C 1
ATOM 3330 O O . PRO B 1 177 ? 14.148 9.023 7.82 1 98.12 177 PRO B O 1
ATOM 3333 N N . ILE B 1 178 ? 12.438 8.492 6.438 1 98.5 178 ILE B N 1
ATOM 3334 C CA . ILE B 1 178 ? 11.773 7.637 7.41 1 98.5 178 ILE B CA 1
ATOM 3335 C C . ILE B 1 178 ? 11.766 6.195 6.906 1 98.5 178 ILE B C 1
ATOM 3337 O O . ILE B 1 178 ? 11.375 5.934 5.766 1 98.5 178 ILE B O 1
ATOM 3341 N N . LEU B 1 179 ? 12.281 5.289 7.672 1 98.12 179 LEU B N 1
ATOM 3342 C CA . LEU B 1 179 ? 12.062 3.857 7.488 1 98.12 179 LEU B CA 1
ATOM 3343 C C . LEU B 1 179 ? 10.906 3.365 8.352 1 98.12 179 LEU B C 1
ATOM 3345 O O . LEU B 1 179 ? 11.086 3.084 9.539 1 98.12 179 LEU B O 1
ATOM 3349 N N . ASN B 1 180 ? 9.75 3.295 7.664 1 96.88 180 ASN B N 1
ATOM 3350 C CA . ASN B 1 180 ? 8.5 2.967 8.352 1 96.88 180 ASN B CA 1
ATOM 3351 C C . ASN B 1 180 ? 8.258 1.461 8.391 1 96.88 180 ASN B C 1
ATOM 3353 O O . ASN B 1 180 ? 8.859 0.713 7.613 1 96.88 180 ASN B O 1
ATOM 3357 N N . MET B 1 181 ? 7.48 1.037 9.383 1 93.94 181 MET B N 1
ATOM 3358 C CA . MET B 1 181 ? 7.078 -0.358 9.547 1 93.94 181 MET B CA 1
ATOM 3359 C C . MET B 1 181 ? 8.297 -1.261 9.695 1 93.94 181 MET B C 1
ATOM 3361 O O . MET B 1 181 ? 8.344 -2.354 9.125 1 93.94 181 MET B O 1
ATOM 3365 N N . TYR B 1 182 ? 9.258 -0.698 10.336 1 95.19 182 TYR B N 1
ATOM 3366 C CA . TYR B 1 182 ? 10.5 -1.401 10.617 1 95.19 182 TYR B CA 1
ATOM 3367 C C . TYR B 1 182 ? 10.289 -2.498 11.656 1 95.19 182 TYR B C 1
ATOM 3369 O O . TYR B 1 182 ? 9.562 -2.301 12.633 1 95.19 182 TYR B O 1
ATOM 3377 N N . ILE B 1 183 ? 10.883 -3.697 11.453 1 92.44 183 ILE B N 1
ATOM 3378 C CA . ILE B 1 183 ? 10.836 -4.801 12.406 1 92.44 183 ILE B CA 1
ATOM 3379 C C . ILE B 1 183 ? 12.234 -5.078 12.945 1 92.44 183 ILE B C 1
ATOM 3381 O O . ILE B 1 183 ? 13.039 -5.758 12.305 1 92.44 183 ILE B O 1
ATOM 3385 N N . PRO B 1 184 ? 12.477 -4.629 14.133 1 90.62 184 PRO B N 1
ATOM 3386 C CA . PRO B 1 184 ? 13.828 -4.695 14.688 1 90.62 184 PRO B CA 1
ATOM 3387 C C . PRO B 1 184 ? 14.375 -6.121 14.742 1 90.62 184 PRO B C 1
ATOM 3389 O O . PRO B 1 184 ? 15.594 -6.324 14.68 1 90.62 184 PRO B O 1
ATOM 3392 N N . GLU B 1 185 ? 13.508 -7.109 14.867 1 88.56 185 GLU B N 1
ATOM 3393 C CA . GLU B 1 185 ? 13.922 -8.508 14.93 1 88.56 185 GLU B CA 1
ATOM 3394 C C . GLU B 1 185 ? 14.469 -8.984 13.594 1 88.56 185 GLU B C 1
ATOM 3396 O O . GLU B 1 185 ? 15.164 -10 13.523 1 88.56 185 GLU B O 1
ATOM 3401 N N . TYR B 1 186 ? 14.203 -8.266 12.578 1 86.94 186 TYR B N 1
ATOM 3402 C CA . TYR B 1 186 ? 14.68 -8.578 11.234 1 86.94 186 TYR B CA 1
ATOM 3403 C C . TYR B 1 186 ? 15.367 -7.379 10.609 1 86.94 186 TYR B C 1
ATOM 3405 O O . TYR B 1 186 ? 14.875 -6.816 9.625 1 86.94 186 TYR B O 1
ATOM 3413 N N . PRO B 1 187 ? 16.531 -7.094 11.023 1 91.19 187 PRO B N 1
ATOM 3414 C CA . PRO B 1 187 ? 17.156 -5.809 10.711 1 91.19 187 PRO B CA 1
ATOM 3415 C C . PRO B 1 187 ? 17.938 -5.84 9.406 1 91.19 187 PRO B C 1
ATOM 3417 O O . PRO B 1 187 ? 18.359 -4.789 8.914 1 91.19 187 PRO B O 1
ATOM 3420 N N . VAL B 1 188 ? 18.078 -7.062 8.797 1 90.94 188 VAL B N 1
ATOM 3421 C CA . VAL B 1 188 ? 19.031 -7.176 7.699 1 90.94 188 VAL B CA 1
ATOM 3422 C C . VAL B 1 188 ? 18.297 -7.391 6.383 1 90.94 188 VAL B C 1
ATOM 3424 O O . VAL B 1 188 ? 17.391 -8.227 6.305 1 90.94 188 VAL B O 1
ATOM 3427 N N . SER B 1 189 ? 18.609 -6.582 5.414 1 88.12 189 SER B N 1
ATOM 3428 C CA . SER B 1 189 ? 18.156 -6.816 4.047 1 88.12 189 SER B CA 1
ATOM 3429 C C . SER B 1 189 ? 18.906 -7.996 3.418 1 88.12 189 SER B C 1
ATOM 3431 O O . SER B 1 189 ? 20.125 -7.949 3.252 1 88.12 189 SER B O 1
ATOM 3433 N N . THR B 1 190 ? 18.203 -8.938 3.018 1 81.81 190 THR B N 1
ATOM 3434 C CA . THR B 1 190 ? 18.781 -10.133 2.414 1 81.81 190 THR B CA 1
ATOM 3435 C C . THR B 1 190 ? 19.453 -9.789 1.086 1 81.81 190 THR B C 1
ATOM 3437 O O . THR B 1 190 ? 20.516 -10.344 0.756 1 81.81 190 THR B O 1
ATOM 3440 N N . VAL B 1 191 ? 18.906 -8.852 0.389 1 80 191 VAL B N 1
ATOM 3441 C CA . VAL B 1 191 ? 19.406 -8.469 -0.928 1 80 191 VAL B CA 1
ATOM 3442 C C . VAL B 1 191 ? 20.766 -7.785 -0.788 1 80 191 VAL B C 1
ATOM 3444 O O . VAL B 1 191 ? 21.688 -8.055 -1.563 1 80 191 VAL B O 1
ATOM 3447 N N . HIS B 1 192 ? 20.891 -7.02 0.208 1 86.88 192 HIS B N 1
ATOM 3448 C CA . HIS B 1 192 ? 22.078 -6.191 0.353 1 86.88 192 HIS B CA 1
ATOM 3449 C C . HIS B 1 192 ? 23.047 -6.797 1.363 1 86.88 192 HIS B C 1
ATOM 3451 O O . HIS B 1 192 ? 24.188 -6.34 1.485 1 86.88 192 HIS B O 1
ATOM 3457 N N . SER B 1 193 ? 22.578 -7.82 2.057 1 88.56 193 SER B N 1
ATOM 3458 C CA . SER B 1 193 ? 23.359 -8.375 3.162 1 88.56 193 SER B CA 1
ATOM 3459 C C . SER B 1 193 ? 23.844 -7.273 4.094 1 88.56 193 SER B C 1
ATOM 3461 O O . SER B 1 193 ? 25.031 -7.238 4.449 1 88.56 193 SER B O 1
ATOM 3463 N N . ALA B 1 194 ? 23 -6.285 4.367 1 93.94 194 ALA B N 1
ATOM 3464 C CA . ALA B 1 194 ? 23.297 -5.129 5.215 1 93.94 194 ALA B CA 1
ATOM 3465 C C . ALA B 1 194 ? 22.047 -4.691 5.984 1 93.94 194 ALA B C 1
ATOM 3467 O O . ALA B 1 194 ? 20.922 -4.98 5.574 1 93.94 194 ALA B O 1
ATOM 3468 N N . PRO B 1 195 ? 22.312 -4.012 7.137 1 96.06 195 PRO B N 1
ATOM 3469 C CA . PRO B 1 195 ? 21.156 -3.496 7.875 1 96.06 195 PRO B CA 1
ATOM 3470 C C . PRO B 1 195 ? 20.297 -2.541 7.043 1 96.06 195 PRO B C 1
ATOM 3472 O O . PRO B 1 195 ? 20.844 -1.747 6.266 1 96.06 195 PRO B O 1
ATOM 3475 N N . TRP B 1 196 ? 18.969 -2.58 7.223 1 96.31 196 TRP B N 1
ATOM 3476 C CA . TRP B 1 196 ? 18.031 -1.783 6.441 1 96.31 196 TRP B CA 1
ATOM 3477 C C . TRP B 1 196 ? 18.359 -0.298 6.539 1 96.31 196 TRP B C 1
ATOM 3479 O O . TRP B 1 196 ? 18.219 0.444 5.566 1 96.31 196 TRP B O 1
ATOM 3489 N N . ASP B 1 197 ? 18.719 0.17 7.809 1 97.19 197 ASP B N 1
ATOM 3490 C CA . ASP B 1 197 ? 19.031 1.587 7.965 1 97.19 197 ASP B CA 1
ATOM 3491 C C . ASP B 1 197 ? 20.25 1.977 7.129 1 97.19 197 ASP B C 1
ATOM 3493 O O . ASP B 1 197 ? 20.297 3.072 6.566 1 97.19 197 ASP B O 1
ATOM 3497 N N . ALA B 1 198 ? 21.188 1.088 6.949 1 97.44 198 ALA B N 1
ATOM 3498 C CA . ALA B 1 198 ? 22.359 1.333 6.102 1 97.44 198 ALA B CA 1
ATOM 3499 C C . ALA B 1 198 ? 21.969 1.344 4.629 1 97.44 198 ALA B C 1
ATOM 3501 O O . ALA B 1 198 ? 22.516 2.121 3.842 1 97.44 198 ALA B O 1
ATOM 3502 N N . VAL B 1 199 ? 21.078 0.458 4.27 1 95.69 199 VAL B N 1
ATOM 3503 C CA . VAL B 1 199 ? 20.609 0.387 2.895 1 95.69 199 VAL B CA 1
ATOM 3504 C C . VAL B 1 199 ? 19.922 1.703 2.516 1 95.69 199 VAL B C 1
ATOM 3506 O O . VAL B 1 199 ? 20.188 2.254 1.442 1 95.69 199 VAL B O 1
ATOM 3509 N N . VAL B 1 200 ? 19.125 2.209 3.42 1 97.31 200 VAL B N 1
ATOM 3510 C CA . VAL B 1 200 ? 18.422 3.469 3.186 1 97.31 200 VAL B CA 1
ATOM 3511 C C . VAL B 1 200 ? 19.438 4.613 3.129 1 97.31 200 VAL B C 1
ATOM 3513 O O . VAL B 1 200 ? 19.344 5.496 2.271 1 97.31 200 VAL B O 1
ATOM 3516 N N . GLU B 1 201 ? 20.406 4.605 4.023 1 97.75 201 GLU B N 1
ATOM 3517 C CA . GLU B 1 201 ? 21.422 5.641 4.043 1 97.75 201 GLU B CA 1
ATOM 3518 C C . GLU B 1 201 ? 22.188 5.684 2.723 1 97.75 201 GLU B C 1
ATOM 3520 O O . GLU B 1 201 ? 22.453 6.762 2.18 1 97.75 201 GLU B O 1
ATOM 3525 N N . LYS B 1 202 ? 22.516 4.582 2.268 1 96.12 202 LYS B N 1
ATOM 3526 C CA . LYS B 1 202 ? 23.234 4.496 1 1 96.12 202 LYS B CA 1
ATOM 3527 C C . LYS B 1 202 ? 22.375 5.008 -0.154 1 96.12 202 LYS B C 1
ATOM 3529 O O . LYS B 1 202 ? 22.875 5.703 -1.043 1 96.12 202 LYS B O 1
ATOM 3534 N N . ALA B 1 203 ? 21.172 4.66 -0.096 1 94.06 203 ALA B N 1
ATOM 3535 C CA . ALA B 1 203 ? 20.281 4.996 -1.196 1 94.06 203 ALA B CA 1
ATOM 3536 C C . ALA B 1 203 ? 19.844 6.461 -1.129 1 94.06 203 ALA B C 1
ATOM 3538 O O . ALA B 1 203 ? 19.797 7.145 -2.152 1 94.06 203 ALA B O 1
ATOM 3539 N N . LEU B 1 204 ? 19.594 6.914 0.113 1 95.31 204 LEU B N 1
ATOM 3540 C CA . LEU B 1 204 ? 18.922 8.203 0.238 1 95.31 204 LEU B CA 1
ATOM 3541 C C . LEU B 1 204 ? 19.859 9.242 0.853 1 95.31 204 LEU B C 1
ATOM 3543 O O . LEU B 1 204 ? 19.484 10.406 0.991 1 95.31 204 LEU B O 1
ATOM 3547 N N . GLY B 1 205 ? 21.031 8.891 1.276 1 94.75 205 GLY B N 1
ATOM 3548 C CA . GLY B 1 205 ? 22.078 9.844 1.615 1 94.75 205 GLY B CA 1
ATOM 3549 C C . GLY B 1 205 ? 22.125 10.18 3.094 1 94.75 205 GLY B C 1
ATOM 3550 O O . GLY B 1 205 ? 22.984 10.93 3.539 1 94.75 205 GLY B O 1
ATOM 3551 N N . GLU B 1 206 ? 21.188 9.711 3.855 1 96.75 206 GLU B N 1
ATOM 3552 C CA . GLU B 1 206 ? 21.125 9.969 5.293 1 96.75 206 GLU B CA 1
ATOM 3553 C C . GLU B 1 206 ? 20.5 8.789 6.035 1 96.75 206 GLU B C 1
ATOM 3555 O O . GLU B 1 206 ? 19.594 8.125 5.516 1 96.75 206 GLU B O 1
ATOM 3560 N N . ARG B 1 207 ? 21.016 8.547 7.266 1 97.69 207 ARG B N 1
ATOM 3561 C CA . ARG B 1 207 ? 20.406 7.504 8.094 1 97.69 207 ARG B CA 1
ATOM 3562 C C . ARG B 1 207 ? 18.953 7.816 8.391 1 97.69 207 ARG B C 1
ATOM 3564 O O . ARG B 1 207 ? 18.609 8.938 8.773 1 97.69 207 ARG B O 1
ATOM 3571 N N . PRO B 1 208 ? 18.125 6.832 8.25 1 98.56 208 PRO B N 1
ATOM 3572 C CA . PRO B 1 208 ? 16.688 7.102 8.398 1 98.56 208 PRO B CA 1
ATOM 3573 C C . PRO B 1 208 ? 16.234 7.121 9.852 1 98.56 208 PRO B C 1
ATOM 3575 O O . PRO B 1 208 ? 16.922 6.574 10.727 1 98.56 208 PRO B O 1
ATOM 3578 N N . HIS B 1 209 ? 15.172 7.887 10.086 1 98.69 209 HIS B N 1
ATOM 3579 C CA . HIS B 1 209 ? 14.406 7.723 11.312 1 98.69 209 HIS B CA 1
ATOM 3580 C C . HIS B 1 209 ? 13.547 6.461 11.273 1 98.69 209 HIS B C 1
ATOM 3582 O O . HIS B 1 209 ? 12.828 6.227 10.297 1 98.69 209 HIS B O 1
ATOM 3588 N N . LEU B 1 210 ? 13.641 5.625 12.281 1 98.25 210 LEU B N 1
ATOM 3589 C CA . LEU B 1 210 ? 12.953 4.344 12.289 1 98.25 210 LEU B CA 1
ATOM 3590 C C . LEU B 1 210 ? 11.586 4.465 12.953 1 98.25 210 LEU B C 1
ATOM 3592 O O . LEU B 1 210 ? 11.469 5.027 14.047 1 98.25 210 LEU B O 1
ATOM 3596 N N . VAL B 1 211 ? 10.539 4.008 12.266 1 98 211 VAL B N 1
ATOM 3597 C CA . VAL B 1 211 ? 9.211 3.855 12.844 1 98 211 VAL B CA 1
ATOM 3598 C C . VAL B 1 211 ? 8.812 2.381 12.828 1 98 211 VAL B C 1
ATOM 3600 O O . VAL B 1 211 ? 8.641 1.784 11.766 1 98 211 VAL B O 1
ATOM 3603 N N . PRO B 1 212 ? 8.656 1.8 13.953 1 95.62 212 PRO B N 1
ATOM 3604 C CA . PRO B 1 212 ? 8.422 0.354 14.016 1 95.62 212 PRO B CA 1
ATOM 3605 C C . PRO B 1 212 ? 7.035 -0.044 13.523 1 95.62 212 PRO B C 1
ATOM 3607 O O . PRO B 1 212 ? 6.098 0.754 13.602 1 95.62 212 PRO B O 1
ATOM 3610 N N . PHE B 1 213 ? 7 -1.268 13.023 1 91.75 213 PHE B N 1
ATOM 3611 C CA . PHE B 1 213 ? 5.715 -1.9 12.742 1 91.75 213 PHE B CA 1
ATOM 3612 C C . PHE B 1 213 ? 4.891 -2.035 14.023 1 91.75 213 PHE B C 1
ATOM 3614 O O . PHE B 1 213 ? 5.371 -2.576 15.016 1 91.75 213 PHE B O 1
ATOM 3621 N N . ASP B 1 214 ? 3.652 -1.476 14.047 1 92.12 214 ASP B N 1
ATOM 3622 C CA . ASP B 1 214 ? 2.871 -1.357 15.273 1 92.12 214 ASP B CA 1
ATOM 3623 C C . ASP B 1 214 ? 1.395 -1.648 15.016 1 92.12 214 ASP B C 1
ATOM 3625 O O . ASP B 1 214 ? 0.698 -0.847 14.391 1 92.12 214 ASP B O 1
ATOM 3629 N N . LYS B 1 215 ? 0.91 -2.766 15.594 1 88 215 LYS B N 1
ATOM 3630 C CA . LYS B 1 215 ? -0.473 -3.199 15.422 1 88 215 LYS B CA 1
ATOM 3631 C C . LYS B 1 215 ? -1.447 -2.166 15.977 1 88 215 LYS B C 1
ATOM 3633 O O . LYS B 1 215 ? -2.539 -1.978 15.438 1 88 215 LYS B O 1
ATOM 3638 N N . LEU B 1 216 ? -1.075 -1.494 17.031 1 91.62 216 LEU B N 1
ATOM 3639 C CA . LEU B 1 216 ? -1.963 -0.522 17.656 1 91.62 216 LEU B CA 1
ATOM 3640 C C . LEU B 1 216 ? -2.115 0.719 16.781 1 91.62 216 LEU B C 1
ATOM 3642 O O . LEU B 1 216 ? -3.191 1.32 16.734 1 91.62 216 LEU B O 1
ATOM 3646 N N . LEU B 1 217 ? -1.038 1.079 16.125 1 92.69 217 LEU B N 1
ATOM 3647 C CA . LEU B 1 217 ? -1.124 2.201 15.195 1 92.69 217 LEU B CA 1
ATOM 3648 C C . LEU B 1 217 ? -2.102 1.896 14.062 1 92.69 217 LEU B C 1
ATOM 3650 O O . LEU B 1 217 ? -2.908 2.748 13.688 1 92.69 217 LEU B O 1
ATOM 3654 N N . GLN B 1 218 ? -2.031 0.731 13.602 1 88.25 218 GLN B N 1
ATOM 3655 C CA . GLN B 1 218 ? -2.926 0.287 12.539 1 88.25 218 GLN B CA 1
ATOM 3656 C C . GLN B 1 218 ? -4.375 0.254 13.016 1 88.25 218 GLN B C 1
ATOM 3658 O O . GLN B 1 218 ? -5.285 0.667 12.297 1 88.25 218 GLN B O 1
ATOM 3663 N N . ALA B 1 219 ? -4.574 -0.257 14.195 1 87.75 219 ALA B N 1
ATOM 3664 C CA . ALA B 1 219 ? -5.918 -0.34 14.766 1 87.75 219 ALA B CA 1
ATOM 3665 C C . ALA B 1 219 ? -6.539 1.046 14.914 1 87.75 219 ALA B C 1
ATOM 3667 O O . ALA B 1 219 ? -7.715 1.242 14.594 1 87.75 219 ALA B O 1
ATOM 3668 N N . ALA B 1 220 ? -5.77 1.978 15.391 1 89.69 220 ALA B N 1
ATOM 3669 C CA . ALA B 1 220 ? -6.25 3.346 15.555 1 89.69 220 ALA B CA 1
ATOM 3670 C C . ALA B 1 220 ? -6.625 3.963 14.211 1 89.69 220 ALA B C 1
ATOM 3672 O O . ALA B 1 220 ? -7.629 4.672 14.102 1 89.69 220 ALA B O 1
ATOM 3673 N N . ARG B 1 221 ? -5.805 3.66 13.203 1 87.06 221 ARG B N 1
ATOM 3674 C CA . ARG B 1 221 ? -6.082 4.148 11.859 1 87.06 221 ARG B CA 1
ATOM 3675 C C . ARG B 1 221 ? -7.402 3.596 11.336 1 87.06 221 ARG B C 1
ATOM 3677 O O . ARG B 1 221 ? -8.211 4.336 10.773 1 87.06 221 ARG B O 1
ATOM 3684 N N . GLN B 1 222 ? -7.633 2.344 11.555 1 82.38 222 GLN B N 1
ATOM 3685 C CA . GLN B 1 222 ? -8.844 1.682 11.094 1 82.38 222 GLN B CA 1
ATOM 3686 C C . GLN B 1 222 ? -10.078 2.238 11.805 1 82.38 222 GLN B C 1
ATOM 3688 O O . GLN B 1 222 ? -11.164 2.281 11.227 1 82.38 222 GLN B O 1
ATOM 3693 N N . ALA B 1 223 ? -9.844 2.719 13 1 83.25 223 ALA B N 1
ATOM 3694 C CA . ALA B 1 223 ? -10.93 3.301 13.781 1 83.25 223 ALA B CA 1
ATOM 3695 C C . ALA B 1 223 ? -11.125 4.777 13.445 1 83.25 223 ALA B C 1
ATOM 3697 O O . ALA B 1 223 ? -11.938 5.461 14.07 1 83.25 223 ALA B O 1
ATOM 3698 N N . LEU B 1 224 ? -10.344 5.277 12.5 1 85.75 224 LEU B N 1
ATOM 3699 C CA . LEU B 1 224 ? -10.398 6.664 12.055 1 85.75 224 LEU B CA 1
ATOM 3700 C C . LEU B 1 224 ? -10.078 7.621 13.195 1 85.75 224 LEU B C 1
ATOM 3702 O O . LEU B 1 224 ? -10.781 8.617 13.391 1 85.75 224 LEU B O 1
ATOM 3706 N N . GLU B 1 225 ? -9.086 7.223 13.969 1 88.12 225 GLU B N 1
ATOM 3707 C CA . GLU B 1 225 ? -8.562 8.07 15.031 1 88.12 225 GLU B CA 1
ATOM 3708 C C . GLU B 1 225 ? -7.203 8.648 14.656 1 88.12 225 GLU B C 1
ATOM 3710 O O . GLU B 1 225 ? -6.461 8.055 13.875 1 88.12 225 GLU B O 1
ATOM 3715 N N . VAL B 1 226 ? -7.016 9.82 15.125 1 92.94 226 VAL B N 1
ATOM 3716 C CA . VAL B 1 226 ? -5.645 10.328 15.055 1 92.94 226 VAL B CA 1
ATOM 3717 C C . VAL B 1 226 ? -4.762 9.555 16.031 1 92.94 226 VAL B C 1
ATOM 3719 O O . VAL B 1 226 ? -4.887 9.719 17.25 1 92.94 226 VAL B O 1
ATOM 3722 N N . GLU B 1 227 ? -3.826 8.812 15.531 1 92.31 227 GLU B N 1
ATOM 3723 C CA . GLU B 1 227 ? -3.094 7.816 16.312 1 92.31 227 GLU B CA 1
ATOM 3724 C C . GLU B 1 227 ? -2.324 8.469 17.453 1 92.31 227 GLU B C 1
ATOM 3726 O O . GLU B 1 227 ? -2.367 7.988 18.594 1 92.31 227 GLU B O 1
ATOM 3731 N N . VAL B 1 228 ? -1.717 9.594 17.234 1 93.38 228 VAL B N 1
ATOM 3732 C CA . VAL B 1 228 ? -0.859 10.227 18.234 1 93.38 228 VAL B CA 1
ATOM 3733 C C . VAL B 1 228 ? -1.716 10.828 19.344 1 93.38 228 VAL B C 1
ATOM 3735 O O . VAL B 1 228 ? -1.214 11.133 20.422 1 93.38 228 VAL B O 1
ATOM 3738 N N . LEU B 1 229 ? -2.943 11.102 19.078 1 92.81 229 LEU B N 1
ATOM 3739 C CA . LEU B 1 229 ? -3.844 11.641 20.094 1 92.81 229 LEU B CA 1
ATOM 3740 C C . LEU B 1 229 ? -4.535 10.516 20.859 1 92.81 229 LEU B C 1
ATOM 3742 O O . LEU B 1 229 ? -4.969 10.711 22 1 92.81 229 LEU B O 1
ATOM 3746 N N . LYS B 1 230 ? -4.605 9.344 20.219 1 91.5 230 LYS B N 1
ATOM 3747 C CA . LYS B 1 230 ? -5.398 8.258 20.781 1 91.5 230 LYS B CA 1
ATOM 3748 C C . LYS B 1 230 ? -4.535 7.312 21.609 1 91.5 230 LYS B C 1
ATOM 3750 O O . LYS B 1 230 ? -4.973 6.809 22.641 1 91.5 230 LYS B O 1
ATOM 3755 N N . LEU B 1 231 ? -3.311 7.066 21.125 1 92.62 231 LEU B N 1
ATOM 3756 C CA . LEU B 1 231 ? -2.473 6.031 21.719 1 92.62 231 LEU B CA 1
ATOM 3757 C C . LEU B 1 231 ? -1.477 6.641 22.703 1 92.62 231 LEU B C 1
ATOM 3759 O O . LEU B 1 231 ? -0.938 7.723 22.453 1 92.62 231 LEU B O 1
ATOM 3763 N N . ARG B 1 232 ? -1.201 5.957 23.875 1 90.75 232 ARG B N 1
ATOM 3764 C CA . ARG B 1 232 ? -0.191 6.363 24.844 1 90.75 232 ARG B CA 1
ATOM 3765 C C . ARG B 1 232 ? 1.212 6.031 24.344 1 90.75 232 ARG B C 1
ATOM 3767 O O . ARG B 1 232 ? 1.419 5.004 23.688 1 90.75 232 ARG B O 1
ATOM 3774 N N . LEU B 1 233 ? 2.135 6.82 24.625 1 90.19 233 LEU B N 1
ATOM 3775 C CA . LEU B 1 233 ? 3.531 6.625 24.25 1 90.19 233 LEU B CA 1
ATOM 3776 C C . LEU B 1 233 ? 4.043 5.277 24.75 1 90.19 233 LEU B C 1
ATOM 3778 O O . LEU B 1 233 ? 4.855 4.629 24.078 1 90.19 233 LEU B O 1
ATOM 3782 N N . SER B 1 234 ? 3.576 4.805 25.844 1 91.56 234 SER B N 1
ATOM 3783 C CA . SER B 1 234 ? 4.047 3.584 26.5 1 91.56 234 SER B CA 1
ATOM 3784 C C . SER B 1 234 ? 3.533 2.344 25.766 1 91.56 234 SER B C 1
ATOM 3786 O O . SER B 1 234 ? 4.141 1.273 25.859 1 91.56 234 SER B O 1
ATOM 3788 N N . GLU B 1 235 ? 2.5 2.479 25 1 93.12 235 GLU B N 1
ATOM 3789 C CA . GLU B 1 235 ? 1.89 1.284 24.422 1 93.12 235 GLU B CA 1
ATOM 3790 C C . GLU B 1 235 ? 2.191 1.177 22.922 1 93.12 235 GLU B C 1
ATOM 3792 O O . GLU B 1 235 ? 2.012 0.115 22.328 1 93.12 235 GLU B O 1
ATOM 3797 N N . SER B 1 236 ? 2.635 2.293 22.344 1 94.88 236 SER B N 1
ATOM 3798 C CA . SER B 1 236 ? 2.842 2.316 20.906 1 94.88 236 SER B CA 1
ATOM 3799 C C . SER B 1 236 ? 4.227 2.855 20.547 1 94.88 236 SER B C 1
ATOM 3801 O O . SER B 1 236 ? 4.418 4.07 20.469 1 94.88 236 SER B O 1
ATOM 3803 N N . PRO B 1 237 ? 5.137 1.98 20.297 1 95.69 237 PRO B N 1
ATOM 3804 C CA . PRO B 1 237 ? 6.473 2.432 19.906 1 95.69 237 PRO B CA 1
ATOM 3805 C C . PRO B 1 237 ? 6.453 3.275 18.625 1 95.69 237 PRO B C 1
ATOM 3807 O O . PRO B 1 237 ? 7.285 4.172 18.469 1 95.69 237 PRO B O 1
ATOM 3810 N N . ALA B 1 238 ? 5.52 3.059 17.766 1 96.88 238 ALA B N 1
ATOM 3811 C CA . ALA B 1 238 ? 5.414 3.844 16.547 1 96.88 238 ALA B CA 1
ATOM 3812 C C . ALA B 1 238 ? 5.02 5.285 16.844 1 96.88 238 ALA B C 1
ATOM 3814 O O . ALA B 1 238 ? 5.547 6.223 16.25 1 96.88 238 ALA B O 1
ATOM 3815 N N . VAL B 1 239 ? 4.09 5.438 17.781 1 97.12 239 VAL B N 1
ATOM 3816 C CA . VAL B 1 239 ? 3.664 6.777 18.172 1 97.12 239 VAL B CA 1
ATOM 3817 C C . VAL B 1 239 ? 4.848 7.539 18.766 1 97.12 239 VAL B C 1
ATOM 3819 O O . VAL B 1 239 ? 5.059 8.711 18.438 1 97.12 239 VAL B O 1
ATOM 3822 N N . LYS B 1 240 ? 5.605 6.855 19.609 1 97.56 240 LYS B N 1
ATOM 3823 C CA . LYS B 1 240 ? 6.801 7.477 20.172 1 97.56 240 LYS B CA 1
ATOM 3824 C C . LYS B 1 240 ? 7.75 7.941 19.078 1 97.56 240 LYS B C 1
ATOM 3826 O O . LYS B 1 240 ? 8.25 9.07 19.109 1 97.56 240 LYS B O 1
ATOM 3831 N N . ALA B 1 241 ? 7.98 7.117 18.125 1 98.12 241 ALA B N 1
ATOM 3832 C CA . ALA B 1 241 ? 8.883 7.434 17.016 1 98.12 241 ALA B CA 1
ATOM 3833 C C . ALA B 1 241 ? 8.352 8.602 16.188 1 98.12 241 ALA B C 1
ATOM 3835 O O . ALA B 1 241 ? 9.117 9.453 15.75 1 98.12 241 ALA B O 1
ATOM 3836 N N . ILE B 1 242 ? 7.043 8.664 15.977 1 98.06 242 ILE B N 1
ATOM 3837 C CA . ILE B 1 242 ? 6.434 9.711 15.172 1 98.06 242 ILE B CA 1
ATOM 3838 C C . ILE B 1 242 ? 6.551 11.055 15.898 1 98.06 242 ILE B C 1
ATOM 3840 O O . ILE B 1 242 ? 6.828 12.078 15.273 1 98.06 242 ILE B O 1
ATOM 3844 N N . ILE B 1 243 ? 6.426 11.047 17.219 1 97.88 243 ILE B N 1
ATOM 3845 C CA . ILE B 1 243 ? 6.578 12.258 18.031 1 97.88 243 ILE B CA 1
ATOM 3846 C C . ILE B 1 243 ? 8.008 12.773 17.922 1 97.88 243 ILE B C 1
ATOM 3848 O O . ILE B 1 243 ? 8.227 13.969 17.734 1 97.88 243 ILE B O 1
ATOM 3852 N N . GLU B 1 244 ? 8.922 11.859 18 1 98 244 GLU B N 1
ATOM 3853 C CA . GLU B 1 244 ? 10.328 12.227 17.859 1 98 244 GLU B CA 1
ATOM 3854 C C . GLU B 1 244 ? 10.609 12.836 16.484 1 98 244 GLU B C 1
ATOM 3856 O O . GLU B 1 244 ? 11.344 13.82 16.375 1 98 244 GLU B O 1
ATOM 3861 N N . TYR B 1 245 ? 10.055 12.305 15.484 1 98.12 245 TYR B N 1
ATOM 3862 C CA . TYR B 1 245 ? 10.281 12.828 14.141 1 98.12 245 TYR B CA 1
ATOM 3863 C C . TYR B 1 245 ? 9.641 14.203 13.969 1 98.12 245 TYR B C 1
ATOM 3865 O O . TYR B 1 245 ? 10.195 15.07 13.289 1 98.12 245 TYR B O 1
ATOM 3873 N N . ALA B 1 246 ? 8.43 14.352 14.547 1 97.31 246 ALA B N 1
ATOM 3874 C CA . ALA B 1 246 ? 7.77 15.656 14.492 1 97.31 246 ALA B CA 1
ATOM 3875 C C . ALA B 1 246 ? 8.633 16.75 15.117 1 97.31 246 ALA B C 1
ATOM 3877 O O . ALA B 1 246 ? 8.688 17.875 14.625 1 97.31 246 ALA B O 1
ATOM 3878 N N . ARG B 1 247 ? 9.312 16.406 16.203 1 96.5 247 ARG B N 1
ATOM 3879 C CA . ARG B 1 247 ? 10.227 17.344 16.844 1 96.5 247 ARG B CA 1
ATOM 3880 C C . ARG B 1 247 ? 11.391 17.703 15.93 1 96.5 247 ARG B C 1
ATOM 3882 O O . ARG B 1 247 ? 11.773 18.859 15.828 1 96.5 247 ARG B O 1
ATOM 3889 N N . TYR B 1 248 ? 11.945 16.688 15.289 1 97.5 248 TYR B N 1
ATOM 3890 C CA . TYR B 1 248 ? 12.992 16.922 14.305 1 97.5 248 TYR B CA 1
ATOM 3891 C C . TYR B 1 248 ? 12.508 17.844 13.195 1 97.5 248 TYR B C 1
ATOM 3893 O O . TYR B 1 248 ? 13.203 18.797 12.836 1 97.5 248 TYR B O 1
ATOM 3901 N N . LEU B 1 249 ? 11.305 17.562 12.68 1 96.31 249 LEU B N 1
ATOM 3902 C CA . LEU B 1 249 ? 10.758 18.344 11.57 1 96.31 249 LEU B CA 1
ATOM 3903 C C . LEU B 1 249 ? 10.555 19.797 11.969 1 96.31 249 LEU B C 1
ATOM 3905 O O . LEU B 1 249 ? 10.82 20.703 11.172 1 96.31 249 LEU B O 1
ATOM 3909 N N . ALA B 1 250 ? 10.023 20.016 13.172 1 95.12 250 ALA B N 1
ATOM 3910 C CA . ALA B 1 250 ? 9.797 21.359 13.672 1 95.12 250 ALA B CA 1
ATOM 3911 C C . ALA B 1 250 ? 11.086 22.188 13.641 1 95.12 250 ALA B C 1
ATOM 3913 O O . ALA B 1 250 ? 11.078 23.359 13.281 1 95.12 250 ALA B O 1
ATOM 3914 N N . GLY B 1 251 ? 12.188 21.5 14.023 1 93.81 251 GLY B N 1
ATOM 3915 C CA . GLY B 1 251 ? 13.477 22.172 14.016 1 93.81 251 GLY B CA 1
ATOM 3916 C C . GLY B 1 251 ? 14.031 22.391 12.625 1 93.81 251 GLY B C 1
ATOM 3917 O O . GLY B 1 251 ? 14.625 23.422 12.344 1 93.81 251 GLY B O 1
ATOM 3918 N N . ALA B 1 252 ? 13.766 21.484 11.758 1 94.06 252 ALA B N 1
ATOM 3919 C CA . ALA B 1 252 ? 14.359 21.484 10.422 1 94.06 252 ALA B CA 1
ATOM 3920 C C . ALA B 1 252 ? 13.68 22.516 9.523 1 94.06 252 ALA B C 1
ATOM 3922 O O . ALA B 1 252 ? 14.32 23.094 8.633 1 94.06 252 ALA B O 1
ATOM 3923 N N . ILE B 1 253 ? 12.398 22.797 9.758 1 90.75 253 ILE B N 1
ATOM 3924 C CA . ILE B 1 253 ? 11.695 23.656 8.82 1 90.75 253 ILE B CA 1
ATOM 3925 C C . ILE B 1 253 ? 11.594 25.078 9.398 1 90.75 253 ILE B C 1
ATOM 3927 O O . ILE B 1 253 ? 11.188 26.016 8.695 1 90.75 253 ILE B O 1
ATOM 3931 N N . GLU B 1 254 ? 11.812 25.328 10.703 1 77.81 254 GLU B N 1
ATOM 3932 C CA . GLU B 1 254 ? 11.883 26.672 11.289 1 77.81 254 GLU B CA 1
ATOM 3933 C C . GLU B 1 254 ? 13.125 27.422 10.812 1 77.81 254 GLU B C 1
ATOM 3935 O O . GLU B 1 254 ? 13.141 28.656 10.789 1 77.81 254 GLU B O 1
ATOM 3940 N N . THR B 1 255 ? 14.109 26.656 10.422 1 58.28 255 THR B N 1
ATOM 3941 C CA . THR B 1 255 ? 15.359 27.312 10.062 1 58.28 255 THR B CA 1
ATOM 3942 C C . THR B 1 255 ? 15.375 27.672 8.578 1 58.28 255 THR B C 1
ATOM 3944 O O . THR B 1 255 ? 14.836 26.953 7.75 1 58.28 255 THR B O 1
#

Foldseek 3Di:
DAAEEEEAWQDPPLCSLLLLLLLQVLVQVVCQPVFVAAEEEEAEEFQQDLSRLLQLVHPCSLPPADAQLCVLVVNDPDRCSQKDKRWDADPVGITIYIYGYHNHPHDDALVSVVVVSVCCCVPRVHNYYYYHDPHDDLPDSQAPVHAEYEYGAELDPCGLQVRLVCDVRRDHHYDAYEHAQDDPVDQANPVVRHGSQVSNCVSVVHRHQYAHRWPQSVVCSVVSHSSLVPDDVVRHVNSVSSSVVSVVVVVVSVD/DAQEEEEAWQDPPLCSLLLLLLLQVLVQVVCVPVFVAAEEEEAEEFQQDLSRLLQLVHPCSLPPADAQLCVLVVNDPDRCSQKDKHWDADPVGITIYIYGYHNHPHDDALVSVVVVSVCCCVPRVHNYYYYHDPHDDLPDSQAPVHAEYEYGAELDPCGLQVRLVCDVRRDHHYDAYEHAQDDPVDQADPVVRHGSQVVNCVSVVHRHQYAHRWPQSVVCSVVSHSSLVPDDVVRHVNSVSSSVVSVVVVVVSVD

Nearest PDB structures (foldseek):
  7npe-assembly1_B  TM=6.788E-01  e=1.930E-06  Vibrio cholerae
  3ez6-assembly1_B  TM=6.791E-01  e=6.231E-06  Escherichia coli
  7npe-assembly2_C  TM=6.815E-01  e=1.572E-05  Vibrio cholerae
  3ez6-assembly1_A  TM=6.536E-01  e=3.295E-05  Escherichia coli
  4z54-assembly1_A  TM=2.347E-01  e=8.147E-01  Homo sapiens

pLDDT: mean 91.19, std 7.84, range [47.75, 98.69]

Organism: Pyrobaculum neutrophilum (strain DSM 2338 / JCM 9278 / NBRC 100436 / V24Sta) (NCBI:txid444157)

InterPro domains:
  IPR027417 P-loop containing nucleoside triphosphate hydrolase [G3DSA:3.40.50.300] (1-253)
  IPR027417 P-loop containing nucleoside triphosphate hydrolase [SSF52540] (1-252)
  IPR050625 ParA/MinD ATPase [PTHR43384] (3-249)